Protein AF-A0A7J2KCH3-F1 (afdb_monomer_lite)

Foldseek 3Di:
DDDDDDDDDDDDDDDDDDDDDDDDDDDDAFDQDWDDDQVALWTFRFQWFPDDPPPFGQAFAPFAAQKAADQPQQKIKGKDKHACRPNQKIWIKMKIKHFDDQQPPPPFGFKIFIDMDTPDIGNFFRYFAYKEWFDDPNWIKIKTKTKGADPVRPAIFIKIWMDTSQRHGQDIDTLGDDPPKHKDLKYWYQAHLLQWIKIWIQIRVQLFIKIWTAHNNRDIDDIAGAPPDPDPFHFDDSGNQAWYWEHDNFIKIKGWTQDPVRAIFIWIWTQHSVRDIDPIQGFGDDNFHKTWAPDKEWEQAPNWIKIWTWIDGPQFIWIWIATPPPRDTLDTDSPVTGFGRWYWYYDHFFIKIWTQHPQQFTKIWTQGPNRDTAIDTQDPPQRNKADWDWDAQPPVQKIKIWTWGFDPPDPDRAFTFIWIWIWRPPDSPHYIHTDPPDTDTNGDDGAGWGWHHWYDSHPQFIKTWTWGCDDRNGTRTMIRTGTNDAQEFADKDKDKAQHPPDPPPPRDQPLRVVLVLLLVFDAAKEWQFADAADPDQLDPPASNVSLLVSVVVVHHYAYEYAPDPRCVVVVCSCVVSVGHYAYAPDDDPPDTSHFGWMAGPLFKIKGKNAGNDPCSHHPDTMMIIITRHNNVSVLVVVLRCQQCVVVPGQDDPSRDDWSWMWGWHDHPPRTDIDTGTRD

pLDDT: mean 82.57, std 20.16, range [19.81, 98.88]

Sequence (679 aa):
MLLKSLKFTKLFILFILLSTTLFTNVIGNPLKNTFIDTQYTSMQVVGGKIGEPGGYQYIKGWYTTTLLNYFNDKKMVAAWVRENVDGNKDGLYLIFMKFEDRDGSNDGDESITKIIREVTLWEDIISLDSMAVGEYNGKKYVLVTFTETEPDGDETDVWYALYDLDGNFIRKGAVASKEDVYEEYSRVAWIPSWNKFFVIWWNGSTHWVQGRSIDTSGNLENIIDITDTDYDNPMSYTEADQIQVVGGQNAFVVYRYKDSGGDIGLFARIVYSDGTVSSYITIYDTSFEEKIGVKSSYAIISDVGYFCVPFISGSYVGYTIVKESDRSVLRRTTYPGPGKHPYSIGLSDRFVLAWIDGNGYVKVGNIDSDWYIHIRTVSDDDNDANHPLVAYDSTNSKYILVWTGYDSSSDDNDDMNVRMALLSKNDPTSRPTVDTGYPVTLVDKSGVQKVHGLAVKDKDEYIIAYVDERGSGKENIIAYVEIPDYDEVDSIEMFFNPKPTSTDKDISDYIDRLKELIDSASTSVYVAVAFFRENNPGGEGTLSKALKDAYDKGRDVKIIIDNDTGNIDIYRYFTENNVPIINDTSAGENHIMHDKFVIIDDSILAVSTTNFIPEDYENNNNVAIIVKSKSLAYYYKQEFLQIWNNGNGKFGTDKTEDHSFISKIKYGDRIIIFEGYFS

Radius of gyration: 29.57 Å; chains: 1; bounding box: 67×63×97 Å

Structure (mmCIF, N/CA/C/O backbone):
data_AF-A0A7J2KCH3-F1
#
_entry.id   AF-A0A7J2KCH3-F1
#
loop_
_atom_site.group_PDB
_atom_site.id
_atom_site.type_symbol
_atom_site.label_atom_id
_atom_site.label_alt_id
_atom_site.label_comp_id
_atom_site.label_asym_id
_atom_site.label_entity_id
_atom_site.label_seq_id
_atom_site.pdbx_PDB_ins_code
_atom_site.Cartn_x
_atom_site.Cartn_y
_atom_site.Cartn_z
_atom_site.occupancy
_atom_site.B_iso_or_equiv
_atom_site.auth_seq_id
_atom_site.auth_comp_id
_atom_site.auth_asym_id
_atom_site.auth_atom_id
_atom_site.pdbx_PDB_model_num
ATOM 1 N N . MET A 1 1 ? 19.305 19.675 61.523 1.00 26.84 1 MET A N 1
ATOM 2 C CA . MET A 1 1 ? 19.773 20.725 62.456 1.00 26.84 1 MET A CA 1
ATOM 3 C C . MET A 1 1 ? 19.304 22.071 61.914 1.00 26.84 1 MET A C 1
ATOM 5 O O . MET A 1 1 ? 19.349 22.270 60.712 1.00 26.84 1 MET A O 1
ATOM 9 N N . LEU A 1 2 ? 18.706 22.876 62.789 1.00 22.05 2 LEU A N 1
ATOM 10 C CA . LEU A 1 2 ? 17.736 23.949 62.539 1.00 22.05 2 LEU A CA 1
ATOM 11 C C . LEU A 1 2 ? 18.257 25.271 61.914 1.00 22.05 2 LEU A C 1
ATOM 13 O O . LEU A 1 2 ? 19.397 25.644 62.166 1.00 22.05 2 LEU A O 1
ATOM 17 N N . LEU A 1 3 ? 17.280 26.042 61.372 1.00 23.31 3 LEU A N 1
ATOM 18 C CA . LEU A 1 3 ? 17.128 27.529 61.352 1.00 23.31 3 LEU A CA 1
ATOM 19 C C . LEU A 1 3 ? 18.022 28.292 60.342 1.00 23.31 3 LEU A C 1
ATOM 21 O O . LEU A 1 3 ? 19.210 28.035 60.277 1.00 23.31 3 LEU A O 1
ATOM 25 N N . LYS A 1 4 ? 17.578 29.271 59.529 1.00 23.72 4 LYS A N 1
ATOM 26 C CA . LYS A 1 4 ? 16.610 30.396 59.661 1.00 23.72 4 LYS A CA 1
ATOM 27 C C . LYS A 1 4 ? 16.372 30.992 58.242 1.00 23.72 4 LYS A C 1
ATOM 29 O O . LYS A 1 4 ? 17.325 31.058 57.483 1.00 23.72 4 LYS A O 1
ATOM 34 N N . SER A 1 5 ? 15.140 31.294 57.795 1.00 24.31 5 SER A N 1
ATOM 35 C CA . SER A 1 5 ? 14.452 32.618 57.844 1.00 24.31 5 SER A CA 1
ATOM 36 C C . SER A 1 5 ? 15.153 33.721 57.003 1.00 24.31 5 SER A C 1
ATOM 38 O O . SER A 1 5 ? 16.330 33.935 57.243 1.00 24.31 5 SER A O 1
ATOM 40 N N . LEU A 1 6 ? 14.563 34.528 56.101 1.00 23.44 6 LEU A N 1
ATOM 41 C CA . LEU A 1 6 ? 13.287 35.263 56.151 1.00 23.44 6 LEU A CA 1
ATOM 42 C C . LEU A 1 6 ? 13.040 36.035 54.804 1.00 23.44 6 LEU A C 1
ATOM 44 O O . LEU A 1 6 ? 13.926 36.755 54.368 1.00 23.44 6 LEU A O 1
ATOM 48 N N . LYS A 1 7 ? 11.819 35.926 54.242 1.00 21.89 7 LYS A N 1
ATOM 49 C CA . LYS A 1 7 ? 10.890 36.946 53.657 1.00 21.89 7 LYS A CA 1
ATOM 50 C C . LYS A 1 7 ? 11.236 37.971 52.524 1.00 21.89 7 LYS A C 1
ATOM 52 O O . LYS A 1 7 ? 12.239 38.664 52.586 1.00 21.89 7 LYS A O 1
ATOM 57 N N . PHE A 1 8 ? 10.169 38.218 51.715 1.00 21.86 8 PHE A N 1
ATOM 58 C CA . PHE A 1 8 ? 9.755 39.417 50.912 1.00 21.86 8 PHE A CA 1
ATOM 59 C C . PHE A 1 8 ? 10.399 39.597 49.506 1.00 21.86 8 PHE A C 1
ATOM 61 O O . PHE A 1 8 ? 11.601 39.450 49.400 1.00 21.86 8 PHE A O 1
ATOM 68 N N . THR A 1 9 ? 9.753 39.931 48.363 1.00 22.09 9 THR A N 1
ATOM 69 C CA . THR A 1 9 ? 8.388 40.358 47.938 1.00 22.09 9 THR A CA 1
ATOM 70 C C . THR A 1 9 ? 8.234 40.157 46.402 1.00 22.09 9 THR A C 1
ATOM 72 O O . THR A 1 9 ? 9.230 40.086 45.696 1.00 22.09 9 THR A O 1
ATOM 75 N N . LYS A 1 10 ? 6.981 40.112 45.911 1.00 21.62 10 LYS A N 1
ATOM 76 C CA . LYS A 1 10 ? 6.453 40.170 44.519 1.00 21.62 10 LYS A CA 1
ATOM 77 C C . LYS A 1 10 ? 7.280 40.952 43.466 1.00 21.62 10 LYS A C 1
ATOM 79 O O . LYS A 1 10 ? 7.674 42.074 43.762 1.00 21.62 10 LYS A O 1
ATOM 84 N N . LEU A 1 11 ? 7.325 40.461 42.211 1.00 21.36 11 LEU A N 1
ATOM 85 C CA . LEU A 1 11 ? 6.588 40.976 41.021 1.00 21.36 11 LEU A CA 1
ATOM 86 C C . LEU A 1 11 ? 7.291 40.610 39.677 1.00 21.36 11 LEU A C 1
ATOM 88 O O . LEU A 1 11 ? 8.382 41.086 39.413 1.00 21.36 11 LEU A O 1
ATOM 92 N N . PHE A 1 12 ? 6.621 39.769 38.874 1.00 21.28 12 PHE A N 1
ATOM 93 C CA . PHE A 1 12 ? 6.423 39.766 37.401 1.00 21.28 12 PHE A CA 1
ATOM 94 C C . PHE A 1 12 ? 7.531 40.178 36.382 1.00 21.28 12 PHE A C 1
ATOM 96 O O . PHE A 1 12 ? 8.120 41.245 36.495 1.00 21.28 12 PHE A O 1
ATOM 103 N N . ILE A 1 13 ? 7.575 39.398 35.274 1.00 21.05 13 ILE A N 1
ATOM 104 C CA . ILE A 1 13 ? 8.038 39.667 33.876 1.00 21.05 13 ILE A CA 1
ATOM 105 C C . ILE A 1 13 ? 9.315 38.924 33.383 1.00 21.05 13 ILE A C 1
ATOM 107 O O . ILE A 1 13 ? 10.435 39.367 33.589 1.00 21.05 13 ILE A O 1
ATOM 111 N N . LEU A 1 14 ? 9.048 37.831 32.638 1.00 19.81 14 LEU A N 1
ATOM 112 C CA . LEU A 1 14 ? 9.452 37.522 31.242 1.00 19.81 14 LEU A CA 1
ATOM 113 C C . LEU A 1 14 ? 10.880 37.015 30.873 1.00 19.81 14 LEU A C 1
ATOM 115 O O . LEU A 1 14 ? 11.854 37.752 30.903 1.00 19.81 14 LEU A O 1
ATOM 119 N N . PHE A 1 15 ? 10.859 35.786 30.324 1.00 21.36 15 PHE A N 1
ATOM 120 C CA . PHE A 1 15 ? 11.617 35.185 29.200 1.00 21.36 15 PHE A CA 1
ATOM 121 C C . PHE A 1 15 ? 13.082 34.683 29.317 1.00 21.36 15 PHE A C 1
ATOM 123 O O . PHE A 1 15 ? 14.008 35.420 29.628 1.00 21.36 15 PHE A O 1
ATOM 130 N N . ILE A 1 16 ? 13.211 33.434 28.820 1.00 21.00 16 ILE A N 1
ATOM 131 C CA . ILE A 1 16 ? 14.297 32.783 28.045 1.00 21.00 16 ILE A CA 1
ATOM 132 C C . ILE A 1 16 ? 15.376 31.961 28.783 1.00 21.00 16 ILE A C 1
ATOM 134 O O . ILE A 1 16 ? 16.215 32.485 29.503 1.00 21.00 16 ILE A O 1
ATOM 138 N N . LEU A 1 17 ? 15.315 30.650 28.476 1.00 20.95 17 LEU A N 1
ATOM 139 C CA . LEU A 1 17 ? 16.357 29.626 28.269 1.00 20.95 17 LEU A CA 1
ATOM 140 C C . LEU A 1 17 ? 17.654 29.674 29.104 1.00 20.95 17 LEU A C 1
ATOM 142 O O . LEU A 1 17 ? 18.455 30.588 28.971 1.00 20.95 17 LEU A O 1
ATOM 146 N N . LEU A 1 18 ? 17.981 28.566 29.780 1.00 21.09 18 LEU A N 1
ATOM 147 C CA . LEU A 1 18 ? 18.824 27.500 29.208 1.00 21.09 18 LEU A CA 1
ATOM 148 C C . LEU A 1 18 ? 18.956 26.308 30.178 1.00 21.09 18 LEU A C 1
ATOM 150 O O . LEU A 1 18 ? 19.103 26.464 31.386 1.00 21.09 18 LEU A O 1
ATOM 154 N N . SER A 1 19 ? 18.885 25.125 29.567 1.00 23.20 19 SER A N 1
ATOM 155 C CA . SER A 1 19 ? 19.364 23.791 29.954 1.00 23.20 19 SER A CA 1
ATOM 156 C C . SER A 1 19 ? 20.179 23.619 31.245 1.00 23.20 19 SER A C 1
ATOM 158 O O . SER A 1 19 ? 21.153 24.326 31.477 1.00 23.20 19 SER A O 1
ATOM 160 N N . THR A 1 20 ? 19.945 22.505 31.943 1.00 23.34 20 THR A N 1
ATOM 161 C CA . THR A 1 20 ? 20.974 21.452 32.087 1.00 23.34 20 THR A CA 1
ATOM 162 C C . THR A 1 20 ? 20.338 20.128 32.523 1.00 23.34 20 THR A C 1
ATOM 164 O O . THR A 1 20 ? 19.860 19.954 33.637 1.00 23.34 20 THR A O 1
ATOM 167 N N . THR A 1 21 ? 20.310 19.225 31.548 1.00 23.70 21 THR A N 1
ATOM 168 C CA . THR A 1 21 ? 20.456 17.766 31.610 1.00 23.70 21 THR A CA 1
ATOM 169 C C . THR A 1 21 ? 20.778 17.122 32.962 1.00 23.70 21 THR A C 1
ATOM 171 O O . THR A 1 21 ? 21.797 17.439 33.571 1.00 23.70 21 THR A O 1
ATOM 174 N N . LEU A 1 22 ? 20.010 16.080 33.292 1.00 22.64 22 LEU A N 1
ATOM 175 C CA . LEU A 1 22 ? 20.489 14.822 33.879 1.00 22.64 22 LEU A CA 1
ATOM 176 C C . LEU A 1 22 ? 19.427 13.738 33.613 1.00 22.64 22 LEU A C 1
ATOM 178 O O . LEU A 1 22 ? 18.520 13.528 34.410 1.00 22.64 22 LEU A O 1
ATOM 182 N N . PHE A 1 23 ? 19.525 13.085 32.453 1.00 23.39 23 PHE A N 1
ATOM 183 C CA . PHE A 1 23 ? 18.880 11.799 32.192 1.00 23.39 23 PHE A CA 1
ATOM 184 C C . PHE A 1 23 ? 19.943 10.716 32.360 1.00 23.39 23 PHE A C 1
ATOM 186 O O . PHE A 1 23 ? 20.969 10.739 31.682 1.00 23.39 23 PHE A O 1
ATOM 193 N N . THR A 1 24 ? 19.701 9.775 33.266 1.00 22.06 24 THR A N 1
ATOM 194 C CA . THR A 1 24 ? 20.427 8.507 33.338 1.00 22.06 24 THR A CA 1
ATOM 195 C C . THR A 1 24 ? 19.450 7.376 33.052 1.00 22.06 24 THR A C 1
ATOM 197 O O . THR A 1 24 ? 18.497 7.198 33.805 1.00 22.06 24 THR A O 1
ATOM 200 N N . ASN A 1 25 ? 19.730 6.656 31.964 1.00 24.91 25 ASN A N 1
ATOM 201 C CA . ASN A 1 25 ? 19.417 5.260 31.654 1.00 24.91 25 ASN A CA 1
ATOM 202 C C . ASN A 1 25 ? 18.117 4.663 32.216 1.00 24.91 25 ASN A C 1
ATOM 204 O O . ASN A 1 25 ? 18.086 4.165 33.340 1.00 24.91 25 ASN A O 1
ATOM 208 N N . VAL A 1 26 ? 17.116 4.556 31.340 1.00 23.56 26 VAL A N 1
ATOM 209 C CA . VAL A 1 26 ? 16.130 3.471 31.360 1.00 23.56 26 VAL A CA 1
ATOM 210 C C . VAL A 1 26 ? 16.112 2.859 29.959 1.00 23.56 26 VAL A C 1
ATOM 212 O O . VAL A 1 26 ? 15.866 3.548 28.975 1.00 23.56 26 VAL A O 1
ATOM 215 N N . ILE A 1 27 ? 16.448 1.574 29.891 1.00 27.12 27 ILE A N 1
ATOM 216 C CA . ILE A 1 27 ? 16.272 0.698 28.729 1.00 27.12 27 ILE A CA 1
ATOM 217 C C . ILE A 1 27 ? 14.759 0.525 28.523 1.00 27.12 27 ILE A C 1
ATOM 219 O O . ILE A 1 27 ? 14.074 0.156 29.476 1.00 27.12 27 ILE A O 1
ATOM 223 N N . GLY A 1 28 ? 14.232 0.783 27.321 1.00 23.56 28 GLY A N 1
ATOM 224 C CA . GLY A 1 28 ? 12.820 0.525 27.012 1.00 23.56 28 GLY A CA 1
ATOM 225 C C . GLY A 1 28 ? 12.343 1.059 25.656 1.00 23.56 28 GLY A C 1
ATOM 226 O O . GLY A 1 28 ? 12.022 2.235 25.555 1.00 23.56 28 GLY A O 1
ATOM 227 N N . ASN A 1 29 ? 12.251 0.142 24.684 1.00 23.91 29 ASN A N 1
ATOM 228 C CA . ASN A 1 29 ? 11.561 0.155 23.379 1.00 23.91 29 ASN A CA 1
ATOM 229 C C . ASN A 1 29 ? 11.837 1.268 22.337 1.00 23.91 29 ASN A C 1
ATOM 231 O O . ASN A 1 29 ? 11.834 2.456 22.659 1.00 23.91 29 ASN A O 1
ATOM 235 N N . PRO A 1 30 ? 11.963 0.899 21.040 1.00 25.67 30 PRO A N 1
ATOM 236 C CA . PRO A 1 30 ? 12.046 1.865 19.951 1.00 25.67 30 PRO A CA 1
ATOM 237 C C . PRO A 1 30 ? 10.733 2.649 19.831 1.00 25.67 30 PRO A C 1
ATOM 239 O O . PRO A 1 30 ? 9.639 2.084 19.790 1.00 25.67 30 PRO A O 1
ATOM 242 N N . LEU A 1 31 ? 10.847 3.976 19.756 1.00 24.17 31 LEU A N 1
ATOM 243 C CA . LEU A 1 31 ? 9.723 4.883 19.527 1.00 24.17 31 LEU A CA 1
ATOM 244 C C . LEU A 1 31 ? 9.043 4.549 18.179 1.00 24.17 31 LEU A C 1
ATOM 246 O O . LEU A 1 31 ? 9.677 4.602 17.115 1.00 24.17 31 LEU A O 1
ATOM 250 N N . LYS A 1 32 ? 7.749 4.203 18.250 1.00 27.30 32 LYS A N 1
ATOM 251 C CA . LYS A 1 32 ? 6.829 3.852 17.147 1.00 27.30 32 LYS A CA 1
ATOM 252 C C . LYS A 1 32 ? 5.770 4.946 16.897 1.00 27.30 32 LYS A C 1
ATOM 254 O O . LYS A 1 32 ? 4.621 4.623 16.629 1.00 27.30 32 LYS A O 1
ATOM 259 N N . ASN A 1 33 ? 6.112 6.232 17.005 1.00 29.66 33 ASN A N 1
ATOM 260 C CA . ASN A 1 33 ? 5.099 7.289 16.884 1.00 29.66 33 ASN A CA 1
ATOM 261 C C . ASN A 1 33 ? 5.278 8.127 15.614 1.00 29.66 33 ASN A C 1
ATOM 263 O O . ASN A 1 33 ? 6.284 8.813 15.441 1.00 29.66 33 ASN A O 1
ATOM 267 N N . THR A 1 34 ? 4.248 8.067 14.774 1.00 33.50 34 THR A N 1
ATOM 268 C CA . THR A 1 34 ? 3.904 9.007 13.706 1.00 33.50 34 THR A CA 1
ATOM 269 C C . THR A 1 34 ? 3.327 10.292 14.313 1.00 33.50 34 THR A C 1
ATOM 271 O O . THR A 1 34 ? 2.563 10.215 15.272 1.00 33.50 34 THR A O 1
ATOM 274 N N . PHE A 1 35 ? 3.684 11.478 13.801 1.00 30.53 35 PHE A N 1
ATOM 275 C CA . PHE A 1 35 ? 3.060 12.745 14.222 1.00 30.53 35 PHE A CA 1
ATOM 276 C C . PHE A 1 35 ? 2.003 13.199 13.206 1.00 30.53 35 PHE A C 1
ATOM 278 O O . PHE A 1 35 ? 2.178 13.057 11.997 1.00 30.53 35 PHE A O 1
ATOM 285 N N . ILE A 1 36 ? 0.906 13.778 13.697 1.00 32.00 36 ILE A N 1
ATOM 286 C CA . ILE A 1 36 ? -0.151 14.361 12.862 1.00 32.00 36 ILE A CA 1
ATOM 287 C C . ILE A 1 36 ? 0.049 15.875 12.791 1.00 32.00 36 ILE A C 1
ATOM 289 O O . ILE A 1 36 ? 0.082 16.562 13.813 1.00 32.00 36 ILE A O 1
ATOM 293 N N . ASP A 1 37 ? 0.138 16.385 11.566 1.00 34.25 37 ASP A N 1
ATOM 294 C CA . ASP A 1 37 ? -0.057 17.795 11.249 1.00 34.25 37 ASP A CA 1
ATOM 295 C C . ASP A 1 37 ? -1.546 18.006 10.948 1.00 34.25 37 ASP A C 1
ATOM 297 O O . ASP A 1 37 ? -2.066 17.502 9.958 1.00 34.25 37 ASP A O 1
ATOM 301 N N . THR A 1 38 ? -2.258 18.696 11.838 1.00 33.53 38 THR A N 1
ATOM 302 C CA . THR A 1 38 ? -3.726 18.815 11.815 1.00 33.53 38 THR A CA 1
ATOM 303 C C . THR A 1 38 ? -4.264 19.762 10.742 1.00 33.53 38 THR A C 1
ATOM 305 O O . THR A 1 38 ? -5.478 19.932 10.643 1.00 33.53 38 THR A O 1
ATOM 308 N N . GLN A 1 39 ? -3.392 20.392 9.950 1.00 34.00 39 GLN A N 1
ATOM 309 C CA . GLN A 1 39 ? -3.798 21.241 8.826 1.00 34.00 39 GLN A CA 1
ATOM 310 C C . GLN A 1 39 ? -3.920 20.473 7.502 1.00 34.00 39 GLN A C 1
ATOM 312 O O . GLN A 1 39 ? -4.486 21.007 6.552 1.00 34.00 39 GLN A O 1
ATOM 317 N N . TYR A 1 40 ? -3.450 19.223 7.447 1.00 36.88 40 TYR A N 1
ATOM 318 C CA . TYR A 1 40 ? -3.384 18.429 6.223 1.00 36.88 40 TYR A CA 1
ATOM 319 C C . TYR A 1 40 ? -3.835 16.985 6.474 1.00 36.88 40 TYR A C 1
ATOM 321 O O . TYR A 1 40 ? -3.596 16.420 7.539 1.00 36.88 40 TYR A O 1
ATOM 329 N N . THR A 1 41 ? -4.414 16.338 5.463 1.00 43.88 41 THR A N 1
ATOM 330 C CA . THR A 1 41 ? -4.649 14.882 5.385 1.00 43.88 41 THR A CA 1
ATOM 331 C C . THR A 1 41 ? -3.325 14.096 5.239 1.00 43.88 41 THR A C 1
ATOM 333 O O . THR A 1 41 ? -3.221 13.098 4.535 1.00 43.88 41 THR A O 1
ATOM 336 N N . SER A 1 42 ? -2.245 14.549 5.884 1.00 35.47 42 SER A N 1
ATOM 337 C CA . SER A 1 42 ? -0.927 13.910 5.831 1.00 35.47 42 SER A CA 1
ATOM 338 C C . SER A 1 42 ? -0.707 12.994 7.034 1.00 35.47 42 SER A C 1
ATOM 340 O O . SER A 1 42 ? -0.778 13.446 8.178 1.00 35.47 42 SER A O 1
ATOM 342 N N . MET A 1 43 ? -0.376 11.728 6.780 1.00 41.59 43 MET A N 1
ATOM 343 C CA . MET A 1 43 ? 0.096 10.774 7.781 1.00 41.59 43 MET A CA 1
ATOM 344 C C . MET A 1 43 ? 1.630 10.761 7.755 1.00 41.59 43 MET A C 1
ATOM 346 O O . MET A 1 43 ? 2.246 10.279 6.803 1.00 41.59 43 MET A O 1
ATOM 350 N N . GLN A 1 44 ? 2.289 11.273 8.797 1.00 39.94 44 GLN A N 1
ATOM 351 C CA . GLN A 1 44 ? 3.749 11.167 8.862 1.00 39.94 44 GLN A CA 1
ATOM 352 C C . GLN A 1 44 ? 4.166 9.760 9.262 1.00 39.94 44 GLN A C 1
ATOM 354 O O . GLN A 1 44 ? 4.280 9.472 10.441 1.00 39.94 44 GLN A O 1
ATOM 359 N N . VAL A 1 45 ? 4.481 8.869 8.331 1.00 38.28 45 VAL A N 1
ATOM 360 C CA . VAL A 1 45 ? 5.243 7.668 8.704 1.00 38.28 45 VAL A CA 1
ATOM 361 C C . VAL A 1 45 ? 6.626 8.137 9.172 1.00 38.28 45 VAL A C 1
ATOM 363 O O . VAL A 1 45 ? 7.483 8.486 8.377 1.00 38.28 45 VAL A O 1
ATOM 366 N N . VAL A 1 46 ? 6.850 8.274 10.481 1.00 31.36 46 VAL A N 1
ATOM 367 C CA . VAL A 1 46 ? 8.102 8.868 10.974 1.00 31.36 46 VAL A CA 1
ATOM 368 C C . VAL A 1 46 ? 9.214 7.832 10.821 1.00 31.36 46 VAL A C 1
ATOM 370 O O . VAL A 1 46 ? 9.468 7.008 11.702 1.00 31.36 46 VAL A O 1
ATOM 373 N N . GLY A 1 47 ? 9.868 7.858 9.662 1.00 33.69 47 GLY A N 1
ATOM 374 C CA . GLY A 1 47 ? 11.160 7.232 9.454 1.00 33.69 47 GLY A CA 1
ATOM 375 C C . GLY A 1 47 ? 12.223 8.103 10.104 1.00 33.69 47 GLY A C 1
ATOM 376 O O . GLY A 1 47 ? 12.553 9.154 9.581 1.00 33.69 47 GLY A O 1
ATOM 377 N N . GLY A 1 48 ? 12.736 7.718 11.271 1.00 31.33 48 GLY A N 1
ATOM 378 C CA . GLY A 1 48 ? 13.931 8.377 11.799 1.00 31.33 48 GLY A CA 1
ATOM 379 C C . GLY A 1 48 ? 15.119 8.147 10.859 1.00 31.33 48 GLY A C 1
ATOM 380 O O . GLY A 1 48 ? 15.273 7.026 10.396 1.00 31.33 48 GLY A O 1
ATOM 381 N N . LYS A 1 49 ? 15.914 9.206 10.628 1.00 29.81 49 LYS A N 1
ATOM 382 C CA . LYS A 1 49 ? 17.218 9.248 9.930 1.00 29.81 49 LYS A CA 1
ATOM 383 C C . LYS A 1 49 ? 17.301 8.323 8.698 1.00 29.81 49 LYS A C 1
ATOM 385 O O . LYS A 1 49 ? 17.574 7.143 8.821 1.00 29.81 49 LYS A O 1
ATOM 390 N N . ILE A 1 50 ? 17.139 8.889 7.513 1.00 37.81 50 ILE A N 1
ATOM 391 C CA . ILE A 1 50 ? 17.807 8.392 6.306 1.00 37.81 50 ILE A CA 1
ATOM 392 C C . ILE A 1 50 ? 19.020 9.317 6.140 1.00 37.81 50 ILE A C 1
ATOM 394 O O . ILE A 1 50 ? 18.847 10.537 6.122 1.00 37.81 50 ILE A O 1
ATOM 398 N N . GLY A 1 51 ? 20.219 8.748 6.222 1.00 31.95 51 GLY A N 1
ATOM 399 C CA . GLY A 1 51 ? 21.441 9.407 6.676 1.00 31.95 51 GLY A CA 1
ATOM 400 C C . GLY A 1 51 ? 22.006 10.580 5.869 1.00 31.95 51 GLY A C 1
ATOM 401 O O . GLY A 1 51 ? 21.716 10.807 4.698 1.00 31.95 51 GLY A O 1
ATOM 402 N N . GLU A 1 52 ? 22.906 11.300 6.547 1.00 27.31 52 GLU A N 1
ATOM 403 C CA . GLU A 1 52 ? 23.860 12.253 5.971 1.00 27.31 52 GLU A CA 1
ATOM 404 C C . GLU A 1 52 ? 24.883 11.537 5.063 1.00 27.31 52 GLU A C 1
ATOM 406 O O . GLU A 1 52 ? 25.124 10.343 5.245 1.00 27.31 52 GLU A O 1
ATOM 411 N N . PRO A 1 53 ? 25.516 12.245 4.102 1.00 30.45 53 PRO A N 1
ATOM 412 C CA . PRO A 1 53 ? 26.226 11.662 2.963 1.00 30.45 53 PRO A CA 1
ATOM 413 C C . PRO A 1 53 ? 27.507 10.916 3.370 1.00 30.45 53 PRO A C 1
ATOM 415 O O . PRO A 1 53 ? 28.620 11.420 3.242 1.00 30.45 53 PRO A O 1
ATOM 418 N N . GLY A 1 54 ? 27.337 9.674 3.816 1.00 28.88 54 GLY A N 1
ATOM 419 C CA . GLY A 1 54 ? 28.357 8.628 3.847 1.00 28.88 54 GLY A CA 1
ATOM 420 C C . GLY A 1 54 ? 28.468 7.855 2.527 1.00 28.88 54 GLY A C 1
ATOM 421 O O . GLY A 1 54 ? 29.193 6.872 2.468 1.00 28.88 54 GLY A O 1
ATOM 422 N N . GLY A 1 55 ? 27.770 8.286 1.468 1.00 32.09 55 GLY A N 1
ATOM 423 C CA . GLY A 1 55 ? 27.846 7.693 0.126 1.00 32.09 55 GLY A CA 1
ATOM 424 C C . GLY A 1 55 ? 26.778 6.643 -0.203 1.00 32.09 55 GLY A C 1
ATOM 425 O O . GLY A 1 55 ? 26.690 6.250 -1.363 1.00 32.09 55 GLY A O 1
ATOM 426 N N . TYR A 1 56 ? 25.931 6.244 0.752 1.00 35.78 56 TYR A N 1
ATOM 427 C CA . TYR A 1 56 ? 24.863 5.262 0.529 1.00 35.78 56 TYR A CA 1
ATOM 428 C C . TYR A 1 56 ? 23.478 5.915 0.661 1.00 35.78 56 TYR A C 1
ATOM 430 O O . TYR A 1 56 ? 23.134 6.458 1.706 1.00 35.78 56 TYR A O 1
ATOM 438 N N . GLN A 1 57 ? 22.696 5.906 -0.424 1.00 42.88 57 GLN A N 1
ATOM 439 C CA . GLN A 1 57 ? 21.276 6.274 -0.423 1.00 42.88 57 GLN A CA 1
ATOM 440 C C . GLN A 1 57 ? 20.452 5.007 -0.144 1.00 42.88 57 GLN A C 1
ATOM 442 O O . GLN A 1 57 ? 20.478 4.094 -0.966 1.00 42.88 57 GLN A O 1
ATOM 447 N N . TYR A 1 58 ? 19.687 4.958 0.958 1.00 46.47 58 TYR A N 1
ATOM 448 C CA . TYR A 1 58 ? 18.817 3.812 1.319 1.00 46.47 58 TYR A CA 1
ATOM 449 C C . TYR A 1 58 ? 17.720 3.523 0.287 1.00 46.47 58 TYR A C 1
ATOM 451 O O . TYR A 1 58 ? 17.076 2.475 0.306 1.00 46.47 58 TYR A O 1
ATOM 459 N N . ILE A 1 59 ? 17.498 4.456 -0.633 1.00 48.38 59 ILE A N 1
ATOM 460 C CA . ILE A 1 59 ? 16.763 4.251 -1.874 1.00 48.38 59 ILE A CA 1
ATOM 461 C C . ILE A 1 59 ? 17.813 4.273 -2.992 1.00 48.38 59 ILE A C 1
ATOM 463 O O . ILE A 1 59 ? 18.163 5.334 -3.507 1.00 48.38 59 ILE A O 1
ATOM 467 N N . LYS A 1 60 ? 18.356 3.108 -3.370 1.00 41.53 60 LYS A N 1
ATOM 468 C CA . LYS A 1 60 ? 19.270 3.014 -4.520 1.00 41.53 60 LYS A CA 1
ATOM 469 C C . LYS A 1 60 ? 18.457 3.116 -5.817 1.00 41.53 60 LYS A C 1
ATOM 471 O O . LYS A 1 60 ? 17.888 2.138 -6.314 1.00 41.53 60 LYS A O 1
ATOM 476 N N . GLY A 1 61 ? 18.454 4.311 -6.410 1.00 41.75 61 GLY A N 1
ATOM 477 C CA . GLY A 1 61 ? 17.831 4.598 -7.709 1.00 41.75 61 GLY A CA 1
ATOM 478 C C . GLY A 1 61 ? 17.026 5.881 -7.679 1.00 41.75 61 GLY A C 1
ATOM 479 O O . GLY A 1 61 ? 16.608 6.331 -6.621 1.00 41.75 61 GLY A O 1
ATOM 480 N N . TRP A 1 62 ? 16.774 6.472 -8.850 1.00 40.62 62 TRP A N 1
ATOM 481 C CA . TRP A 1 62 ? 16.036 7.737 -8.904 1.00 40.62 62 TRP A CA 1
ATOM 482 C C . TRP A 1 62 ? 14.582 7.569 -8.421 1.00 40.62 62 TRP A C 1
ATOM 484 O O . TRP A 1 62 ? 13.995 8.550 -7.986 1.00 40.62 62 TRP A O 1
ATOM 494 N N . TYR A 1 63 ? 14.023 6.346 -8.412 1.00 54.97 63 TYR A N 1
ATOM 495 C CA . TYR A 1 63 ? 12.710 5.999 -7.843 1.00 54.97 63 TYR A CA 1
ATOM 496 C C . TYR A 1 63 ? 12.647 4.493 -7.547 1.00 54.97 63 TYR A C 1
ATOM 498 O O . TYR A 1 63 ? 12.526 3.690 -8.475 1.00 54.97 63 TYR A O 1
ATOM 506 N N . THR A 1 64 ? 12.686 4.079 -6.280 1.00 57.91 64 THR A N 1
ATOM 507 C CA . THR A 1 64 ? 12.240 2.725 -5.916 1.00 57.91 64 THR A CA 1
ATOM 508 C C . THR A 1 64 ? 10.712 2.689 -5.927 1.00 57.91 64 THR A C 1
ATOM 510 O O . THR A 1 64 ? 10.061 3.641 -5.500 1.00 57.91 64 THR A O 1
ATOM 513 N N . THR A 1 65 ? 10.107 1.589 -6.392 1.00 70.00 65 THR A N 1
ATOM 514 C CA . THR A 1 65 ? 8.666 1.360 -6.188 1.00 70.00 65 THR A CA 1
ATOM 515 C C . THR A 1 65 ? 8.417 1.088 -4.702 1.00 70.00 65 THR A C 1
ATOM 517 O O . THR A 1 65 ? 8.390 -0.059 -4.273 1.00 70.00 65 THR A O 1
ATOM 520 N N . THR A 1 66 ? 8.283 2.152 -3.910 1.00 70.44 66 THR A N 1
ATOM 521 C CA . THR A 1 66 ? 8.045 2.106 -2.456 1.00 70.44 66 THR A CA 1
ATOM 522 C C . THR A 1 66 ? 6.567 2.172 -2.095 1.00 70.44 66 THR A C 1
ATOM 524 O O . THR A 1 66 ? 6.220 2.042 -0.926 1.00 70.44 66 THR A O 1
ATOM 527 N N . LEU A 1 67 ? 5.690 2.355 -3.085 1.00 76.94 67 LEU A N 1
ATOM 528 C CA . LEU A 1 67 ? 4.250 2.464 -2.906 1.00 76.94 67 LEU A CA 1
ATOM 529 C C . LEU A 1 67 ? 3.524 1.717 -4.032 1.00 76.94 67 LEU A C 1
ATOM 531 O O . LEU A 1 67 ? 3.803 1.920 -5.215 1.00 76.94 67 LEU A O 1
ATOM 535 N N . LEU A 1 68 ? 2.597 0.840 -3.653 1.00 81.12 68 LEU A N 1
ATOM 536 C CA . LEU A 1 68 ? 1.813 -0.014 -4.543 1.00 81.12 68 LEU A CA 1
ATOM 537 C C . LEU A 1 68 ? 0.318 0.174 -4.266 1.00 81.12 68 LEU A C 1
ATOM 539 O O . LEU A 1 68 ? -0.093 0.203 -3.105 1.00 81.12 68 LEU A O 1
ATOM 543 N N . ASN A 1 69 ? -0.493 0.252 -5.328 1.00 77.38 69 ASN A N 1
ATOM 544 C CA . ASN A 1 69 ? -1.954 0.296 -5.224 1.00 77.38 69 ASN A CA 1
ATOM 545 C C . ASN A 1 69 ? -2.635 -0.980 -5.732 1.00 77.38 69 ASN A C 1
ATOM 547 O O . ASN A 1 69 ? -2.184 -1.590 -6.703 1.00 77.38 69 ASN A O 1
ATOM 551 N N . TYR A 1 70 ? -3.782 -1.299 -5.131 1.00 75.25 70 TYR A N 1
ATOM 552 C CA . TYR A 1 70 ? -4.617 -2.453 -5.435 1.00 75.25 70 TYR A CA 1
ATOM 553 C C . TYR A 1 70 ? -6.066 -1.989 -5.626 1.00 75.25 70 TYR A C 1
ATOM 555 O O . TYR A 1 70 ? -6.903 -2.060 -4.724 1.00 75.25 70 TYR A O 1
ATOM 563 N N . PHE A 1 71 ? -6.342 -1.495 -6.835 1.00 60.06 71 PHE A N 1
ATOM 564 C CA . PHE A 1 71 ? -7.568 -0.779 -7.206 1.00 60.06 71 PHE A CA 1
ATOM 565 C C . PHE A 1 71 ? -8.875 -1.489 -6.807 1.00 60.06 71 PHE A C 1
ATOM 567 O O . PHE A 1 71 ? -9.799 -0.839 -6.332 1.00 60.06 71 PHE A O 1
ATOM 574 N N . ASN A 1 72 ? -8.953 -2.816 -6.955 1.00 65.75 72 ASN A N 1
ATOM 575 C CA . ASN A 1 72 ? -10.184 -3.567 -6.672 1.00 65.75 72 ASN A CA 1
ATOM 576 C C . ASN A 1 72 ? -10.373 -3.917 -5.190 1.00 65.75 72 ASN A C 1
ATOM 578 O O . ASN A 1 72 ? -11.494 -4.194 -4.777 1.00 65.75 72 ASN A O 1
ATOM 582 N N . ASP A 1 73 ? -9.301 -3.942 -4.397 1.00 73.38 73 ASP A N 1
ATOM 583 C CA . ASP A 1 73 ? -9.357 -4.434 -3.013 1.00 73.38 73 ASP A CA 1
ATOM 584 C C . ASP A 1 73 ? -9.410 -3.304 -1.987 1.00 73.38 73 ASP A C 1
ATOM 586 O O . ASP A 1 73 ? -9.456 -3.589 -0.792 1.00 73.38 73 ASP A O 1
ATOM 590 N N . LYS A 1 74 ? -9.382 -2.042 -2.444 1.00 81.75 74 LYS A N 1
ATOM 591 C CA . LYS A 1 74 ? -9.243 -0.853 -1.591 1.00 81.75 74 LYS A CA 1
ATOM 592 C C . LYS A 1 74 ? -8.013 -0.940 -0.689 1.00 81.75 74 LYS A C 1
ATOM 594 O O . LYS A 1 74 ? -8.065 -0.601 0.489 1.00 81.75 74 LYS A O 1
ATOM 599 N N . LYS A 1 75 ? -6.907 -1.452 -1.229 1.00 85.25 75 LYS A N 1
ATOM 600 C CA . LYS A 1 75 ? -5.674 -1.640 -0.469 1.00 85.25 75 LYS A CA 1
ATOM 601 C C . LYS A 1 75 ? -4.529 -0.870 -1.073 1.00 85.25 75 LYS A C 1
ATOM 603 O O . LYS A 1 75 ? -4.485 -0.660 -2.282 1.00 85.25 75 LYS A O 1
ATOM 608 N N . MET A 1 76 ? -3.584 -0.510 -0.219 1.00 84.12 76 MET A N 1
ATOM 609 C CA . MET A 1 76 ? -2.312 0.092 -0.591 1.00 84.12 76 MET A CA 1
ATOM 610 C C . MET A 1 76 ? -1.209 -0.481 0.288 1.00 84.12 76 MET A C 1
ATOM 612 O O . MET A 1 76 ? -1.446 -0.832 1.442 1.00 84.12 76 MET A O 1
ATOM 616 N N . VAL A 1 77 ? -0.004 -0.603 -0.263 1.00 85.44 77 VAL A N 1
ATOM 617 C CA . VAL A 1 77 ? 1.160 -1.096 0.478 1.00 85.44 77 VAL A CA 1
ATOM 618 C C . VAL A 1 77 ? 2.322 -0.153 0.264 1.00 85.44 77 VAL A C 1
ATOM 620 O O . VAL A 1 77 ? 2.620 0.193 -0.880 1.00 85.44 77 VAL A O 1
ATOM 623 N N . ALA A 1 78 ? 2.973 0.239 1.354 1.00 82.00 78 ALA A N 1
ATOM 624 C CA . ALA A 1 78 ? 4.176 1.054 1.309 1.00 82.00 78 ALA A CA 1
ATOM 625 C C . ALA A 1 78 ? 5.337 0.380 2.045 1.00 82.00 78 ALA A C 1
ATOM 627 O O . ALA A 1 78 ? 5.116 -0.403 2.970 1.00 82.00 78 ALA A O 1
ATOM 628 N N . ALA A 1 79 ? 6.559 0.707 1.635 1.00 81.00 79 ALA A N 1
ATOM 629 C CA . ALA A 1 79 ? 7.798 0.222 2.228 1.00 81.00 79 ALA A CA 1
ATOM 630 C C . ALA A 1 79 ? 8.711 1.386 2.614 1.00 81.00 79 ALA A C 1
ATOM 632 O O . ALA A 1 79 ? 8.806 2.365 1.872 1.00 81.00 79 ALA A O 1
ATOM 633 N N . TRP A 1 80 ? 9.402 1.267 3.749 1.00 77.31 80 TRP A N 1
ATOM 634 C CA . TRP A 1 80 ? 10.401 2.247 4.179 1.00 77.31 80 TRP A CA 1
ATOM 635 C C . TRP A 1 80 ? 11.481 1.617 5.059 1.00 77.31 80 TRP A C 1
ATOM 637 O O . TRP A 1 80 ? 11.253 0.598 5.712 1.00 77.31 80 TRP A O 1
ATOM 647 N N . VAL A 1 81 ? 12.647 2.259 5.096 1.00 75.44 81 VAL A N 1
ATOM 648 C CA . VAL A 1 81 ? 13.770 1.896 5.968 1.00 75.44 81 VAL A CA 1
ATOM 649 C C . VAL A 1 81 ? 13.882 2.919 7.101 1.00 75.44 81 VAL A C 1
ATOM 651 O O . VAL A 1 81 ? 13.526 4.087 6.937 1.00 75.44 81 VAL A O 1
ATOM 654 N N . ARG A 1 82 ? 14.335 2.470 8.271 1.00 71.38 82 ARG A N 1
ATOM 655 C CA . ARG A 1 82 ? 14.703 3.301 9.420 1.00 71.38 82 ARG A CA 1
ATOM 656 C C . ARG A 1 82 ? 16.105 2.935 9.866 1.00 71.38 82 ARG A C 1
ATOM 658 O O . ARG A 1 82 ? 16.363 1.756 10.075 1.00 71.38 82 ARG A O 1
ATOM 665 N N . GLU A 1 83 ? 16.944 3.924 10.123 1.00 69.56 83 GLU A N 1
ATOM 666 C CA . GLU A 1 83 ? 18.265 3.663 10.685 1.00 69.56 83 GLU A CA 1
ATOM 667 C C . GLU A 1 83 ? 18.252 3.492 12.204 1.00 69.56 83 GLU A C 1
ATOM 669 O O . GLU A 1 83 ? 17.436 4.110 12.902 1.00 69.56 83 GLU A O 1
ATOM 674 N N . ASN A 1 84 ? 19.244 2.757 12.721 1.00 71.44 84 ASN A N 1
ATOM 675 C CA . ASN A 1 84 ? 19.593 2.714 14.150 1.00 71.44 84 ASN A CA 1
ATOM 676 C C . ASN A 1 84 ? 18.379 2.477 15.076 1.00 71.44 84 ASN A C 1
ATOM 678 O O . ASN A 1 84 ? 18.241 3.097 16.137 1.00 71.44 84 ASN A O 1
ATOM 682 N N . VAL A 1 85 ? 17.459 1.606 14.658 1.00 69.94 85 VAL A N 1
ATOM 683 C CA . VAL A 1 85 ? 16.215 1.322 15.383 1.00 69.94 85 VAL A CA 1
ATOM 684 C C . VAL A 1 85 ? 16.498 0.600 16.695 1.00 69.94 85 VAL A C 1
ATOM 686 O O . VAL A 1 85 ? 15.882 0.919 17.711 1.00 69.94 85 VAL A O 1
ATOM 689 N N . ASP A 1 86 ? 17.434 -0.349 16.678 1.00 74.06 86 ASP A N 1
ATOM 690 C CA . ASP A 1 86 ? 17.821 -1.146 17.843 1.00 74.06 86 ASP A CA 1
ATOM 691 C C . ASP A 1 86 ? 19.328 -1.024 18.095 1.00 74.06 86 ASP A C 1
ATOM 693 O O . ASP A 1 86 ? 20.125 -1.915 17.804 1.00 74.06 86 ASP A O 1
ATOM 697 N N . GLY A 1 87 ? 19.738 0.156 18.567 1.00 78.19 87 GLY A N 1
ATOM 698 C CA . GLY A 1 87 ? 21.138 0.480 18.831 1.00 78.19 87 GLY A CA 1
ATOM 699 C C . GLY A 1 87 ? 21.901 0.842 17.559 1.00 78.19 87 GLY A C 1
ATOM 700 O O . GLY A 1 87 ? 22.066 2.026 17.283 1.00 78.19 87 GLY A O 1
ATOM 701 N N . ASN A 1 88 ? 22.368 -0.171 16.825 1.00 79.88 88 ASN A N 1
ATOM 702 C CA . ASN A 1 88 ? 23.202 -0.054 15.620 1.00 79.88 88 ASN A CA 1
ATOM 703 C C . ASN A 1 88 ? 22.633 -0.817 14.414 1.00 79.88 88 ASN A C 1
ATOM 705 O O . ASN A 1 88 ? 23.385 -1.144 13.507 1.00 79.88 88 ASN A O 1
ATOM 709 N N . LYS A 1 89 ? 21.346 -1.175 14.456 1.00 82.06 89 LYS A N 1
ATOM 710 C CA . LYS A 1 89 ? 20.677 -1.897 13.374 1.00 82.06 89 LYS A CA 1
ATOM 711 C C . LYS A 1 89 ? 19.670 -1.029 12.653 1.00 82.06 89 LYS A C 1
ATOM 713 O O . LYS A 1 89 ? 18.860 -0.356 13.299 1.00 82.06 89 LYS A O 1
ATOM 718 N N . ASP A 1 90 ? 19.647 -1.152 11.343 1.00 81.88 90 ASP A N 1
ATOM 719 C CA . ASP A 1 90 ? 18.620 -0.606 10.478 1.00 81.88 90 ASP A CA 1
ATOM 720 C C . ASP A 1 90 ? 17.429 -1.561 10.385 1.00 81.88 90 ASP A C 1
ATOM 722 O O . ASP A 1 90 ? 17.561 -2.776 10.533 1.00 81.88 90 ASP A O 1
ATOM 726 N N . GLY A 1 91 ? 16.239 -1.014 10.146 1.00 80.69 91 GLY A N 1
ATOM 727 C CA . GLY A 1 91 ? 15.005 -1.777 9.999 1.00 80.69 91 GLY A CA 1
ATOM 728 C C . GLY A 1 91 ? 14.262 -1.451 8.716 1.00 80.69 91 GLY A C 1
ATOM 729 O O . GLY A 1 91 ? 13.998 -0.284 8.435 1.00 80.69 91 GLY A O 1
ATOM 730 N N . LEU A 1 92 ? 13.860 -2.484 7.979 1.00 85.06 92 LEU A N 1
ATOM 731 C CA . LEU A 1 92 ? 12.955 -2.376 6.832 1.00 85.06 92 LEU A CA 1
ATOM 732 C C . LEU A 1 92 ? 11.536 -2.746 7.260 1.00 85.06 92 LEU A C 1
ATOM 734 O O . LEU A 1 92 ? 11.321 -3.779 7.898 1.00 85.06 92 LEU A O 1
ATOM 738 N N . TYR A 1 93 ? 10.561 -1.937 6.858 1.00 83.75 93 TYR A N 1
ATOM 739 C CA . TYR A 1 93 ? 9.161 -2.100 7.229 1.00 83.75 93 TYR A CA 1
ATOM 740 C C . TYR A 1 93 ? 8.239 -2.058 6.014 1.00 83.75 93 TYR A C 1
ATOM 742 O O . TYR A 1 93 ? 8.493 -1.337 5.047 1.00 83.75 93 TYR A O 1
ATOM 750 N N . LEU A 1 94 ? 7.133 -2.795 6.109 1.00 86.19 94 LEU A N 1
ATOM 751 C CA . LEU A 1 94 ? 5.971 -2.684 5.232 1.00 86.19 94 LEU A CA 1
ATOM 752 C C . LEU A 1 94 ? 4.758 -2.213 6.029 1.00 86.19 94 LEU A C 1
ATOM 754 O O . LEU A 1 94 ? 4.539 -2.660 7.155 1.00 86.19 94 LEU A O 1
ATOM 758 N N . ILE A 1 95 ? 3.932 -1.369 5.419 1.00 82.19 95 ILE A N 1
ATOM 759 C CA . ILE A 1 95 ? 2.595 -1.033 5.911 1.00 82.19 95 ILE A CA 1
ATOM 760 C C . ILE A 1 95 ? 1.567 -1.467 4.876 1.00 82.19 95 ILE A C 1
ATOM 762 O O . ILE A 1 95 ? 1.646 -1.083 3.711 1.00 82.19 95 ILE A O 1
ATOM 766 N N . PHE A 1 96 ? 0.604 -2.271 5.312 1.00 86.88 96 PHE A N 1
ATOM 767 C CA . PHE A 1 96 ? -0.551 -2.689 4.531 1.00 86.88 96 PHE A CA 1
ATOM 768 C C . PHE A 1 96 ? -1.745 -1.870 5.000 1.00 86.88 96 PHE A C 1
ATOM 770 O O . PHE A 1 96 ? -2.091 -1.896 6.178 1.00 86.88 96 PHE A O 1
ATOM 777 N N . MET A 1 97 ? -2.350 -1.123 4.087 1.00 85.12 97 MET A N 1
ATOM 778 C CA . MET A 1 97 ? -3.485 -0.248 4.351 1.00 85.12 97 MET A CA 1
ATOM 779 C C . MET A 1 97 ? -4.705 -0.762 3.609 1.00 85.12 97 MET A C 1
ATOM 781 O O . MET A 1 97 ? -4.595 -1.182 2.455 1.00 85.12 97 MET A O 1
ATOM 785 N N . LYS A 1 98 ? -5.863 -0.692 4.257 1.00 87.56 98 LYS A N 1
ATOM 786 C CA . LYS A 1 98 ? -7.162 -1.011 3.674 1.00 87.56 98 LYS A CA 1
ATOM 787 C C . LYS A 1 98 ? -8.135 0.126 3.969 1.00 87.56 98 LYS A C 1
ATOM 789 O O . LYS A 1 98 ? -8.368 0.410 5.136 1.00 87.56 98 LYS A O 1
ATOM 794 N N . PHE A 1 99 ? -8.670 0.745 2.923 1.00 86.00 99 PHE A N 1
ATOM 795 C CA . PHE A 1 99 ? -9.639 1.841 2.991 1.00 86.00 99 PHE A CA 1
ATOM 796 C C . PHE A 1 99 ? -11.045 1.279 3.175 1.00 86.00 99 PHE A C 1
ATOM 798 O O . PHE A 1 99 ? -11.413 0.302 2.507 1.00 86.00 99 PHE A O 1
ATOM 805 N N . GLU A 1 100 ? -11.795 1.841 4.121 1.00 88.31 100 GLU A N 1
ATOM 806 C CA . GLU A 1 100 ? -13.045 1.254 4.591 1.00 88.31 100 GLU A CA 1
ATOM 807 C C . GLU A 1 100 ? -14.084 2.299 5.009 1.00 88.31 100 GLU A C 1
ATOM 809 O O . GLU A 1 100 ? -13.794 3.147 5.854 1.00 88.31 100 GLU A O 1
ATOM 814 N N . ASP A 1 101 ? -15.293 2.123 4.469 1.00 90.44 101 ASP A N 1
ATOM 815 C CA . ASP A 1 101 ? -16.580 2.606 4.986 1.00 90.44 101 ASP A CA 1
ATOM 816 C C . ASP A 1 101 ? -16.966 1.842 6.265 1.00 90.44 101 ASP A C 1
ATOM 818 O O . ASP A 1 101 ? -17.226 0.627 6.219 1.00 90.44 101 ASP A O 1
ATOM 822 N N . ARG A 1 102 ? -16.957 2.515 7.421 1.00 92.38 102 ARG A N 1
ATOM 823 C CA . ARG A 1 102 ? -17.241 1.925 8.743 1.00 92.38 102 ARG A CA 1
ATOM 824 C C . ARG A 1 102 ? -18.459 2.510 9.444 1.00 92.38 102 ARG A C 1
ATOM 826 O O . ARG A 1 102 ? -18.979 1.858 10.357 1.00 92.38 102 ARG A O 1
ATOM 833 N N . ASP A 1 103 ? -18.966 3.656 9.022 1.00 85.00 103 ASP A N 1
ATOM 834 C CA . ASP A 1 103 ? -20.210 4.229 9.525 1.00 85.00 103 ASP A CA 1
ATOM 835 C C . ASP A 1 103 ? -21.468 3.698 8.792 1.00 85.00 103 ASP A C 1
ATOM 837 O O . ASP A 1 103 ? -22.595 3.775 9.320 1.00 85.00 103 ASP A O 1
ATOM 841 N N . GLY A 1 104 ? -21.271 3.043 7.641 1.00 83.06 104 GLY A N 1
ATOM 842 C CA . GLY A 1 104 ? -22.296 2.379 6.843 1.00 83.06 104 GLY A CA 1
ATOM 843 C C . GLY A 1 104 ? -23.154 3.332 6.010 1.00 83.06 104 GLY A C 1
ATOM 844 O O . GLY A 1 104 ? -24.261 2.947 5.606 1.00 83.06 104 GLY A O 1
ATOM 845 N N . SER A 1 105 ? -22.696 4.561 5.788 1.00 85.12 105 SER A N 1
ATOM 846 C CA . SER A 1 105 ? -23.324 5.572 4.931 1.00 85.12 105 SER A CA 1
ATOM 847 C C . SER A 1 105 ? -23.297 5.191 3.440 1.00 85.12 105 SER A C 1
ATOM 849 O O . SER A 1 105 ? -24.241 5.511 2.711 1.00 85.12 105 SER A O 1
ATOM 851 N N . ASN A 1 106 ? -22.289 4.429 2.995 1.00 82.81 106 ASN A N 1
ATOM 852 C CA . ASN A 1 106 ? -21.946 4.180 1.591 1.00 82.81 106 ASN A CA 1
ATOM 853 C C . ASN A 1 106 ? -21.694 5.460 0.768 1.00 82.81 106 ASN A C 1
ATOM 855 O O . ASN A 1 106 ? -21.980 5.465 -0.435 1.00 82.81 106 ASN A O 1
ATOM 859 N N . ASP A 1 107 ? -21.194 6.534 1.383 1.00 82.12 107 ASP A N 1
ATOM 860 C CA . ASP A 1 107 ? -20.812 7.785 0.700 1.00 82.12 107 ASP A CA 1
ATOM 861 C C . ASP A 1 107 ? -19.315 7.892 0.373 1.00 82.12 107 ASP A C 1
ATOM 863 O O . ASP A 1 107 ? -18.949 8.560 -0.597 1.00 82.12 107 ASP A O 1
ATOM 867 N N . GLY A 1 108 ? -18.478 7.104 1.036 1.00 84.44 108 GLY A N 1
ATOM 868 C CA . GLY A 1 108 ? -17.067 6.955 0.719 1.00 84.44 108 GLY A CA 1
ATOM 869 C C . GLY A 1 108 ? -16.360 6.149 1.796 1.00 84.44 108 GLY A C 1
ATOM 870 O O . GLY A 1 108 ? -16.978 5.687 2.746 1.00 84.44 108 GLY A O 1
ATOM 871 N N . ASP A 1 109 ? -15.058 5.937 1.629 1.00 87.12 109 ASP A N 1
ATOM 872 C CA . ASP A 1 109 ? -14.240 5.445 2.735 1.00 87.12 109 ASP A CA 1
ATOM 873 C C . ASP A 1 109 ? -13.895 6.643 3.647 1.00 87.12 109 ASP A C 1
ATOM 875 O O . ASP A 1 109 ? -13.499 7.700 3.160 1.00 87.12 109 ASP A O 1
ATOM 879 N N . GLU A 1 110 ? -14.035 6.499 4.961 1.00 89.19 110 GLU A N 1
ATOM 880 C CA . GLU A 1 110 ? -13.712 7.506 5.989 1.00 89.19 110 GLU A CA 1
ATOM 881 C C . GLU A 1 110 ? -12.599 7.042 6.938 1.00 89.19 110 GLU A C 1
ATOM 883 O O . GLU A 1 110 ? -12.102 7.801 7.785 1.00 89.19 110 GLU A O 1
ATOM 888 N N . SER A 1 111 ? -12.180 5.785 6.788 1.00 89.25 111 SER A N 1
ATOM 889 C CA . SER A 1 111 ? -11.184 5.160 7.641 1.00 89.25 111 SER A CA 1
ATOM 890 C C . SER A 1 111 ? -10.232 4.227 6.893 1.00 89.25 111 SER A C 1
ATOM 892 O O . SER A 1 111 ? -10.476 3.802 5.763 1.00 89.25 111 SER A O 1
ATOM 894 N N . ILE A 1 112 ? -9.110 3.920 7.541 1.00 86.44 112 ILE A N 1
ATOM 895 C CA . ILE A 1 112 ? -8.084 3.004 7.058 1.00 86.44 112 ILE A CA 1
ATOM 896 C C . ILE A 1 112 ? -7.716 2.041 8.183 1.00 86.44 112 ILE A C 1
ATOM 898 O O . ILE A 1 112 ? -7.223 2.483 9.221 1.00 86.44 112 ILE A O 1
ATOM 902 N N . THR A 1 113 ? -7.845 0.734 7.948 1.00 89.00 113 THR A N 1
ATOM 903 C CA . THR A 1 113 ? -7.126 -0.280 8.735 1.00 89.00 113 THR A CA 1
ATOM 904 C C . THR A 1 113 ? -5.674 -0.319 8.267 1.00 89.00 113 THR A C 1
ATOM 906 O O . THR A 1 113 ? -5.417 -0.407 7.063 1.00 89.00 113 THR A O 1
ATOM 909 N N . LYS A 1 114 ? -4.718 -0.286 9.197 1.00 85.75 114 LYS A N 1
ATOM 910 C CA . LYS A 1 114 ? -3.279 -0.346 8.916 1.00 85.75 114 LYS A CA 1
ATOM 911 C C . LYS A 1 114 ? -2.614 -1.497 9.662 1.00 85.75 114 LYS A C 1
ATOM 913 O O . LYS A 1 114 ? -2.850 -1.702 10.843 1.00 85.75 114 LYS A O 1
ATOM 918 N N . ILE A 1 115 ? -1.736 -2.207 8.965 1.00 85.12 115 ILE A N 1
ATOM 919 C CA . ILE A 1 115 ? -0.955 -3.319 9.503 1.00 85.12 115 ILE A CA 1
ATOM 920 C C . ILE A 1 115 ? 0.511 -3.051 9.204 1.00 85.12 115 ILE A C 1
ATOM 922 O O . ILE A 1 115 ? 0.895 -2.968 8.037 1.00 85.12 115 ILE A O 1
ATOM 926 N N . ILE A 1 116 ? 1.339 -2.941 10.242 1.00 82.88 116 ILE A N 1
ATOM 927 C CA . ILE A 1 116 ? 2.784 -2.734 10.079 1.00 82.88 116 ILE A CA 1
ATOM 928 C C . ILE A 1 116 ? 3.517 -4.063 10.277 1.00 82.88 116 ILE A C 1
ATOM 930 O O . ILE A 1 116 ? 3.257 -4.816 11.220 1.00 82.88 116 ILE A O 1
ATOM 934 N N . ARG A 1 117 ? 4.452 -4.361 9.374 1.00 86.12 117 ARG A N 1
ATOM 935 C CA . ARG A 1 117 ? 5.316 -5.540 9.418 1.00 86.12 117 ARG A CA 1
ATOM 936 C C . ARG A 1 117 ? 6.771 -5.112 9.376 1.00 86.12 117 ARG A C 1
ATOM 938 O O . ARG A 1 117 ? 7.193 -4.437 8.444 1.00 86.12 117 ARG A O 1
ATOM 945 N N . GLU A 1 118 ? 7.527 -5.535 10.379 1.00 88.69 118 GLU A N 1
ATOM 946 C CA . GLU A 1 118 ? 8.984 -5.541 10.311 1.00 88.69 118 GLU A CA 1
ATOM 947 C C . GLU A 1 118 ? 9.410 -6.655 9.349 1.00 88.69 118 GLU A C 1
ATOM 949 O O . GLU A 1 118 ? 9.004 -7.811 9.498 1.00 88.69 118 GLU A O 1
ATOM 954 N N . VAL A 1 119 ? 10.165 -6.289 8.319 1.00 90.88 119 VAL A N 1
ATOM 955 C CA . VAL A 1 119 ? 10.685 -7.222 7.315 1.00 90.88 119 VAL A CA 1
ATOM 956 C C . VAL A 1 119 ? 12.018 -7.797 7.771 1.00 90.88 119 VAL A C 1
ATOM 958 O O . VAL A 1 119 ? 12.242 -9.006 7.680 1.00 90.88 119 VAL A O 1
ATOM 961 N N . THR A 1 120 ? 12.917 -6.929 8.236 1.00 90.31 120 THR A N 1
ATOM 962 C CA . THR A 1 120 ? 14.240 -7.309 8.733 1.00 90.31 120 THR A CA 1
ATOM 963 C C . THR A 1 120 ? 14.799 -6.217 9.647 1.00 90.31 120 THR A C 1
ATOM 965 O O . THR A 1 120 ? 14.472 -5.042 9.464 1.00 90.31 120 THR A O 1
ATOM 968 N N . LEU A 1 121 ? 15.651 -6.624 10.592 1.00 89.19 121 LEU A N 1
ATOM 969 C CA . LEU A 1 121 ? 16.545 -5.764 11.368 1.00 89.19 121 LEU A CA 1
ATOM 970 C C . LEU A 1 121 ? 17.980 -6.247 11.138 1.00 89.19 121 LEU A C 1
ATOM 972 O O . LEU A 1 121 ? 18.316 -7.364 11.548 1.00 89.19 121 LEU A O 1
ATOM 976 N N . TRP A 1 122 ? 18.809 -5.429 10.496 1.00 88.44 122 TRP A N 1
ATOM 977 C CA . TRP A 1 122 ? 20.170 -5.799 10.089 1.00 88.44 122 TRP A CA 1
ATOM 978 C C . TRP A 1 122 ? 21.189 -4.711 10.419 1.00 88.44 122 TRP A C 1
ATOM 980 O O . TRP A 1 122 ? 20.780 -3.610 10.762 1.00 88.44 122 TRP A O 1
ATOM 990 N N . GLU A 1 123 ? 22.486 -5.033 10.394 1.00 83.31 123 GLU A N 1
ATOM 991 C CA . GLU A 1 123 ? 23.546 -4.070 10.729 1.00 83.31 123 GLU A CA 1
ATOM 992 C C . GLU A 1 123 ? 23.514 -2.877 9.774 1.00 83.31 123 GLU A C 1
ATOM 994 O O . GLU A 1 123 ? 23.211 -1.783 10.237 1.00 83.31 123 GLU A O 1
ATOM 999 N N . ASP A 1 124 ? 23.659 -3.112 8.464 1.00 80.94 124 ASP A N 1
ATOM 1000 C CA . ASP A 1 124 ? 23.479 -2.074 7.445 1.00 80.94 124 ASP A CA 1
ATOM 1001 C C . ASP A 1 124 ? 22.514 -2.549 6.345 1.00 80.94 124 ASP A C 1
ATOM 1003 O O . ASP A 1 124 ? 22.776 -3.511 5.611 1.00 80.94 124 ASP A O 1
ATOM 1007 N N . ILE A 1 125 ? 21.376 -1.861 6.205 1.00 83.38 125 ILE A N 1
ATOM 1008 C CA . ILE A 1 125 ? 20.482 -2.052 5.054 1.00 83.38 125 ILE A CA 1
ATOM 1009 C C . ILE A 1 125 ? 20.913 -1.065 3.977 1.00 83.38 125 ILE A C 1
ATOM 1011 O O . ILE A 1 125 ? 20.662 0.131 4.074 1.00 83.38 125 ILE A O 1
ATOM 1015 N N . ILE A 1 126 ? 21.529 -1.570 2.915 1.00 79.50 126 ILE A N 1
ATOM 1016 C CA . ILE A 1 126 ? 22.095 -0.746 1.847 1.00 79.50 126 ILE A CA 1
ATOM 1017 C C . ILE A 1 126 ? 21.011 -0.094 0.994 1.00 79.50 126 ILE A C 1
ATOM 1019 O O . ILE A 1 126 ? 21.144 1.071 0.609 1.00 79.50 126 ILE A O 1
ATOM 1023 N N . SER A 1 127 ? 19.941 -0.827 0.678 1.00 77.69 127 SER A N 1
ATOM 1024 C CA . SER A 1 127 ? 18.835 -0.258 -0.087 1.00 77.69 127 SER A CA 1
ATOM 1025 C C . SER A 1 127 ? 17.521 -1.017 0.009 1.00 77.69 127 SER A C 1
ATOM 1027 O O . SER A 1 127 ? 17.470 -2.241 -0.055 1.00 77.69 127 SER A O 1
ATOM 1029 N N . LEU A 1 128 ? 16.422 -0.263 0.036 1.00 82.50 128 LEU A N 1
ATOM 1030 C CA . LEU A 1 128 ? 15.118 -0.713 -0.437 1.00 82.50 128 LEU A CA 1
ATOM 1031 C C . LEU A 1 128 ? 15.104 -0.616 -1.967 1.00 82.50 128 LEU A C 1
ATOM 1033 O O . LEU A 1 128 ? 15.139 0.480 -2.535 1.00 82.50 128 LEU A O 1
ATOM 1037 N N . ASP A 1 129 ? 15.048 -1.764 -2.636 1.00 84.56 129 ASP A N 1
ATOM 1038 C CA . ASP A 1 129 ? 15.336 -1.852 -4.067 1.00 84.56 129 ASP A CA 1
ATOM 1039 C C . ASP A 1 129 ? 14.092 -1.777 -4.952 1.00 84.56 129 ASP A C 1
ATOM 1041 O O . ASP A 1 129 ? 14.037 -0.991 -5.899 1.00 84.56 129 ASP A O 1
ATOM 1045 N N . SER A 1 130 ? 13.092 -2.623 -4.696 1.00 87.50 130 SER A N 1
ATOM 1046 C CA . SER A 1 130 ? 11.910 -2.731 -5.553 1.00 87.50 130 SER A CA 1
ATOM 1047 C C . SER A 1 130 ? 10.770 -3.460 -4.851 1.00 87.50 130 SER A C 1
ATOM 1049 O O . SER A 1 130 ? 10.990 -4.330 -4.015 1.00 87.50 130 SER A O 1
ATOM 1051 N N . MET A 1 131 ? 9.533 -3.168 -5.254 1.00 91.00 131 MET A N 1
ATOM 1052 C CA . MET A 1 131 ? 8.372 -3.982 -4.901 1.00 91.00 131 MET A CA 1
ATOM 1053 C C . MET A 1 131 ? 7.539 -4.332 -6.129 1.00 91.00 131 MET A C 1
ATOM 1055 O O . MET A 1 131 ? 7.444 -3.542 -7.068 1.00 91.00 131 MET A O 1
ATOM 1059 N N . ALA A 1 132 ? 6.887 -5.491 -6.095 1.00 92.56 132 ALA A N 1
ATOM 1060 C CA . ALA A 1 132 ? 5.916 -5.899 -7.101 1.00 92.56 132 ALA A CA 1
ATOM 1061 C C . ALA A 1 132 ? 4.723 -6.624 -6.480 1.00 92.56 132 ALA A C 1
ATOM 1063 O O . ALA A 1 132 ? 4.802 -7.202 -5.394 1.00 92.56 132 ALA A O 1
ATOM 1064 N N . VAL A 1 133 ? 3.630 -6.637 -7.240 1.00 91.69 133 VAL A N 1
ATOM 1065 C CA . VAL A 1 133 ? 2.383 -7.320 -6.899 1.00 91.69 133 VAL A CA 1
ATOM 1066 C C . VAL A 1 133 ? 2.129 -8.439 -7.877 1.00 91.69 133 VAL A C 1
ATOM 1068 O O . VAL A 1 133 ? 2.182 -8.215 -9.084 1.00 91.69 133 VAL A O 1
ATOM 1071 N N . GLY A 1 134 ? 1.780 -9.604 -7.347 1.00 92.00 134 GLY A N 1
ATOM 1072 C CA . GLY A 1 134 ? 1.322 -10.742 -8.127 1.00 92.00 134 GLY A CA 1
ATOM 1073 C C . GLY A 1 134 ? -0.060 -11.209 -7.715 1.00 92.00 134 GLY A C 1
ATOM 1074 O O . GLY A 1 134 ? -0.431 -11.095 -6.550 1.00 92.00 134 GLY A O 1
ATOM 1075 N N . GLU A 1 135 ? -0.810 -11.769 -8.659 1.00 92.56 135 GLU A N 1
ATOM 1076 C CA . GLU A 1 135 ? -2.084 -12.435 -8.388 1.00 92.56 135 GLU A CA 1
ATOM 1077 C C . GLU A 1 135 ? -2.058 -13.854 -8.947 1.00 92.56 135 GLU A C 1
ATOM 1079 O O . GLU A 1 135 ? -1.818 -14.055 -10.136 1.00 92.56 135 GLU A O 1
ATOM 1084 N N . TYR A 1 136 ? -2.352 -14.835 -8.097 1.00 93.44 136 TYR A N 1
ATOM 1085 C CA . TYR A 1 136 ? -2.462 -16.233 -8.486 1.00 93.44 136 TYR A CA 1
ATOM 1086 C C . TYR A 1 136 ? -3.650 -16.885 -7.785 1.00 93.44 136 TYR A C 1
ATOM 1088 O O . TYR A 1 136 ? -3.797 -16.788 -6.567 1.00 93.44 136 TYR A O 1
ATOM 1096 N N . ASN A 1 137 ? -4.512 -17.552 -8.559 1.00 92.06 137 ASN A N 1
ATOM 1097 C CA . ASN A 1 137 ? -5.740 -18.191 -8.068 1.00 92.06 137 ASN A CA 1
ATOM 1098 C C . ASN A 1 137 ? -6.621 -17.258 -7.207 1.00 92.06 137 ASN A C 1
ATOM 1100 O O . ASN A 1 137 ? -7.196 -17.689 -6.209 1.00 92.06 137 ASN A O 1
ATOM 1104 N N . GLY A 1 138 ? -6.703 -15.974 -7.575 1.00 89.00 138 GLY A N 1
ATOM 1105 C CA . GLY A 1 138 ? -7.475 -14.955 -6.855 1.00 89.00 138 GLY A CA 1
ATOM 1106 C C . GLY A 1 138 ? -6.845 -14.465 -5.545 1.00 89.00 138 GLY A C 1
ATOM 1107 O O . GLY A 1 138 ? -7.412 -13.587 -4.899 1.00 89.00 138 GLY A O 1
ATOM 1108 N N . LYS A 1 139 ? -5.679 -14.993 -5.144 1.00 91.50 139 LYS A N 1
ATOM 1109 C CA . LYS A 1 139 ? -4.896 -14.475 -4.016 1.00 91.50 139 LYS A CA 1
ATOM 1110 C C . LYS A 1 139 ? -3.821 -13.519 -4.527 1.00 91.50 139 LYS A C 1
ATOM 1112 O O . LYS A 1 139 ? -3.153 -13.803 -5.520 1.00 91.50 139 LYS A O 1
ATOM 1117 N N . LYS A 1 140 ? -3.650 -12.397 -3.827 1.00 92.81 140 LYS A N 1
ATOM 1118 C CA . LYS A 1 140 ? -2.658 -11.365 -4.145 1.00 92.81 140 LYS A CA 1
ATOM 1119 C C . LYS A 1 140 ? -1.478 -11.417 -3.187 1.00 92.81 140 LYS A C 1
ATOM 1121 O O . LYS A 1 140 ? -1.640 -11.681 -1.995 1.00 92.81 140 LYS A O 1
ATOM 1126 N N . TYR A 1 141 ? -0.308 -11.149 -3.742 1.00 94.75 141 TYR A N 1
ATOM 1127 C CA . TYR A 1 141 ? 0.988 -11.291 -3.103 1.00 94.75 141 TYR A CA 1
ATOM 1128 C C . TYR A 1 141 ? 1.810 -10.032 -3.319 1.00 94.75 141 TYR A C 1
ATOM 1130 O O . TYR A 1 141 ? 1.737 -9.418 -4.385 1.00 94.75 141 TYR A O 1
ATOM 1138 N N . VAL A 1 142 ? 2.618 -9.690 -2.324 1.00 95.25 142 VAL A N 1
ATOM 1139 C CA . VAL A 1 142 ? 3.537 -8.556 -2.356 1.00 95.25 142 VAL A CA 1
ATOM 1140 C C . VAL A 1 142 ? 4.939 -9.080 -2.127 1.00 95.25 142 VAL A C 1
ATOM 1142 O O . VAL A 1 142 ? 5.198 -9.711 -1.101 1.00 95.25 142 VAL A O 1
ATOM 1145 N N . LEU A 1 143 ? 5.829 -8.825 -3.083 1.00 96.62 143 LEU A N 1
ATOM 1146 C CA . LEU A 1 143 ? 7.247 -9.129 -2.952 1.00 96.62 143 LEU A CA 1
ATOM 1147 C C . LEU A 1 143 ? 8.027 -7.822 -2.884 1.00 96.62 143 LEU A C 1
ATOM 1149 O O . LEU A 1 143 ? 7.919 -6.998 -3.792 1.00 96.62 143 LEU A O 1
ATOM 1153 N N . VAL A 1 144 ? 8.810 -7.659 -1.821 1.00 94.88 144 VAL A N 1
ATOM 1154 C CA . VAL A 1 144 ? 9.798 -6.586 -1.668 1.00 94.88 144 VAL A CA 1
ATOM 1155 C C . VAL A 1 144 ? 11.195 -7.174 -1.803 1.00 94.88 144 VAL A C 1
ATOM 1157 O O . VAL A 1 144 ? 11.456 -8.254 -1.270 1.00 94.88 144 VAL A O 1
ATOM 1160 N N . THR A 1 145 ? 12.074 -6.477 -2.517 1.00 94.31 145 THR A N 1
ATOM 1161 C CA . THR A 1 145 ? 13.506 -6.771 -2.581 1.00 94.31 145 THR A CA 1
ATOM 1162 C C . THR A 1 145 ? 14.309 -5.651 -1.937 1.00 94.31 145 THR A C 1
ATOM 1164 O O . THR A 1 145 ? 13.902 -4.483 -1.955 1.00 94.31 145 THR A O 1
ATOM 1167 N N . PHE A 1 146 ? 15.429 -6.019 -1.332 1.00 91.50 146 PHE A N 1
ATOM 1168 C CA . PHE A 1 146 ? 16.326 -5.105 -0.637 1.00 91.50 146 PHE A CA 1
ATOM 1169 C C . PHE A 1 146 ? 17.750 -5.660 -0.648 1.00 91.50 146 PHE A C 1
ATOM 1171 O O . PHE A 1 146 ? 17.936 -6.869 -0.783 1.00 91.50 146 PHE A O 1
ATOM 1178 N N . THR A 1 147 ? 18.729 -4.773 -0.507 1.00 88.75 147 THR A N 1
ATOM 1179 C CA . THR A 1 147 ? 20.149 -5.114 -0.414 1.00 88.75 147 THR A CA 1
ATOM 1180 C C . THR A 1 147 ? 20.631 -4.857 1.016 1.00 88.75 147 THR A C 1
ATOM 1182 O O . THR A 1 147 ? 20.327 -3.803 1.581 1.00 88.75 147 THR A O 1
ATOM 1185 N N . GLU A 1 148 ? 21.369 -5.797 1.601 1.00 88.94 148 GLU A N 1
ATOM 1186 C CA . GLU A 1 148 ? 22.005 -5.674 2.925 1.00 88.94 148 GLU A CA 1
ATOM 1187 C C . GLU A 1 148 ? 23.492 -6.043 2.845 1.00 88.94 148 GLU A C 1
ATOM 1189 O O . GLU A 1 148 ? 23.908 -6.692 1.885 1.00 88.94 148 GLU A O 1
ATOM 1194 N N . THR A 1 149 ? 24.303 -5.587 3.801 1.00 87.75 149 THR A N 1
ATOM 1195 C CA . THR A 1 149 ? 25.716 -5.993 3.887 1.00 87.75 149 THR A CA 1
ATOM 1196 C C . THR A 1 149 ? 25.859 -7.431 4.371 1.00 87.75 149 THR A C 1
ATOM 1198 O O . THR A 1 149 ? 25.072 -7.901 5.201 1.00 87.75 149 THR A O 1
ATOM 1201 N N . GLU A 1 150 ? 26.889 -8.125 3.889 1.00 85.00 150 GLU A N 1
ATOM 1202 C CA . GLU A 1 150 ? 27.311 -9.401 4.466 1.00 85.00 150 GLU A CA 1
ATOM 1203 C C . GLU A 1 150 ? 27.718 -9.229 5.951 1.00 85.00 150 GLU A C 1
ATOM 1205 O O . GLU A 1 150 ? 28.060 -8.123 6.379 1.00 85.00 150 GLU A O 1
ATOM 1210 N N . PRO A 1 151 ? 27.685 -10.292 6.785 1.00 80.44 151 PRO A N 1
ATOM 1211 C CA . PRO A 1 151 ? 28.000 -10.191 8.216 1.00 80.44 151 PRO A CA 1
ATOM 1212 C C . PRO A 1 151 ? 29.411 -9.687 8.571 1.00 80.44 151 PRO A C 1
ATOM 1214 O O . PRO A 1 151 ? 29.652 -9.343 9.728 1.00 80.44 151 PRO A O 1
ATOM 1217 N N . ASP A 1 152 ? 30.362 -9.722 7.640 1.00 78.12 152 ASP A N 1
ATOM 1218 C CA . ASP A 1 152 ? 31.701 -9.138 7.798 1.00 78.12 152 ASP A CA 1
ATOM 1219 C C . ASP A 1 152 ? 31.785 -7.673 7.332 1.00 78.12 152 ASP A C 1
ATOM 1221 O O . ASP A 1 152 ? 32.729 -6.976 7.714 1.00 78.12 152 ASP A O 1
ATOM 1225 N N . GLY A 1 153 ? 30.765 -7.193 6.613 1.00 74.56 153 GLY A N 1
ATOM 1226 C CA . GLY A 1 153 ? 30.597 -5.818 6.156 1.00 74.56 153 GLY A CA 1
ATOM 1227 C C . GLY A 1 153 ? 31.326 -5.473 4.856 1.00 74.56 153 GLY A C 1
ATOM 1228 O O . GLY A 1 153 ? 31.337 -4.296 4.488 1.00 74.56 153 GLY A O 1
ATOM 1229 N N . ASP A 1 154 ? 31.941 -6.448 4.181 1.00 79.62 154 ASP A N 1
ATOM 1230 C CA . ASP A 1 154 ? 32.801 -6.196 3.020 1.00 79.62 154 ASP A CA 1
ATOM 1231 C C . ASP A 1 154 ? 32.024 -6.246 1.683 1.00 79.62 154 ASP A C 1
ATOM 1233 O O . ASP A 1 154 ? 32.304 -5.439 0.787 1.00 79.62 154 ASP A O 1
ATOM 1237 N N . GLU A 1 155 ? 30.992 -7.092 1.576 1.00 87.25 155 GLU A N 1
ATOM 1238 C CA . GLU A 1 155 ? 30.151 -7.295 0.385 1.00 87.25 155 GLU A CA 1
ATOM 1239 C C . GLU A 1 155 ? 28.644 -7.097 0.650 1.00 87.25 155 GLU A C 1
ATOM 1241 O O . GLU A 1 155 ? 28.216 -6.728 1.748 1.00 87.25 155 GLU A O 1
ATOM 1246 N N . THR A 1 156 ? 27.823 -7.262 -0.394 1.00 89.25 156 THR A N 1
ATOM 1247 C CA . THR A 1 156 ? 26.376 -7.016 -0.360 1.00 89.25 156 THR A CA 1
ATOM 1248 C C . THR A 1 156 ? 25.568 -8.156 -0.965 1.00 89.25 156 THR A C 1
ATOM 1250 O O . THR A 1 156 ? 25.894 -8.658 -2.038 1.00 89.25 156 THR A O 1
ATOM 1253 N N . ASP A 1 157 ? 24.460 -8.489 -0.302 1.00 92.75 157 ASP A N 1
ATOM 1254 C CA . ASP A 1 157 ? 23.523 -9.539 -0.694 1.00 92.75 157 ASP A CA 1
ATOM 1255 C C . ASP A 1 157 ? 22.169 -8.956 -1.100 1.00 92.75 157 ASP A C 1
ATOM 1257 O O . ASP A 1 157 ? 21.646 -8.032 -0.467 1.00 92.75 157 ASP A O 1
ATOM 1261 N N . VAL A 1 158 ? 21.510 -9.592 -2.074 1.00 93.75 158 VAL A N 1
ATOM 1262 C CA . VAL A 1 158 ? 20.122 -9.273 -2.434 1.00 93.75 158 VAL A CA 1
ATOM 1263 C C . VAL A 1 158 ? 19.167 -10.225 -1.737 1.00 93.75 158 VAL A C 1
ATOM 1265 O O . VAL A 1 158 ? 19.183 -11.438 -1.955 1.00 93.75 158 VAL A O 1
ATOM 1268 N N . TRP A 1 159 ? 18.215 -9.662 -1.004 1.00 96.69 159 TRP A N 1
ATOM 1269 C CA . TRP A 1 159 ? 17.177 -10.384 -0.284 1.00 96.69 159 TRP A CA 1
ATOM 1270 C C . TRP A 1 159 ? 15.781 -10.075 -0.810 1.00 96.69 159 TRP A C 1
ATOM 1272 O O . TRP A 1 159 ? 15.526 -9.057 -1.455 1.00 96.69 159 TRP A O 1
ATOM 1282 N N . TYR A 1 160 ? 14.846 -10.976 -0.511 1.00 97.69 160 TYR A N 1
ATOM 1283 C CA . TYR A 1 160 ? 13.423 -10.737 -0.708 1.00 97.69 160 TYR A CA 1
ATOM 1284 C C . TYR A 1 160 ? 12.613 -11.098 0.529 1.00 97.69 160 TYR A C 1
ATOM 1286 O O . TYR A 1 160 ? 12.968 -12.012 1.279 1.00 97.69 160 TYR A O 1
ATOM 1294 N N . ALA A 1 161 ? 11.461 -10.447 0.672 1.00 98.00 161 ALA A N 1
ATOM 1295 C CA . ALA A 1 161 ? 10.388 -10.890 1.547 1.00 98.00 161 ALA A CA 1
ATOM 1296 C C . ALA A 1 161 ? 9.049 -10.905 0.800 1.00 98.00 161 ALA A C 1
ATOM 1298 O O . ALA A 1 161 ? 8.734 -10.008 0.018 1.00 98.00 161 ALA A O 1
ATOM 1299 N N . LEU A 1 162 ? 8.273 -11.957 1.040 1.00 98.00 162 LEU A N 1
ATOM 1300 C CA . LEU A 1 162 ? 6.999 -12.252 0.407 1.00 98.00 162 LEU A CA 1
ATOM 1301 C C . LEU A 1 162 ? 5.898 -12.274 1.467 1.00 98.00 162 LEU A C 1
ATOM 1303 O O . LEU A 1 162 ? 5.976 -13.014 2.454 1.00 98.00 162 LEU A O 1
ATOM 1307 N N . TYR A 1 163 ? 4.853 -11.500 1.208 1.00 96.69 163 TYR A N 1
ATOM 1308 C CA . TYR A 1 163 ? 3.643 -11.410 2.015 1.00 96.69 163 TYR A CA 1
ATOM 1309 C C . TYR A 1 163 ? 2.422 -11.625 1.126 1.00 96.69 163 TYR A C 1
ATOM 1311 O O . TYR A 1 163 ? 2.490 -11.468 -0.097 1.00 96.69 163 TYR A O 1
ATOM 1319 N N . ASP A 1 164 ? 1.287 -11.965 1.726 1.00 94.00 164 ASP A N 1
ATOM 1320 C CA . ASP A 1 164 ? 0.016 -11.717 1.055 1.00 94.00 164 ASP A CA 1
ATOM 1321 C C . ASP A 1 164 ? -0.462 -10.279 1.261 1.00 94.00 164 ASP A C 1
ATOM 1323 O O . ASP A 1 164 ? 0.092 -9.508 2.044 1.00 94.00 164 ASP A O 1
ATOM 1327 N N . LEU A 1 165 ? -1.501 -9.909 0.518 1.00 90.12 165 LEU A N 1
ATOM 1328 C CA . LEU A 1 165 ? -2.052 -8.560 0.543 1.00 90.12 165 LEU A CA 1
ATOM 1329 C C . LEU A 1 165 ? -2.788 -8.208 1.858 1.00 90.12 165 LEU A C 1
ATOM 1331 O O . LEU A 1 165 ? -3.251 -7.083 2.027 1.00 90.12 165 LEU A O 1
ATOM 1335 N N . ASP A 1 166 ? -2.937 -9.152 2.785 1.00 88.31 166 ASP A N 1
ATOM 1336 C CA . ASP A 1 166 ? -3.437 -8.914 4.146 1.00 88.31 166 ASP A CA 1
ATOM 1337 C C . ASP A 1 166 ? -2.283 -8.721 5.149 1.00 88.31 166 ASP A C 1
ATOM 1339 O O . ASP A 1 166 ? -2.504 -8.602 6.351 1.00 88.31 166 ASP A O 1
ATOM 1343 N N . GLY A 1 167 ? -1.036 -8.683 4.668 1.00 89.81 167 GLY A N 1
ATOM 1344 C CA . GLY A 1 167 ? 0.147 -8.509 5.502 1.00 89.81 167 GLY A CA 1
ATOM 1345 C C . GLY A 1 167 ? 0.568 -9.777 6.239 1.00 89.81 167 GLY A C 1
ATOM 1346 O O . GLY A 1 167 ? 1.362 -9.697 7.182 1.00 89.81 167 GLY A O 1
ATOM 1347 N N . ASN A 1 168 ? 0.077 -10.956 5.843 1.00 92.56 168 ASN A N 1
ATOM 1348 C CA . ASN A 1 168 ? 0.557 -12.212 6.409 1.00 92.56 168 ASN A CA 1
ATOM 1349 C C . ASN A 1 168 ? 1.894 -12.586 5.775 1.00 92.56 168 ASN A C 1
ATOM 1351 O O . ASN A 1 168 ? 2.029 -12.637 4.550 1.00 92.56 168 ASN A O 1
ATOM 1355 N N . PHE A 1 169 ? 2.881 -12.867 6.622 1.00 95.00 169 PHE A N 1
ATOM 1356 C CA . PHE A 1 169 ? 4.196 -13.319 6.189 1.00 95.00 169 PHE A CA 1
ATOM 1357 C C . PHE A 1 169 ? 4.111 -14.689 5.508 1.00 95.00 169 PHE A C 1
ATOM 1359 O O . PHE A 1 169 ? 3.472 -15.607 6.022 1.00 95.00 169 PHE A O 1
ATOM 1366 N N . ILE A 1 170 ? 4.791 -14.834 4.370 1.00 97.06 170 ILE A N 1
ATOM 1367 C CA . ILE A 1 170 ? 4.912 -16.108 3.653 1.00 97.06 170 ILE A CA 1
ATOM 1368 C C . ILE A 1 170 ? 6.353 -16.603 3.729 1.00 97.06 170 ILE A C 1
ATOM 1370 O O . ILE A 1 170 ? 6.592 -17.729 4.170 1.00 97.06 170 ILE A O 1
ATOM 1374 N N . ARG A 1 171 ? 7.318 -15.786 3.285 1.00 97.62 171 ARG A N 1
ATOM 1375 C CA . ARG A 1 171 ? 8.730 -16.188 3.250 1.00 97.62 171 ARG A CA 1
ATOM 1376 C C . ARG A 1 171 ? 9.688 -15.007 3.141 1.00 97.62 171 ARG A C 1
ATOM 1378 O O . ARG A 1 171 ? 9.348 -14.003 2.533 1.00 97.62 171 ARG A O 1
ATOM 1385 N N . LYS A 1 172 ? 10.907 -15.175 3.654 1.00 96.94 172 LYS A N 1
ATOM 1386 C CA . LYS A 1 172 ? 12.069 -14.303 3.422 1.00 96.94 172 LYS A CA 1
ATOM 1387 C C . LYS A 1 172 ? 13.265 -15.174 3.047 1.00 96.94 172 LYS A C 1
ATOM 1389 O O . LYS A 1 172 ? 13.376 -16.291 3.560 1.00 96.94 172 LYS A O 1
ATOM 1394 N N . GLY A 1 173 ? 14.143 -14.689 2.179 1.00 95.81 173 GLY A N 1
ATOM 1395 C CA . GLY A 1 173 ? 15.387 -15.382 1.845 1.00 95.81 173 GLY A CA 1
ATOM 1396 C C . GLY A 1 173 ? 16.298 -14.563 0.939 1.00 95.81 173 GLY A C 1
ATOM 1397 O O . GLY A 1 173 ? 15.857 -13.578 0.350 1.00 95.81 173 GLY A O 1
ATOM 1398 N N . ALA A 1 174 ? 17.551 -14.992 0.816 1.00 95.94 174 ALA A N 1
ATOM 1399 C CA . ALA A 1 174 ? 18.486 -14.421 -0.140 1.00 95.94 174 ALA A CA 1
ATOM 1400 C C . ALA A 1 174 ? 18.067 -14.800 -1.568 1.00 95.94 174 ALA A C 1
ATOM 1402 O O . ALA A 1 174 ? 17.877 -15.977 -1.890 1.00 95.94 174 ALA A O 1
ATOM 1403 N N . VAL A 1 175 ? 17.890 -13.797 -2.423 1.00 96.94 175 VAL A N 1
ATOM 1404 C CA . VAL A 1 175 ? 17.780 -13.968 -3.877 1.00 96.94 175 VAL A CA 1
ATOM 1405 C C . VAL A 1 175 ? 19.146 -14.357 -4.430 1.00 96.94 175 VAL A C 1
ATOM 1407 O O . VAL A 1 175 ? 19.231 -15.299 -5.230 1.00 96.94 175 VAL A O 1
ATOM 1410 N N . ALA A 1 176 ? 20.175 -13.653 -3.963 1.00 94.94 176 ALA A N 1
ATOM 1411 C CA . ALA A 1 176 ? 21.564 -13.778 -4.354 1.00 94.94 176 ALA A CA 1
ATOM 1412 C C . ALA A 1 176 ? 22.439 -13.473 -3.124 1.00 94.94 176 ALA A C 1
ATOM 1414 O O . ALA A 1 176 ? 22.148 -12.515 -2.409 1.00 94.94 176 ALA A O 1
ATOM 1415 N N . SER A 1 177 ? 23.385 -14.368 -2.836 1.00 93.50 177 SER A N 1
ATOM 1416 C CA . SER A 1 177 ? 24.279 -14.267 -1.677 1.00 93.50 177 SER A CA 1
ATOM 1417 C C . SER A 1 177 ? 25.576 -15.049 -1.893 1.00 93.50 177 SER A C 1
ATOM 1419 O O . SER A 1 177 ? 25.872 -16.030 -1.192 1.00 93.50 177 SER A O 1
ATOM 1421 N N . LYS A 1 178 ? 26.247 -14.785 -3.013 1.00 90.88 178 LYS A N 1
ATOM 1422 C CA . LYS A 1 178 ? 27.482 -15.492 -3.357 1.00 90.88 178 LYS A CA 1
ATOM 1423 C C . LYS A 1 178 ? 28.662 -14.851 -2.619 1.00 90.88 178 LYS A C 1
ATOM 1425 O O . LYS A 1 178 ? 28.984 -13.714 -2.905 1.00 90.88 178 LYS A O 1
ATOM 1430 N N . GLU A 1 179 ? 29.354 -15.652 -1.810 1.00 88.44 179 GLU A N 1
ATOM 1431 C CA . GLU A 1 179 ? 30.569 -15.267 -1.066 1.00 88.44 179 GLU A CA 1
ATOM 1432 C C . GLU A 1 179 ? 31.584 -14.499 -1.936 1.00 88.44 179 GLU A C 1
ATOM 1434 O O . GLU A 1 179 ? 31.870 -14.914 -3.072 1.00 88.44 179 GLU A O 1
ATOM 1439 N N . ASP A 1 180 ? 32.126 -13.412 -1.377 1.00 86.81 180 ASP A N 1
ATOM 1440 C CA . ASP A 1 180 ? 33.068 -12.474 -2.003 1.00 86.81 180 ASP A CA 1
ATOM 1441 C C . ASP A 1 180 ? 32.513 -11.797 -3.283 1.00 86.81 180 ASP A C 1
ATOM 1443 O O . ASP A 1 180 ? 33.250 -11.554 -4.254 1.00 86.81 180 ASP A O 1
ATOM 1447 N N . VAL A 1 181 ? 31.197 -11.540 -3.360 1.00 88.25 181 VAL A N 1
ATOM 1448 C CA . VAL A 1 181 ? 30.568 -10.871 -4.512 1.00 88.25 181 VAL A CA 1
ATOM 1449 C C . VAL A 1 181 ? 29.577 -9.788 -4.094 1.00 88.25 181 VAL A C 1
ATOM 1451 O O . VAL A 1 181 ? 28.558 -10.069 -3.492 1.00 88.25 181 VAL A O 1
ATOM 1454 N N . TYR A 1 182 ? 29.791 -8.560 -4.577 1.00 87.44 182 TYR A N 1
ATOM 1455 C CA . TYR A 1 182 ? 28.786 -7.494 -4.508 1.00 87.44 182 TYR A CA 1
ATOM 1456 C C . TYR A 1 182 ? 27.563 -7.816 -5.378 1.00 87.44 182 TYR A C 1
ATOM 1458 O O . TYR A 1 182 ? 27.666 -7.852 -6.612 1.00 87.44 182 TYR A O 1
ATOM 1466 N N . GLU A 1 183 ? 26.404 -8.015 -4.758 1.00 89.12 183 GLU A N 1
ATOM 1467 C CA . GLU A 1 183 ? 25.125 -8.249 -5.425 1.00 89.12 183 GLU A CA 1
ATOM 1468 C C . GLU A 1 183 ? 24.128 -7.142 -5.065 1.00 89.12 183 GLU A C 1
ATOM 1470 O O . GLU A 1 183 ? 23.746 -6.966 -3.913 1.00 89.12 183 GLU A O 1
ATOM 1475 N N . GLU A 1 184 ? 23.698 -6.361 -6.066 1.00 86.38 184 GLU A N 1
ATOM 1476 C CA . GLU A 1 184 ? 22.985 -5.099 -5.813 1.00 86.38 184 GLU A CA 1
ATOM 1477 C C . GLU A 1 184 ? 21.920 -4.750 -6.868 1.00 86.38 184 GLU A C 1
ATOM 1479 O O . GLU A 1 184 ? 21.771 -5.399 -7.910 1.00 86.38 184 GLU A O 1
ATOM 1484 N N . TYR A 1 185 ? 21.212 -3.642 -6.611 1.00 82.06 185 TYR A N 1
ATOM 1485 C CA . TYR A 1 185 ? 20.320 -2.944 -7.546 1.00 82.06 185 TYR A CA 1
ATOM 1486 C C . TYR A 1 185 ? 19.136 -3.779 -8.021 1.00 82.06 185 TYR A C 1
ATOM 1488 O O . TYR A 1 185 ? 18.698 -3.664 -9.169 1.00 82.06 185 TYR A O 1
ATOM 1496 N N . SER A 1 186 ? 18.605 -4.626 -7.142 1.00 90.69 186 SER A N 1
ATOM 1497 C CA . SER A 1 186 ? 17.601 -5.592 -7.551 1.00 90.69 186 SER A CA 1
ATOM 1498 C C . SER A 1 186 ? 16.315 -4.939 -8.076 1.00 90.69 186 SER A C 1
ATOM 1500 O O . SER A 1 186 ? 15.914 -3.843 -7.678 1.00 90.69 186 SER A O 1
ATOM 1502 N N . ARG A 1 187 ? 15.637 -5.590 -9.021 1.00 92.00 187 ARG A N 1
ATOM 1503 C CA . ARG A 1 187 ? 14.322 -5.155 -9.518 1.00 92.00 187 ARG A CA 1
ATOM 1504 C C . ARG A 1 187 ? 13.408 -6.356 -9.633 1.00 92.00 187 ARG A C 1
ATOM 1506 O O . ARG A 1 187 ? 13.836 -7.417 -10.080 1.00 92.00 187 ARG A O 1
ATOM 1513 N N . VAL A 1 188 ? 12.143 -6.180 -9.266 1.00 95.25 188 VAL A N 1
ATOM 1514 C CA . VAL A 1 188 ? 11.137 -7.242 -9.341 1.00 95.25 188 VAL A CA 1
ATOM 1515 C C . VAL A 1 188 ? 9.975 -6.839 -10.242 1.00 95.25 188 VAL A C 1
ATOM 1517 O O . VAL A 1 188 ? 9.474 -5.720 -10.171 1.00 95.25 188 VAL A O 1
ATOM 1520 N N . ALA A 1 189 ? 9.502 -7.789 -11.049 1.00 96.06 189 ALA A N 1
ATOM 1521 C CA . ALA A 1 189 ? 8.198 -7.725 -11.697 1.00 96.06 189 ALA A CA 1
ATOM 1522 C C . ALA A 1 189 ? 7.416 -9.024 -11.474 1.00 96.06 189 ALA A C 1
ATOM 1524 O O . ALA A 1 189 ? 7.991 -10.101 -11.328 1.00 96.06 189 ALA A O 1
ATOM 1525 N N . TRP A 1 190 ? 6.090 -8.930 -11.491 1.00 96.25 190 TRP A N 1
ATOM 1526 C CA . TRP A 1 190 ? 5.227 -10.099 -11.629 1.00 96.25 190 TRP A CA 1
ATOM 1527 C C . TRP A 1 190 ? 5.064 -10.458 -13.102 1.00 96.25 190 TRP A C 1
ATOM 1529 O O . TRP A 1 190 ? 4.794 -9.575 -13.916 1.00 96.25 190 TRP A O 1
ATOM 1539 N N . ILE A 1 191 ? 5.195 -11.743 -13.435 1.00 97.44 191 ILE A N 1
ATOM 1540 C CA . ILE A 1 191 ? 4.993 -12.259 -14.790 1.00 97.44 191 ILE A CA 1
ATOM 1541 C C . ILE A 1 191 ? 3.711 -13.110 -14.804 1.00 97.44 191 ILE A C 1
ATOM 1543 O O . ILE A 1 191 ? 3.740 -14.270 -14.375 1.00 97.44 191 ILE A O 1
ATOM 1547 N N . PRO A 1 192 ? 2.567 -12.567 -15.275 1.00 93.31 192 PRO A N 1
ATOM 1548 C CA . PRO A 1 192 ? 1.264 -13.230 -15.172 1.00 93.31 192 PRO A CA 1
ATOM 1549 C C . PRO A 1 192 ? 1.201 -14.616 -15.810 1.00 93.31 192 PRO A C 1
ATOM 1551 O O . PRO A 1 192 ? 0.610 -15.530 -15.249 1.00 93.31 192 PRO A O 1
ATOM 1554 N N . SER A 1 193 ? 1.836 -14.801 -16.965 1.00 93.62 193 SER A N 1
ATOM 1555 C CA . SER A 1 193 ? 1.858 -16.089 -17.672 1.00 93.62 193 SER A CA 1
ATOM 1556 C C . SER A 1 193 ? 2.620 -17.181 -16.910 1.00 93.62 193 SER A C 1
ATOM 1558 O O . SER A 1 193 ? 2.378 -18.365 -17.138 1.00 93.62 193 SER A O 1
ATOM 1560 N N . TRP A 1 194 ? 3.541 -16.800 -16.018 1.00 96.56 194 TRP A N 1
ATOM 1561 C CA . TRP A 1 194 ? 4.353 -17.728 -15.226 1.00 96.56 194 TRP A CA 1
ATOM 1562 C C . TRP A 1 194 ? 3.730 -17.993 -13.859 1.00 96.56 194 TRP A C 1
ATOM 1564 O O . TRP A 1 194 ? 4.074 -18.986 -13.222 1.00 96.56 194 TRP A O 1
ATOM 1574 N N . ASN A 1 195 ? 2.821 -17.115 -13.420 1.00 95.94 195 ASN A N 1
ATOM 1575 C CA . ASN A 1 195 ? 2.330 -17.030 -12.048 1.00 95.94 195 ASN A CA 1
ATOM 1576 C C . ASN A 1 195 ? 3.471 -16.906 -11.026 1.00 95.94 195 ASN A C 1
ATOM 1578 O O . ASN A 1 195 ? 3.451 -17.545 -9.971 1.00 95.94 195 ASN A O 1
ATOM 1582 N N . LYS A 1 196 ? 4.499 -16.121 -11.366 1.00 97.44 196 LYS A N 1
ATOM 1583 C CA . LYS A 1 196 ? 5.707 -15.954 -10.553 1.00 97.44 196 LYS A CA 1
ATOM 1584 C C . LYS A 1 196 ? 6.186 -14.514 -10.577 1.00 97.44 196 LYS A C 1
ATOM 1586 O O . LYS A 1 196 ? 5.995 -13.788 -11.555 1.00 97.44 196 LYS A O 1
ATOM 1591 N N . PHE A 1 197 ? 6.881 -14.139 -9.514 1.00 98.38 197 PHE A N 1
ATOM 1592 C CA . PHE A 1 197 ? 7.761 -12.984 -9.537 1.00 98.38 197 PHE A CA 1
ATOM 1593 C C . PHE A 1 197 ? 9.042 -13.343 -10.286 1.00 98.38 197 PHE A C 1
ATOM 1595 O O . PHE A 1 197 ? 9.495 -14.488 -10.250 1.00 98.38 197 PHE A O 1
ATOM 1602 N N . PHE A 1 198 ? 9.634 -12.365 -10.954 1.00 98.38 198 PHE A N 1
ATOM 1603 C CA . PHE A 1 198 ? 10.967 -12.462 -11.525 1.00 98.38 198 PHE A CA 1
ATOM 1604 C C . PHE A 1 198 ? 11.806 -11.324 -10.965 1.00 98.38 198 PHE A C 1
ATOM 1606 O O . PHE A 1 198 ? 11.446 -10.154 -11.122 1.00 98.38 198 PHE A O 1
ATOM 1613 N N . VAL A 1 199 ? 12.881 -11.689 -10.271 1.00 98.00 199 VAL A N 1
ATOM 1614 C CA . VAL A 1 199 ? 13.828 -10.749 -9.675 1.00 98.00 199 VAL A CA 1
ATOM 1615 C C . VAL A 1 199 ? 15.090 -10.755 -10.518 1.00 98.00 199 VAL A C 1
ATOM 1617 O O . VAL A 1 199 ? 15.601 -11.828 -10.836 1.00 98.00 199 VAL A O 1
ATOM 1620 N N . ILE A 1 200 ? 15.579 -9.568 -10.862 1.00 96.12 200 ILE A N 1
ATOM 1621 C CA . ILE A 1 200 ? 16.892 -9.355 -11.473 1.00 96.12 200 ILE A CA 1
ATOM 1622 C C . ILE A 1 200 ? 17.798 -8.590 -10.515 1.00 96.12 200 ILE A C 1
ATOM 1624 O O . ILE A 1 200 ? 17.291 -7.839 -9.685 1.00 96.12 200 ILE A O 1
ATOM 1628 N N . TRP A 1 201 ? 19.109 -8.752 -10.650 1.00 93.12 201 TRP A N 1
ATOM 1629 C CA . TRP A 1 201 ? 20.122 -8.004 -9.904 1.00 93.12 201 TRP A CA 1
ATOM 1630 C C . TRP A 1 201 ? 21.418 -7.904 -10.710 1.00 93.12 201 TRP A C 1
ATOM 1632 O O . TRP A 1 201 ? 21.604 -8.611 -11.707 1.00 93.12 201 TRP A O 1
ATOM 1642 N N . TRP A 1 202 ? 22.303 -7.005 -10.292 1.00 89.50 202 TRP A N 1
ATOM 1643 C CA . TRP A 1 202 ? 23.663 -6.919 -10.808 1.00 89.50 202 TRP A CA 1
ATOM 1644 C C . TRP A 1 202 ? 24.598 -7.812 -9.992 1.00 89.50 202 TRP A C 1
ATOM 1646 O O . TRP A 1 202 ? 24.576 -7.754 -8.766 1.00 89.50 202 TRP A O 1
ATOM 1656 N N . ASN A 1 203 ? 25.427 -8.610 -10.667 1.00 90.00 203 ASN A N 1
ATOM 1657 C CA . ASN A 1 203 ? 26.413 -9.481 -10.032 1.00 90.00 203 ASN A CA 1
ATOM 1658 C C . ASN A 1 203 ? 27.837 -8.944 -10.260 1.00 90.00 203 ASN A C 1
ATOM 1660 O O . ASN A 1 203 ? 28.319 -8.912 -11.395 1.00 90.00 203 ASN A O 1
ATOM 1664 N N . GLY A 1 204 ? 28.538 -8.579 -9.186 1.00 85.69 204 GLY A N 1
ATOM 1665 C CA . GLY A 1 204 ? 29.857 -7.944 -9.254 1.00 85.69 204 GLY A CA 1
ATOM 1666 C C . GLY A 1 204 ? 31.003 -8.840 -9.727 1.00 85.69 204 GLY A C 1
ATOM 1667 O O . GLY A 1 204 ? 32.018 -8.345 -10.207 1.00 85.69 204 GLY A O 1
ATOM 1668 N N . SER A 1 205 ? 30.847 -10.165 -9.668 1.00 85.88 205 SER A N 1
ATOM 1669 C CA . SER A 1 205 ? 31.872 -11.111 -10.127 1.00 85.88 205 SER A CA 1
ATOM 1670 C C . SER A 1 205 ? 31.884 -11.221 -11.652 1.00 85.88 205 SER A C 1
ATOM 1672 O O . SER A 1 205 ? 32.937 -11.166 -12.288 1.00 85.88 205 SER A O 1
ATOM 1674 N N . THR A 1 206 ? 30.700 -11.348 -12.248 1.00 82.56 206 THR A N 1
ATOM 1675 C CA . THR A 1 206 ? 30.520 -11.484 -13.703 1.00 82.56 206 THR A CA 1
ATOM 1676 C C . THR A 1 206 ? 30.354 -10.141 -14.410 1.00 82.56 206 THR A C 1
ATOM 1678 O O . THR A 1 206 ? 30.599 -10.049 -15.609 1.00 82.56 206 THR A O 1
ATOM 1681 N N . HIS A 1 207 ? 29.978 -9.093 -13.671 1.00 80.81 207 HIS A N 1
ATOM 1682 C CA . HIS A 1 207 ? 29.521 -7.801 -14.189 1.00 80.81 207 HIS A CA 1
ATOM 1683 C C . HIS A 1 207 ? 28.264 -7.914 -15.068 1.00 80.81 207 HIS A C 1
ATOM 1685 O O . HIS A 1 207 ? 28.014 -7.050 -15.915 1.00 80.81 207 HIS A O 1
ATOM 1691 N N . TRP A 1 208 ? 27.476 -8.975 -14.876 1.00 86.81 208 TRP A N 1
ATOM 1692 C CA . TRP A 1 208 ? 26.257 -9.254 -15.629 1.00 86.81 208 TRP A CA 1
ATOM 1693 C C . TRP A 1 208 ? 24.997 -8.956 -14.821 1.00 86.81 208 TRP A C 1
ATOM 1695 O O . TRP A 1 208 ? 25.016 -8.889 -13.591 1.00 86.81 208 TRP A O 1
ATOM 1705 N N . VAL A 1 209 ? 23.878 -8.809 -15.533 1.00 91.25 209 VAL A N 1
ATOM 1706 C CA . VAL A 1 209 ? 22.549 -8.926 -14.932 1.00 91.25 209 VAL A CA 1
ATOM 1707 C C . VAL A 1 209 ? 22.196 -10.398 -14.852 1.00 91.25 209 VAL A C 1
ATOM 1709 O O . VAL A 1 209 ? 22.176 -11.102 -15.868 1.00 91.25 209 VAL A O 1
ATOM 1712 N N . GLN A 1 210 ? 21.873 -10.834 -13.647 1.00 94.88 210 GLN A N 1
ATOM 1713 C CA . GLN A 1 210 ? 21.324 -12.151 -13.379 1.00 94.88 210 GLN A CA 1
ATOM 1714 C C . GLN A 1 210 ? 19.861 -12.024 -12.974 1.00 94.88 210 GLN A C 1
ATOM 1716 O O . GLN A 1 210 ? 19.391 -10.949 -12.595 1.00 94.88 210 GLN A O 1
ATOM 1721 N N . GLY A 1 211 ? 19.114 -13.114 -13.100 1.00 96.88 211 GLY A N 1
ATOM 1722 C CA . GLY A 1 211 ? 17.731 -13.152 -12.657 1.00 96.88 211 GLY A CA 1
ATOM 1723 C C . GLY A 1 211 ? 17.268 -14.540 -12.263 1.00 96.88 211 GLY A C 1
ATOM 1724 O O . GLY A 1 211 ? 17.832 -15.546 -12.687 1.00 96.88 211 GLY A O 1
ATOM 1725 N N . ARG A 1 212 ? 16.220 -14.603 -11.446 1.00 97.75 212 ARG A N 1
ATOM 1726 C CA . ARG A 1 212 ? 15.557 -15.857 -11.077 1.00 97.75 212 ARG A CA 1
ATOM 1727 C C . ARG A 1 212 ? 14.098 -15.621 -10.722 1.00 97.75 212 ARG A C 1
ATOM 1729 O O . ARG A 1 212 ? 13.709 -14.544 -10.266 1.00 97.75 212 ARG A O 1
ATOM 1736 N N . SER A 1 213 ? 13.286 -16.652 -10.914 1.00 98.12 213 SER A N 1
ATOM 1737 C CA . SER A 1 213 ? 11.882 -16.616 -10.524 1.00 98.12 213 SER A CA 1
ATOM 1738 C C . SER A 1 213 ? 11.677 -16.986 -9.058 1.00 98.12 213 SER A C 1
ATOM 1740 O O . SER A 1 213 ? 12.418 -17.791 -8.492 1.00 98.12 213 SER A O 1
ATOM 1742 N N . ILE A 1 214 ? 10.628 -16.409 -8.474 1.00 98.25 214 ILE A N 1
ATOM 1743 C CA . ILE A 1 214 ? 10.141 -16.699 -7.126 1.00 98.25 214 ILE A CA 1
ATOM 1744 C C . ILE A 1 214 ? 8.647 -17.002 -7.228 1.00 98.25 214 ILE A C 1
ATOM 1746 O O . ILE A 1 214 ? 7.869 -16.179 -7.719 1.00 98.25 214 ILE A O 1
ATOM 1750 N N . ASP A 1 215 ? 8.244 -18.201 -6.812 1.00 96.69 215 ASP A N 1
ATOM 1751 C CA . ASP A 1 215 ? 6.833 -18.589 -6.815 1.00 96.69 215 ASP A CA 1
ATOM 1752 C C . ASP A 1 215 ? 6.048 -17.960 -5.649 1.00 96.69 215 ASP A C 1
ATOM 1754 O O . ASP A 1 215 ? 6.602 -17.342 -4.737 1.00 96.69 215 ASP A O 1
ATOM 1758 N N . THR A 1 216 ? 4.727 -18.131 -5.651 1.00 96.12 216 THR A N 1
ATOM 1759 C CA . THR A 1 216 ? 3.840 -17.587 -4.608 1.00 96.12 216 THR A CA 1
ATOM 1760 C C . THR A 1 216 ? 3.968 -18.279 -3.245 1.00 96.12 216 THR A C 1
ATOM 1762 O O . THR A 1 216 ? 3.284 -17.900 -2.295 1.00 96.12 216 THR A O 1
ATOM 1765 N N . SER A 1 217 ? 4.807 -19.311 -3.134 1.00 96.62 217 SER A N 1
ATOM 1766 C CA . SER A 1 217 ? 5.213 -19.943 -1.875 1.00 96.62 217 SER A CA 1
ATOM 1767 C C . SER A 1 217 ? 6.604 -19.484 -1.415 1.00 96.62 217 SER A C 1
ATOM 1769 O O . SER A 1 217 ? 7.050 -19.891 -0.343 1.00 96.62 217 SER A O 1
ATOM 1771 N N . GLY A 1 218 ? 7.286 -18.633 -2.190 1.00 96.62 218 GLY A N 1
ATOM 1772 C CA . GLY A 1 218 ? 8.645 -18.165 -1.925 1.00 96.62 218 GLY A CA 1
ATOM 1773 C C . GLY A 1 218 ? 9.730 -19.183 -2.296 1.00 96.62 218 GLY A C 1
ATOM 1774 O O . GLY A 1 218 ? 10.845 -19.128 -1.776 1.00 96.62 218 GLY A O 1
ATOM 1775 N N . ASN A 1 219 ? 9.446 -20.165 -3.150 1.00 97.50 219 ASN A N 1
ATOM 1776 C CA . ASN A 1 219 ? 10.504 -21.032 -3.659 1.00 97.50 219 ASN A CA 1
ATOM 1777 C C . ASN A 1 219 ? 11.259 -20.316 -4.772 1.00 97.50 219 ASN A C 1
ATOM 1779 O O . ASN A 1 219 ? 10.661 -19.740 -5.681 1.00 97.50 219 ASN A O 1
ATOM 1783 N N . LEU A 1 220 ? 12.582 -20.377 -4.682 1.00 97.62 220 LEU A N 1
ATOM 1784 C CA . LEU A 1 220 ? 13.483 -19.772 -5.643 1.00 97.62 220 LEU A CA 1
ATOM 1785 C C . LEU A 1 220 ? 13.816 -20.768 -6.759 1.00 97.62 220 LEU A C 1
ATOM 1787 O O . LEU A 1 220 ? 14.183 -21.911 -6.480 1.00 97.62 220 LEU A O 1
ATOM 1791 N N . GLU A 1 221 ? 13.757 -20.324 -8.010 1.00 96.56 221 GLU A N 1
ATOM 1792 C CA . GLU A 1 221 ? 14.179 -21.119 -9.172 1.00 96.56 221 GLU A CA 1
ATOM 1793 C C . GLU A 1 221 ? 15.657 -20.903 -9.506 1.00 96.56 221 GLU A C 1
ATOM 1795 O O . GLU A 1 221 ? 16.352 -20.166 -8.809 1.00 96.56 221 GLU A O 1
ATOM 1800 N N . ASN A 1 222 ? 16.170 -21.574 -10.538 1.00 96.31 222 ASN A N 1
ATOM 1801 C CA . ASN A 1 222 ? 17.572 -21.445 -10.932 1.00 96.31 222 ASN A CA 1
ATOM 1802 C C . ASN A 1 222 ? 17.915 -20.009 -11.357 1.00 96.31 222 ASN A C 1
ATOM 1804 O O . ASN A 1 222 ? 17.071 -19.290 -11.890 1.00 96.31 222 ASN A O 1
ATOM 1808 N N . ILE A 1 223 ? 19.171 -19.630 -11.127 1.00 96.12 223 ILE A N 1
ATOM 1809 C CA . ILE A 1 223 ? 19.743 -18.371 -11.610 1.00 96.12 223 ILE A CA 1
ATOM 1810 C C . ILE A 1 223 ? 19.934 -18.460 -13.127 1.00 96.12 223 ILE A C 1
ATOM 1812 O O . ILE A 1 223 ? 20.327 -19.506 -13.649 1.00 96.12 223 ILE A O 1
ATOM 1816 N N . ILE A 1 224 ? 19.634 -17.363 -13.814 1.00 94.94 224 ILE A N 1
ATOM 1817 C CA . ILE A 1 224 ? 19.758 -17.184 -15.258 1.00 94.94 224 ILE A CA 1
ATOM 1818 C C . ILE A 1 224 ? 20.697 -16.004 -15.504 1.00 94.94 224 ILE A C 1
ATOM 1820 O O . ILE A 1 224 ? 20.450 -14.908 -14.996 1.00 94.94 224 ILE A O 1
ATOM 1824 N N . ASP A 1 225 ? 21.726 -16.211 -16.321 1.00 93.19 225 ASP A N 1
ATOM 1825 C CA . ASP A 1 225 ? 22.573 -15.131 -16.826 1.00 93.19 225 ASP A CA 1
ATOM 1826 C C . ASP A 1 225 ? 21.863 -14.434 -17.996 1.00 93.19 225 ASP A C 1
ATOM 1828 O O . ASP A 1 225 ? 21.599 -15.038 -19.037 1.00 93.19 225 ASP A O 1
ATOM 1832 N N . ILE A 1 226 ? 21.494 -13.161 -17.825 1.00 92.62 226 ILE A N 1
ATOM 1833 C CA . ILE A 1 226 ? 20.664 -12.431 -18.799 1.00 92.62 226 ILE A CA 1
ATOM 1834 C C . ILE A 1 226 ? 21.531 -11.672 -19.803 1.00 92.62 226 ILE A C 1
ATOM 1836 O O . ILE A 1 226 ? 21.200 -11.589 -20.989 1.00 92.62 226 ILE A O 1
ATOM 1840 N N . THR A 1 227 ? 22.633 -11.093 -19.332 1.00 84.12 227 THR A N 1
ATOM 1841 C CA . THR A 1 227 ? 23.541 -10.280 -20.154 1.00 84.12 227 THR A CA 1
ATOM 1842 C C . THR A 1 227 ? 24.833 -10.991 -20.505 1.00 84.12 227 THR A C 1
ATOM 1844 O O . THR A 1 227 ? 25.775 -10.312 -20.896 1.00 84.12 227 THR A O 1
ATOM 1847 N N . ASP A 1 228 ? 24.892 -12.316 -20.380 1.00 71.44 228 ASP A N 1
ATOM 1848 C CA . ASP A 1 228 ? 26.007 -13.085 -20.928 1.00 71.44 228 ASP A CA 1
ATOM 1849 C C . ASP A 1 228 ? 26.095 -12.786 -22.436 1.00 71.44 228 ASP A C 1
ATOM 1851 O O . ASP A 1 228 ? 25.186 -13.078 -23.225 1.00 71.44 228 ASP A O 1
ATOM 1855 N N . THR A 1 229 ? 27.134 -12.049 -22.811 1.00 61.97 229 THR A N 1
ATOM 1856 C CA . THR A 1 229 ? 27.388 -11.591 -24.172 1.00 61.97 229 THR A CA 1
ATOM 1857 C C . THR A 1 229 ? 28.778 -12.035 -24.582 1.00 61.97 229 THR A C 1
ATOM 1859 O O . THR A 1 229 ? 29.700 -11.939 -23.782 1.00 61.97 229 THR A O 1
ATOM 1862 N N . ASP A 1 230 ? 28.969 -12.353 -25.867 1.00 54.28 230 ASP A N 1
ATOM 1863 C CA . ASP A 1 230 ? 30.287 -12.610 -26.485 1.00 54.28 230 ASP A CA 1
ATOM 1864 C C . ASP A 1 230 ? 31.270 -11.408 -26.414 1.00 54.28 230 ASP A C 1
ATOM 1866 O O . ASP A 1 230 ? 32.345 -11.435 -27.014 1.00 54.28 230 ASP A O 1
ATOM 1870 N N . TYR A 1 231 ? 30.886 -10.317 -25.749 1.00 56.94 231 TYR A N 1
ATOM 1871 C CA . TYR A 1 231 ? 31.637 -9.079 -25.609 1.00 56.94 231 TYR A CA 1
ATOM 1872 C C . TYR A 1 231 ? 32.200 -8.972 -24.182 1.00 56.94 231 TYR A C 1
ATOM 1874 O O . TYR A 1 231 ? 31.444 -8.898 -23.217 1.00 56.94 231 TYR A O 1
ATOM 1882 N N . ASP A 1 232 ? 33.528 -8.886 -24.062 1.00 59.19 232 ASP A N 1
ATOM 1883 C CA . ASP A 1 232 ? 34.272 -8.747 -22.794 1.00 59.19 232 ASP A CA 1
ATOM 1884 C C . ASP A 1 232 ? 34.063 -7.386 -22.078 1.00 59.19 232 ASP A C 1
ATOM 1886 O O . ASP A 1 232 ? 34.775 -7.064 -21.124 1.00 59.19 232 ASP A O 1
ATOM 1890 N N . ASN A 1 233 ? 33.136 -6.539 -22.543 1.00 66.69 233 ASN A N 1
ATOM 1891 C CA . ASN A 1 233 ? 32.932 -5.211 -21.969 1.00 66.69 233 ASN A CA 1
ATOM 1892 C C . ASN A 1 233 ? 31.973 -5.271 -20.765 1.00 66.69 233 ASN A C 1
ATOM 1894 O O . ASN A 1 233 ? 30.874 -5.816 -20.884 1.00 66.69 233 ASN A O 1
ATOM 1898 N N . PRO A 1 234 ? 32.348 -4.698 -19.607 1.00 68.06 234 PRO A N 1
ATOM 1899 C CA . PRO A 1 234 ? 31.513 -4.733 -18.411 1.00 68.06 234 PRO A CA 1
ATOM 1900 C C . PRO A 1 234 ? 30.352 -3.732 -18.499 1.00 68.06 234 PRO A C 1
ATOM 1902 O O . PRO A 1 234 ? 30.444 -2.706 -19.182 1.00 68.06 234 PRO A O 1
ATOM 1905 N N . MET A 1 235 ? 29.273 -3.991 -17.753 1.00 70.88 235 MET A N 1
ATOM 1906 C CA . MET A 1 235 ? 28.267 -2.963 -17.475 1.00 70.88 235 MET A CA 1
ATOM 1907 C C . MET A 1 235 ? 28.868 -1.808 -16.663 1.00 70.88 235 MET A C 1
ATOM 1909 O O . MET A 1 235 ? 29.784 -1.997 -15.860 1.00 70.88 235 MET A O 1
ATOM 1913 N N . SER A 1 236 ? 28.326 -0.605 -16.851 1.00 64.81 236 SER A N 1
ATOM 1914 C CA . SER A 1 236 ? 28.574 0.499 -15.921 1.00 64.81 236 SER A CA 1
ATOM 1915 C C . SER A 1 236 ? 27.832 0.192 -14.619 1.00 64.81 236 SER A C 1
ATOM 1917 O O . SER A 1 236 ? 26.646 -0.110 -14.663 1.00 64.81 236 SER A O 1
ATOM 1919 N N . TYR A 1 237 ? 28.514 0.194 -13.473 1.00 59.69 237 TYR A N 1
ATOM 1920 C CA . TYR A 1 237 ? 27.944 -0.302 -12.209 1.00 59.69 237 TYR A CA 1
ATOM 1921 C C . TYR A 1 237 ? 27.777 0.781 -11.134 1.00 59.69 237 TYR A C 1
ATOM 1923 O O . TYR A 1 237 ? 27.295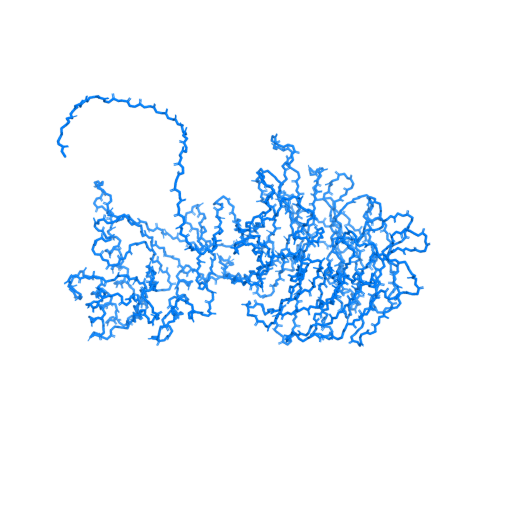 0.499 -10.048 1.00 59.69 237 TYR A O 1
ATOM 1931 N N . THR A 1 238 ? 28.159 2.031 -11.407 1.00 56.66 238 THR A N 1
ATOM 1932 C CA . THR A 1 238 ? 28.235 3.087 -10.378 1.00 56.66 238 THR A CA 1
ATOM 1933 C C . THR A 1 238 ? 26.920 3.835 -10.126 1.00 56.66 238 THR A C 1
ATOM 1935 O O . THR A 1 238 ? 26.922 4.825 -9.400 1.00 56.66 238 THR A O 1
ATOM 1938 N N . GLU A 1 239 ? 25.801 3.429 -10.735 1.00 55.78 239 GLU A N 1
ATOM 1939 C CA . GLU A 1 239 ? 24.498 4.095 -10.577 1.00 55.78 239 GLU A CA 1
ATOM 1940 C C . GLU A 1 239 ? 23.384 3.047 -10.410 1.00 55.78 239 GLU A C 1
ATOM 1942 O O . GLU A 1 239 ? 23.537 1.898 -10.801 1.00 55.78 239 GLU A O 1
ATOM 1947 N N . ALA A 1 240 ? 22.247 3.425 -9.832 1.00 48.50 240 ALA A N 1
ATOM 1948 C CA . ALA A 1 240 ? 21.143 2.503 -9.549 1.00 48.50 240 ALA A CA 1
ATOM 1949 C C . ALA A 1 240 ? 20.023 2.499 -10.614 1.00 48.50 240 ALA A C 1
ATOM 1951 O O . ALA A 1 240 ? 19.026 1.782 -10.501 1.00 48.50 240 ALA A O 1
ATOM 1952 N N . ASP A 1 241 ? 20.167 3.301 -11.667 1.00 65.00 241 ASP A N 1
ATOM 1953 C CA . ASP A 1 241 ? 19.295 3.335 -12.845 1.00 65.00 241 ASP A CA 1
ATOM 1954 C C . ASP A 1 241 ? 19.767 2.369 -13.952 1.00 65.00 241 ASP A C 1
ATOM 1956 O O . ASP A 1 241 ? 19.351 2.496 -15.099 1.00 65.00 241 ASP A O 1
ATOM 1960 N N . GLN A 1 242 ? 20.638 1.404 -13.628 1.00 75.06 242 GLN A N 1
ATOM 1961 C CA . GLN A 1 242 ? 21.306 0.539 -14.611 1.00 75.06 242 GLN A CA 1
ATOM 1962 C C . GLN A 1 242 ? 20.422 -0.570 -15.161 1.00 75.06 242 GLN A C 1
ATOM 1964 O O . GLN A 1 242 ? 20.673 -1.019 -16.278 1.00 75.06 242 GLN A O 1
ATOM 1969 N N . ILE A 1 243 ? 19.420 -1.023 -14.397 1.00 87.31 243 ILE A N 1
ATOM 1970 C CA . ILE A 1 243 ? 18.564 -2.151 -14.773 1.00 87.31 243 ILE A CA 1
ATOM 1971 C C . ILE A 1 243 ? 17.090 -1.910 -14.435 1.00 87.31 243 ILE A C 1
ATOM 1973 O O . ILE A 1 243 ? 16.748 -1.250 -13.453 1.00 87.31 243 ILE A O 1
ATOM 1977 N N . GLN A 1 244 ? 16.2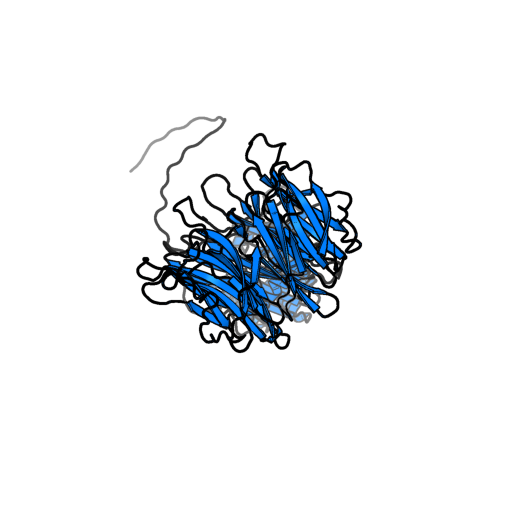02 -2.483 -15.248 1.00 91.31 244 GLN A N 1
ATOM 1978 C CA . GLN A 1 244 ? 14.760 -2.567 -15.010 1.00 91.31 244 GLN A CA 1
ATOM 1979 C C . GLN A 1 244 ? 14.211 -3.903 -15.496 1.00 91.31 244 GLN A C 1
ATOM 1981 O O . GLN A 1 244 ? 14.703 -4.474 -16.467 1.00 91.31 244 GLN A O 1
ATOM 1986 N N . VAL A 1 245 ? 13.134 -4.362 -14.863 1.00 94.88 245 VAL A N 1
ATOM 1987 C CA . VAL A 1 245 ? 12.326 -5.480 -15.351 1.00 94.88 245 VAL A CA 1
ATOM 1988 C C . VAL A 1 245 ? 10.874 -5.041 -15.487 1.00 94.88 245 VAL A C 1
ATOM 1990 O O . VAL A 1 245 ? 10.314 -4.411 -14.591 1.00 94.88 245 VAL A O 1
ATOM 1993 N N . VAL A 1 246 ? 10.259 -5.375 -16.619 1.00 95.56 246 VAL A N 1
ATOM 1994 C CA . VAL A 1 246 ? 8.837 -5.150 -16.885 1.00 95.56 246 VAL A CA 1
ATOM 1995 C C . VAL A 1 246 ? 8.162 -6.493 -17.142 1.00 95.56 246 VAL A C 1
ATOM 1997 O O . VAL A 1 246 ? 8.649 -7.297 -17.937 1.00 95.56 246 VAL A O 1
ATOM 2000 N N . GLY A 1 247 ? 7.034 -6.734 -16.474 1.00 95.00 247 GLY A N 1
ATOM 2001 C CA . GLY A 1 247 ? 6.236 -7.942 -16.665 1.00 95.00 247 GLY A CA 1
ATOM 2002 C C . GLY A 1 247 ? 5.239 -7.816 -17.814 1.00 95.00 247 GLY A C 1
ATOM 2003 O O . GLY A 1 247 ? 4.329 -6.991 -17.749 1.00 95.00 247 GLY A O 1
ATOM 2004 N N . GLY A 1 248 ? 5.408 -8.643 -18.848 1.00 93.38 248 GLY A N 1
ATOM 2005 C CA . GLY A 1 248 ? 4.439 -8.876 -19.924 1.00 93.38 248 GLY A CA 1
ATOM 2006 C C . GLY A 1 248 ? 3.963 -10.331 -19.935 1.00 93.38 248 GLY A C 1
ATOM 2007 O O . GLY A 1 248 ? 3.809 -10.948 -18.879 1.00 93.38 248 GLY A O 1
ATOM 2008 N N . GLN A 1 249 ? 3.775 -10.929 -21.117 1.00 95.12 249 GLN A N 1
ATOM 2009 C CA . GLN A 1 249 ? 3.689 -12.398 -21.207 1.00 95.12 249 GLN A CA 1
ATOM 2010 C C . GLN A 1 249 ? 5.026 -13.075 -20.868 1.00 95.12 249 GLN A C 1
ATOM 2012 O O . GLN A 1 249 ? 5.072 -14.280 -20.637 1.00 95.12 249 GLN A O 1
ATOM 2017 N N . ASN A 1 250 ? 6.113 -12.316 -20.858 1.00 97.00 250 ASN A N 1
ATOM 2018 C CA . ASN A 1 250 ? 7.461 -12.714 -20.496 1.00 97.00 250 ASN A CA 1
ATOM 2019 C C . ASN A 1 250 ? 8.118 -11.582 -19.696 1.00 97.00 250 ASN A C 1
ATOM 2021 O O . ASN A 1 250 ? 7.589 -10.467 -19.626 1.00 97.00 250 ASN A O 1
ATOM 2025 N N . ALA A 1 251 ? 9.280 -11.846 -19.099 1.00 98.00 251 ALA A N 1
ATOM 2026 C CA . ALA A 1 251 ? 10.041 -10.800 -18.428 1.00 98.00 251 ALA A CA 1
ATOM 2027 C C . ALA A 1 251 ? 10.883 -10.024 -19.446 1.00 98.00 251 ALA A C 1
ATOM 2029 O O . ALA A 1 251 ? 11.688 -10.607 -20.173 1.00 98.00 251 ALA A O 1
ATOM 2030 N N . PHE A 1 252 ? 10.713 -8.706 -19.486 1.00 97.88 252 PHE A N 1
ATOM 2031 C CA . PHE A 1 252 ? 11.499 -7.812 -20.328 1.00 97.88 252 PHE A CA 1
ATOM 2032 C C . PHE A 1 252 ? 12.501 -7.049 -19.472 1.00 97.88 252 PHE A C 1
ATOM 2034 O O . PHE A 1 252 ? 12.122 -6.215 -18.650 1.00 97.88 252 PHE A O 1
ATOM 2041 N N . VAL A 1 253 ? 13.777 -7.374 -19.650 1.00 96.75 253 VAL A N 1
ATOM 2042 C CA . VAL A 1 253 ? 14.884 -6.858 -18.848 1.00 96.75 253 VAL A CA 1
ATOM 2043 C C . VAL A 1 253 ? 15.616 -5.808 -19.658 1.00 96.75 253 VAL A C 1
ATOM 2045 O O . VAL A 1 253 ? 16.155 -6.117 -20.719 1.00 96.75 253 VAL A O 1
ATOM 2048 N N . VAL A 1 254 ? 15.622 -4.577 -19.163 1.00 94.12 254 VAL A N 1
ATOM 2049 C CA . VAL A 1 254 ? 16.308 -3.431 -19.760 1.00 94.12 254 VAL A CA 1
ATOM 2050 C C . VAL A 1 254 ? 17.554 -3.150 -18.939 1.00 94.12 254 VAL A C 1
ATOM 2052 O O . VAL A 1 254 ? 17.481 -3.148 -17.713 1.00 94.12 254 VAL A O 1
ATOM 2055 N N . TYR A 1 255 ? 18.683 -2.916 -19.599 1.00 90.12 255 TYR A N 1
ATOM 2056 C CA . TYR A 1 255 ? 19.950 -2.684 -18.926 1.00 90.12 255 TYR A CA 1
ATOM 2057 C C . TYR A 1 255 ? 20.898 -1.815 -19.758 1.00 90.12 255 TYR A C 1
ATOM 2059 O O . TYR A 1 255 ? 20.839 -1.796 -20.993 1.00 90.12 255 TYR A O 1
ATOM 2067 N N . ARG A 1 256 ? 21.781 -1.094 -19.071 1.00 86.00 256 ARG A N 1
ATOM 2068 C CA . ARG A 1 256 ? 22.835 -0.274 -19.679 1.00 86.00 256 ARG A CA 1
ATOM 2069 C C . ARG A 1 256 ? 24.077 -1.123 -19.936 1.00 86.00 256 ARG A C 1
ATOM 2071 O O . ARG A 1 256 ? 24.467 -1.932 -19.101 1.00 86.00 256 ARG A O 1
ATOM 2078 N N . TYR A 1 257 ? 24.710 -0.952 -21.089 1.00 83.00 257 TYR A N 1
ATOM 2079 C CA . TYR A 1 257 ? 25.856 -1.771 -21.478 1.00 83.00 257 T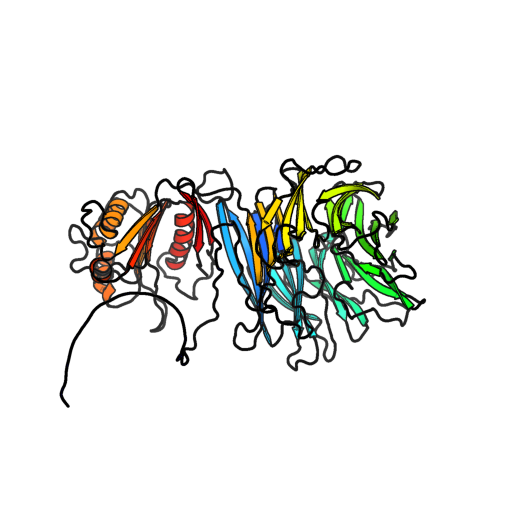YR A CA 1
ATOM 2080 C C . TYR A 1 257 ? 26.871 -0.964 -22.277 1.00 83.00 257 TYR A C 1
ATOM 2082 O O . TYR A 1 257 ? 26.491 -0.139 -23.107 1.00 83.00 257 TYR A O 1
ATOM 2090 N N . LYS A 1 258 ? 28.159 -1.214 -22.029 1.00 79.50 258 LYS A N 1
ATOM 2091 C CA . LYS A 1 258 ? 29.250 -0.542 -22.730 1.00 79.50 258 LYS A CA 1
ATOM 2092 C C . LYS A 1 258 ? 29.503 -1.211 -24.076 1.00 79.50 258 LYS A C 1
ATOM 2094 O O . LYS A 1 258 ? 29.970 -2.347 -24.142 1.00 79.50 258 LYS A O 1
ATOM 2099 N N . ASP A 1 259 ? 29.202 -0.500 -25.149 1.00 68.75 259 ASP A N 1
ATOM 2100 C CA . ASP A 1 259 ? 29.323 -1.011 -26.505 1.00 68.75 259 ASP A CA 1
ATOM 2101 C C . ASP A 1 259 ? 30.799 -1.163 -26.944 1.00 68.75 259 ASP A C 1
ATOM 2103 O O . ASP A 1 259 ? 31.743 -0.869 -26.204 1.00 68.75 259 ASP A O 1
ATOM 2107 N N . SER A 1 260 ? 31.027 -1.645 -28.170 1.00 68.19 260 SER A N 1
ATOM 2108 C CA . SER A 1 260 ? 32.386 -1.801 -28.715 1.00 68.19 260 SER A CA 1
ATOM 2109 C C . SER A 1 260 ? 33.123 -0.475 -28.964 1.00 68.19 260 SER A C 1
ATOM 2111 O O . SER A 1 260 ? 34.353 -0.477 -29.042 1.00 68.19 260 SER A O 1
ATOM 2113 N N . GLY A 1 261 ? 32.392 0.639 -29.101 1.00 68.12 261 GLY A N 1
ATOM 2114 C CA . GLY A 1 261 ? 32.939 1.995 -29.191 1.00 68.12 261 GLY A CA 1
ATOM 2115 C C . GLY A 1 261 ? 33.408 2.544 -27.841 1.00 68.12 261 GLY A C 1
ATOM 2116 O O . GLY A 1 261 ? 34.245 3.446 -27.805 1.00 68.12 261 GLY A O 1
ATOM 2117 N N . GLY A 1 262 ? 32.950 1.936 -26.746 1.00 73.25 262 GLY A N 1
ATOM 2118 C CA . GLY A 1 262 ? 33.248 2.333 -25.378 1.00 73.25 262 GLY A CA 1
ATOM 2119 C C . GLY A 1 262 ? 32.226 3.305 -24.787 1.00 73.25 262 GLY A C 1
ATOM 2120 O O . GLY A 1 262 ? 32.437 3.747 -23.655 1.00 73.25 262 GLY A O 1
ATOM 2121 N N . ASP A 1 263 ? 31.147 3.593 -25.513 1.00 79.12 263 ASP A N 1
ATOM 2122 C CA . ASP A 1 263 ? 30.032 4.421 -25.064 1.00 79.12 263 ASP A CA 1
ATOM 2123 C C . ASP A 1 263 ? 28.974 3.529 -24.385 1.00 79.12 263 ASP A C 1
ATOM 2125 O O . ASP A 1 263 ? 28.908 2.316 -24.607 1.00 79.12 263 ASP A O 1
ATOM 2129 N N . ILE A 1 264 ? 28.182 4.096 -23.472 1.00 82.25 264 ILE A N 1
ATOM 2130 C CA . ILE A 1 264 ? 27.156 3.338 -22.741 1.00 82.25 264 ILE A CA 1
ATOM 2131 C C . ILE A 1 264 ? 25.828 3.467 -23.477 1.00 82.25 264 ILE A C 1
ATOM 2133 O O . ILE A 1 264 ? 25.206 4.524 -23.411 1.00 82.25 264 ILE A O 1
ATOM 2137 N N . GLY A 1 265 ? 25.384 2.365 -24.079 1.00 87.75 265 GLY A N 1
ATOM 2138 C CA . GLY A 1 265 ? 24.083 2.237 -24.723 1.00 87.75 265 GLY A CA 1
ATOM 2139 C C . GLY A 1 265 ? 23.031 1.576 -23.832 1.00 87.75 265 GLY A C 1
ATOM 2140 O O . GLY A 1 265 ? 23.322 1.006 -22.774 1.00 87.75 265 GLY A O 1
ATOM 2141 N N . LEU A 1 266 ? 21.780 1.611 -24.291 1.00 90.06 266 LEU A N 1
ATOM 2142 C CA . LEU A 1 266 ? 20.632 0.988 -23.642 1.00 90.06 266 LEU A CA 1
ATOM 2143 C C . LEU A 1 266 ? 20.129 -0.218 -24.440 1.00 90.06 266 LEU A C 1
ATOM 2145 O O . LEU A 1 266 ? 19.741 -0.112 -25.610 1.00 90.06 266 LEU A O 1
ATOM 2149 N N . PHE A 1 267 ? 20.069 -1.371 -23.781 1.00 92.31 267 PHE A N 1
ATOM 2150 C CA . PHE A 1 267 ? 19.716 -2.649 -24.389 1.00 92.31 267 PHE A CA 1
ATOM 2151 C C . PHE A 1 267 ? 18.645 -3.370 -23.580 1.00 92.31 267 PHE A C 1
ATOM 2153 O O . PHE A 1 267 ? 18.330 -3.008 -22.449 1.00 92.31 267 PHE A O 1
ATOM 2160 N N . ALA A 1 268 ? 18.060 -4.401 -24.183 1.00 95.12 268 ALA A N 1
ATOM 2161 C CA . ALA A 1 268 ? 17.116 -5.266 -23.506 1.00 95.12 268 ALA A CA 1
ATOM 2162 C C . ALA A 1 268 ? 17.215 -6.734 -23.935 1.00 95.12 268 ALA A C 1
ATOM 2164 O O . ALA A 1 268 ? 17.808 -7.089 -24.965 1.00 95.12 268 ALA A O 1
ATOM 2165 N N . ARG A 1 269 ? 16.596 -7.587 -23.119 1.00 95.69 269 ARG A N 1
ATOM 2166 C CA . ARG A 1 269 ? 16.358 -9.014 -23.343 1.00 95.69 269 ARG A CA 1
ATOM 2167 C C . ARG A 1 269 ? 14.935 -9.381 -22.955 1.00 95.69 269 ARG A C 1
ATOM 2169 O O . ARG A 1 269 ? 14.372 -8.801 -22.033 1.00 95.69 269 ARG A O 1
ATOM 2176 N N . ILE A 1 270 ? 14.392 -10.390 -23.627 1.00 97.31 270 ILE A N 1
ATOM 2177 C CA . ILE A 1 270 ? 13.233 -11.133 -23.135 1.00 97.31 270 ILE A CA 1
ATOM 2178 C C . ILE A 1 270 ? 13.745 -12.423 -22.501 1.00 97.31 270 ILE A C 1
ATOM 2180 O O . ILE A 1 270 ? 14.475 -13.173 -23.150 1.00 97.31 270 ILE A O 1
ATOM 2184 N N . VAL A 1 271 ? 13.356 -12.668 -21.255 1.00 97.81 271 VAL A N 1
ATOM 2185 C CA . VAL A 1 271 ? 13.526 -13.955 -20.574 1.00 97.81 271 VAL A CA 1
ATOM 2186 C C . VAL A 1 271 ? 12.205 -14.702 -20.677 1.00 97.81 271 VAL A C 1
ATOM 2188 O O . VAL A 1 271 ? 11.159 -14.117 -20.400 1.00 97.81 271 VAL A O 1
ATOM 2191 N N . TYR A 1 272 ? 12.247 -15.964 -21.091 1.00 96.62 272 TYR A N 1
ATOM 2192 C CA . TYR A 1 272 ? 11.075 -16.821 -21.274 1.00 96.62 272 TYR A CA 1
ATOM 2193 C C . TYR A 1 272 ? 10.852 -17.739 -20.064 1.00 96.62 272 TYR A C 1
ATOM 2195 O O . TYR A 1 272 ? 11.743 -17.948 -19.243 1.00 96.62 272 TYR A O 1
ATOM 2203 N N . SER A 1 273 ? 9.657 -18.331 -19.968 1.00 94.62 273 SER A N 1
ATOM 2204 C CA . SER A 1 273 ? 9.254 -19.183 -18.834 1.00 94.62 273 SER A CA 1
ATOM 2205 C C . SER A 1 273 ? 10.122 -20.428 -18.624 1.00 94.62 273 SER A C 1
ATOM 2207 O O . SER A 1 273 ? 10.074 -21.034 -17.559 1.00 94.62 273 SER A O 1
ATOM 2209 N N . ASP A 1 274 ? 10.842 -20.865 -19.657 1.00 93.81 274 ASP A N 1
ATOM 2210 C CA . ASP A 1 274 ? 11.754 -22.011 -19.616 1.00 93.81 274 ASP A CA 1
ATOM 2211 C C . ASP A 1 274 ? 13.192 -21.626 -19.218 1.00 93.81 274 ASP A C 1
ATOM 2213 O O . ASP A 1 274 ? 14.075 -22.482 -19.201 1.00 93.81 274 ASP A O 1
ATOM 2217 N N . GLY A 1 275 ? 13.424 -20.349 -18.898 1.00 93.06 275 GLY A N 1
ATOM 2218 C CA . GLY A 1 275 ? 14.727 -19.797 -18.541 1.00 93.06 275 GLY A CA 1
ATOM 2219 C C . GLY A 1 275 ? 15.601 -19.417 -19.736 1.00 93.06 275 GLY A C 1
ATOM 2220 O O . GLY A 1 275 ? 16.717 -18.942 -19.537 1.00 93.06 275 GLY A O 1
ATOM 2221 N N . THR A 1 276 ? 15.128 -19.595 -20.974 1.00 95.25 276 THR A N 1
ATOM 2222 C CA . THR A 1 276 ? 15.868 -19.131 -22.153 1.00 95.25 276 THR A CA 1
ATOM 2223 C C . THR A 1 276 ? 15.828 -17.607 -22.261 1.00 95.25 276 THR A C 1
ATOM 2225 O O . THR A 1 276 ? 14.870 -16.951 -21.847 1.00 95.25 276 THR A O 1
ATOM 2228 N N . VAL A 1 277 ? 16.883 -17.034 -22.840 1.00 95.94 277 VAL A N 1
ATOM 2229 C CA . VAL A 1 277 ? 17.052 -15.586 -22.999 1.00 95.94 277 VAL A CA 1
ATOM 2230 C C . VAL A 1 277 ? 17.146 -15.252 -24.485 1.00 95.94 277 VAL A C 1
ATOM 2232 O O . VAL A 1 277 ? 17.799 -15.949 -25.263 1.00 95.94 277 VAL A O 1
ATOM 2235 N N . SER A 1 278 ? 16.457 -14.196 -24.914 1.00 95.38 278 SER A N 1
ATOM 2236 C CA . SER A 1 278 ? 16.456 -13.764 -26.310 1.00 95.38 278 SER A CA 1
ATOM 2237 C C . SER A 1 278 ? 17.826 -13.241 -26.769 1.00 95.38 278 SER A C 1
ATOM 2239 O O . SER A 1 278 ? 18.705 -12.932 -25.974 1.00 95.38 278 SER A O 1
ATOM 2241 N N . SER A 1 279 ? 17.998 -13.017 -28.075 1.00 91.56 279 SER A N 1
ATOM 2242 C CA . SER A 1 279 ? 19.064 -12.123 -28.559 1.00 91.56 279 SER A CA 1
ATOM 2243 C C . SER A 1 279 ? 18.850 -10.685 -28.065 1.00 91.56 279 SER A C 1
ATOM 2245 O O . SER A 1 279 ? 17.733 -10.333 -27.663 1.00 91.56 279 SER A O 1
ATOM 2247 N N . TYR A 1 280 ? 19.888 -9.844 -28.141 1.00 88.75 280 TYR A N 1
ATOM 2248 C CA . TYR A 1 280 ? 19.777 -8.445 -27.730 1.00 88.75 280 TYR A CA 1
ATOM 2249 C C . TYR A 1 280 ? 18.816 -7.628 -28.576 1.00 88.75 280 TYR A C 1
ATOM 2251 O O . TYR A 1 280 ? 18.692 -7.821 -29.786 1.00 88.75 280 TYR A O 1
ATOM 2259 N N . ILE A 1 281 ? 18.153 -6.694 -27.901 1.00 93.69 281 ILE A N 1
ATOM 2260 C CA . ILE A 1 281 ? 17.319 -5.660 -28.495 1.00 93.69 281 ILE A CA 1
ATOM 2261 C C . ILE A 1 281 ? 17.983 -4.335 -28.149 1.00 93.69 281 ILE A C 1
ATOM 2263 O O . ILE A 1 281 ? 18.086 -3.981 -26.978 1.00 93.69 281 ILE A O 1
ATOM 2267 N N . THR A 1 282 ? 18.443 -3.594 -29.151 1.00 93.81 282 THR A N 1
ATOM 2268 C CA . THR A 1 282 ? 18.926 -2.227 -28.935 1.00 93.81 282 THR A CA 1
ATOM 2269 C C . THR A 1 282 ? 17.729 -1.333 -28.629 1.00 93.81 282 THR A C 1
ATOM 2271 O O . THR A 1 282 ? 16.834 -1.186 -29.467 1.00 93.81 282 THR A O 1
ATOM 2274 N N . ILE A 1 283 ? 17.691 -0.720 -27.452 1.00 94.94 283 ILE A N 1
ATOM 2275 C CA . ILE A 1 283 ? 16.655 0.252 -27.096 1.00 94.94 283 ILE A CA 1
ATOM 2276 C C . ILE A 1 283 ? 17.021 1.601 -27.684 1.00 94.94 283 ILE A C 1
ATOM 2278 O O . ILE A 1 283 ? 16.243 2.158 -28.463 1.00 94.94 283 ILE A O 1
ATOM 2282 N N . TYR A 1 284 ? 18.217 2.078 -27.363 1.00 93.00 284 TYR A N 1
ATOM 2283 C CA . TYR A 1 284 ? 18.808 3.298 -27.884 1.00 93.00 284 TYR A CA 1
ATOM 2284 C C . TYR A 1 284 ? 20.317 3.226 -27.658 1.00 93.00 284 TYR A C 1
ATOM 2286 O O . TYR A 1 284 ? 20.734 2.749 -26.613 1.00 93.00 284 TYR A O 1
ATOM 2294 N N . ASP A 1 285 ? 21.110 3.621 -28.645 1.00 90.12 285 ASP A N 1
ATOM 2295 C CA . ASP A 1 285 ? 22.567 3.494 -28.592 1.00 90.12 285 ASP A CA 1
ATOM 2296 C C . ASP A 1 285 ? 23.166 4.538 -29.533 1.00 90.12 285 ASP A C 1
ATOM 2298 O O . ASP A 1 285 ? 22.918 4.506 -30.749 1.00 90.12 285 ASP A O 1
ATOM 2302 N N . THR A 1 286 ? 23.833 5.536 -28.962 1.00 85.75 286 THR A N 1
ATOM 2303 C CA . THR A 1 286 ? 24.487 6.612 -29.713 1.00 85.75 286 THR A CA 1
ATOM 2304 C C . THR A 1 286 ? 25.858 6.924 -29.125 1.00 85.75 286 THR A C 1
ATOM 2306 O O . THR A 1 286 ? 26.292 6.304 -28.172 1.00 85.75 286 THR A O 1
ATOM 2309 N N . SER A 1 287 ? 26.555 7.927 -29.665 1.00 82.31 287 SER A N 1
ATOM 2310 C CA . SER A 1 287 ? 27.826 8.397 -29.093 1.00 82.31 287 SER A CA 1
ATOM 2311 C C . SER A 1 287 ? 27.667 9.185 -27.779 1.00 82.31 287 SER A C 1
ATOM 2313 O O . SER A 1 287 ? 28.567 9.930 -27.395 1.00 82.31 287 SER A O 1
ATOM 2315 N N . PHE A 1 288 ? 26.484 9.165 -27.166 1.00 81.94 288 PHE A N 1
ATOM 2316 C CA . PHE A 1 288 ? 26.204 9.781 -25.874 1.00 81.94 288 PHE A CA 1
ATOM 2317 C C . PHE A 1 288 ? 25.928 8.671 -24.870 1.00 81.94 288 PHE A C 1
ATOM 2319 O O . PHE A 1 288 ? 25.417 7.627 -25.234 1.00 81.94 288 PHE A O 1
ATOM 2326 N N . GLU A 1 289 ? 26.214 8.912 -23.596 1.00 80.75 289 GLU A N 1
ATOM 2327 C CA . GLU A 1 289 ? 25.820 7.983 -22.542 1.00 80.75 289 GLU A CA 1
ATOM 2328 C C . GLU A 1 289 ? 24.293 7.982 -22.372 1.00 80.75 289 GLU A C 1
ATOM 2330 O O . GLU A 1 289 ? 23.668 9.023 -22.130 1.00 80.75 289 GLU A O 1
ATOM 2335 N N . GLU A 1 290 ? 23.698 6.799 -22.501 1.00 86.31 290 GLU A N 1
ATOM 2336 C CA . GLU A 1 290 ? 22.276 6.571 -22.303 1.00 86.31 290 GLU A CA 1
ATOM 2337 C C . GLU A 1 290 ? 21.941 6.175 -20.862 1.00 86.31 290 GLU A C 1
ATOM 2339 O O . GLU A 1 290 ? 22.605 5.331 -20.254 1.00 86.31 290 GLU A O 1
ATOM 2344 N N . LYS A 1 291 ? 20.841 6.737 -20.347 1.00 86.50 291 LYS A N 1
ATOM 2345 C CA . LYS A 1 291 ? 20.240 6.397 -19.051 1.00 86.50 291 LYS A CA 1
ATOM 2346 C C . LYS A 1 291 ? 18.829 5.854 -19.228 1.00 86.50 291 LYS A C 1
ATOM 2348 O O . LYS A 1 291 ? 18.088 6.280 -20.122 1.00 86.50 291 LYS A O 1
ATOM 2353 N N . ILE A 1 292 ? 18.441 4.927 -18.359 1.00 87.38 292 ILE A N 1
ATOM 2354 C CA . ILE A 1 292 ? 17.082 4.380 -18.351 1.00 87.38 292 ILE A CA 1
ATOM 2355 C C . ILE A 1 292 ? 16.135 5.446 -17.802 1.00 87.38 292 ILE A C 1
ATOM 2357 O O . ILE A 1 292 ? 16.462 6.170 -16.864 1.00 87.38 292 ILE A O 1
ATOM 2361 N N . GLY A 1 293 ? 14.949 5.567 -18.395 1.00 86.81 293 GLY A N 1
ATOM 2362 C CA . GLY A 1 293 ? 13.885 6.370 -17.810 1.00 86.81 293 GLY A CA 1
ATOM 2363 C C . GLY A 1 293 ? 13.441 5.805 -16.465 1.00 86.81 293 GLY A C 1
ATOM 2364 O O . GLY A 1 293 ? 13.701 4.655 -16.139 1.00 86.81 293 GLY A O 1
ATOM 2365 N N . VAL A 1 294 ? 12.713 6.597 -15.691 1.00 84.56 294 VAL A N 1
ATOM 2366 C CA . VAL A 1 294 ? 12.288 6.251 -14.330 1.00 84.56 294 VAL A CA 1
ATOM 2367 C C . VAL A 1 294 ? 11.514 4.939 -14.270 1.00 84.56 294 VAL A C 1
ATOM 2369 O O . VAL A 1 294 ? 11.749 4.110 -13.396 1.00 84.56 294 VAL A O 1
ATOM 2372 N N . LYS A 1 295 ? 10.564 4.765 -15.191 1.00 88.75 295 LYS A N 1
ATOM 2373 C CA . LYS A 1 295 ? 9.688 3.599 -15.216 1.00 88.75 295 LYS A CA 1
ATOM 2374 C C . LYS A 1 295 ? 9.313 3.237 -16.637 1.00 88.75 295 LYS A C 1
ATOM 2376 O O . LYS A 1 295 ? 8.666 4.022 -17.338 1.00 88.75 295 LYS A O 1
ATOM 2381 N N . SER A 1 296 ? 9.677 2.026 -17.027 1.00 94.12 296 SER A N 1
ATOM 2382 C CA . SER A 1 296 ? 9.177 1.370 -18.232 1.00 94.12 296 SER A CA 1
ATOM 2383 C C . SER A 1 296 ? 7.821 0.710 -17.972 1.00 94.12 296 SER A C 1
ATOM 2385 O O . SER A 1 296 ? 7.472 0.390 -16.835 1.00 94.12 296 SER A O 1
ATOM 2387 N N . SER A 1 297 ? 7.035 0.510 -19.024 1.00 96.06 297 SER A N 1
ATOM 2388 C CA . SER A 1 297 ? 5.671 -0.009 -18.906 1.00 96.06 297 SER A CA 1
ATOM 2389 C C . SER A 1 297 ? 5.344 -1.050 -19.968 1.00 96.06 297 SER A C 1
ATOM 2391 O O . SER A 1 297 ? 6.003 -1.140 -21.004 1.00 96.06 297 SER A O 1
ATOM 2393 N N . TYR A 1 298 ? 4.314 -1.845 -19.692 1.00 97.50 298 TYR A N 1
ATOM 2394 C CA . TYR A 1 298 ? 3.758 -2.839 -20.602 1.00 97.50 298 TYR A CA 1
ATOM 2395 C C . TYR A 1 298 ? 2.276 -2.546 -20.837 1.00 97.50 298 TYR A C 1
ATOM 2397 O O . TYR A 1 298 ? 1.567 -2.135 -19.917 1.00 97.50 298 TYR A O 1
ATOM 2405 N N . ALA A 1 299 ? 1.819 -2.745 -22.069 1.00 97.06 299 ALA A N 1
ATOM 2406 C CA . ALA A 1 299 ? 0.424 -2.592 -22.453 1.00 97.06 299 ALA A CA 1
ATOM 2407 C C . ALA A 1 299 ? 0.026 -3.670 -23.460 1.00 97.06 299 ALA A C 1
ATOM 2409 O O . ALA A 1 299 ? 0.806 -4.032 -24.341 1.00 97.06 299 ALA A O 1
ATOM 2410 N N . ILE A 1 300 ? -1.219 -4.133 -23.355 1.00 96.69 300 ILE A N 1
ATOM 2411 C CA . ILE A 1 300 ? -1.864 -4.931 -24.396 1.00 96.69 300 ILE A CA 1
ATOM 2412 C C . ILE A 1 300 ? -2.748 -3.981 -25.196 1.00 96.69 300 ILE A C 1
ATOM 2414 O O . ILE A 1 300 ? -3.743 -3.490 -24.671 1.00 96.69 300 ILE A O 1
ATOM 2418 N N . ILE A 1 301 ? -2.381 -3.724 -26.452 1.00 96.25 301 ILE A N 1
ATOM 2419 C CA . ILE A 1 301 ? -3.109 -2.833 -27.360 1.00 96.25 301 ILE A CA 1
ATOM 2420 C C . ILE A 1 301 ? -3.565 -3.672 -28.549 1.00 96.25 301 ILE A C 1
ATOM 2422 O O . ILE A 1 301 ? -2.743 -4.243 -29.262 1.00 96.25 301 ILE A O 1
ATOM 2426 N N . SER A 1 302 ? -4.880 -3.758 -28.767 1.00 93.38 302 SER A N 1
ATOM 2427 C CA . SER A 1 302 ? -5.469 -4.620 -29.810 1.00 93.38 302 SER A CA 1
ATOM 2428 C C . SER A 1 302 ? -4.975 -6.077 -29.731 1.00 93.38 302 SER A C 1
ATOM 2430 O O . SER A 1 302 ? -4.521 -6.637 -30.726 1.00 93.38 302 SER A O 1
ATOM 2432 N N . ASP A 1 303 ? -5.019 -6.662 -28.528 1.00 94.19 303 ASP A N 1
ATOM 2433 C CA . ASP A 1 303 ? -4.602 -8.043 -28.214 1.00 94.19 303 ASP A CA 1
ATOM 2434 C C . ASP A 1 303 ? -3.109 -8.362 -28.430 1.00 94.19 303 ASP A C 1
ATOM 2436 O O . ASP A 1 303 ? -2.695 -9.522 -28.369 1.00 94.19 303 ASP A O 1
ATOM 2440 N N . VAL A 1 304 ? -2.270 -7.344 -28.641 1.00 96.50 304 VAL A N 1
ATOM 2441 C CA . VAL A 1 304 ? -0.819 -7.495 -28.798 1.00 96.50 304 VAL A CA 1
ATOM 2442 C C . VAL A 1 304 ? -0.089 -6.813 -27.644 1.00 96.50 304 VAL A C 1
ATOM 2444 O O . VAL A 1 304 ? -0.410 -5.685 -27.280 1.00 96.50 304 VAL A O 1
ATOM 2447 N N . GLY A 1 305 ? 0.899 -7.509 -27.076 1.00 97.62 305 GLY A N 1
ATOM 2448 C CA . GLY A 1 305 ? 1.759 -7.002 -26.008 1.00 97.62 305 GLY A CA 1
ATOM 2449 C C . GLY A 1 305 ? 2.885 -6.106 -26.524 1.00 97.62 305 GLY A C 1
ATOM 2450 O O . GLY A 1 305 ? 3.609 -6.467 -27.461 1.00 97.62 305 GLY A O 1
ATOM 2451 N N . TYR A 1 306 ? 3.057 -4.954 -25.881 1.00 98.56 306 TYR A N 1
ATOM 2452 C CA . TYR A 1 306 ? 4.102 -3.980 -26.176 1.00 98.56 306 TYR A CA 1
ATOM 2453 C C . TYR A 1 306 ? 4.781 -3.508 -24.895 1.00 98.56 306 TYR A C 1
ATOM 2455 O O . TYR A 1 306 ? 4.129 -3.333 -23.867 1.00 98.56 306 TYR A O 1
ATOM 2463 N N . PHE A 1 307 ? 6.076 -3.225 -24.988 1.00 98.44 307 PHE A N 1
ATOM 2464 C CA . PHE A 1 307 ? 6.843 -2.529 -23.963 1.00 98.44 307 PHE A CA 1
ATOM 2465 C C . PHE A 1 307 ? 7.131 -1.099 -24.414 1.00 98.44 307 PHE A C 1
ATOM 2467 O O . PHE A 1 307 ? 7.510 -0.876 -25.567 1.00 98.44 307 PHE A O 1
ATOM 2474 N N . CYS A 1 308 ? 6.997 -0.145 -23.497 1.00 98.38 308 CYS A N 1
ATOM 2475 C CA . CYS A 1 308 ? 7.447 1.230 -23.663 1.00 98.38 308 CYS A CA 1
ATOM 2476 C C . CYS A 1 308 ? 8.612 1.492 -22.711 1.00 98.38 308 CYS A C 1
ATOM 2478 O O . CYS A 1 308 ? 8.451 1.426 -21.491 1.00 98.38 308 CYS A O 1
ATOM 2480 N N . VAL A 1 309 ? 9.774 1.809 -23.281 1.00 97.62 309 VAL A N 1
ATOM 2481 C CA . VAL A 1 309 ? 11.002 2.113 -22.541 1.00 97.62 309 VAL A CA 1
ATOM 2482 C C . VAL A 1 309 ? 11.334 3.586 -22.730 1.00 97.62 309 VAL A C 1
ATOM 2484 O O . VAL A 1 309 ? 11.871 3.948 -23.783 1.00 97.62 309 VAL A O 1
ATOM 2487 N N . PRO A 1 310 ? 10.994 4.460 -21.771 1.00 95.81 310 PRO A N 1
ATOM 2488 C CA . PRO A 1 310 ? 11.535 5.806 -21.762 1.00 95.81 310 PRO A CA 1
ATOM 2489 C C . PRO A 1 310 ? 13.039 5.779 -21.469 1.00 95.81 310 PRO A C 1
ATOM 2491 O O . PRO A 1 310 ? 13.521 4.910 -20.745 1.00 95.81 310 PRO A O 1
ATOM 2494 N N . PHE A 1 311 ? 13.778 6.741 -22.012 1.00 93.06 311 PHE A N 1
ATOM 2495 C CA . PHE A 1 311 ? 15.222 6.868 -21.809 1.00 93.06 311 PHE A CA 1
ATOM 2496 C C . PHE A 1 311 ? 15.667 8.330 -21.867 1.00 93.06 311 PHE A C 1
ATOM 2498 O O . PHE A 1 311 ? 14.924 9.203 -22.328 1.00 93.06 311 PHE A O 1
ATOM 2505 N N . ILE A 1 312 ? 16.894 8.584 -21.415 1.00 90.62 312 ILE A N 1
ATOM 2506 C CA . ILE A 1 312 ? 17.587 9.863 -21.568 1.00 90.62 312 ILE A CA 1
ATOM 2507 C C . ILE A 1 312 ? 18.869 9.615 -22.367 1.00 90.62 312 ILE A C 1
ATOM 2509 O O . ILE A 1 312 ? 19.644 8.730 -22.020 1.00 90.62 312 ILE A O 1
ATOM 2513 N N . SER A 1 313 ? 19.094 10.390 -23.429 1.00 89.81 313 SER A N 1
ATOM 2514 C CA . SER A 1 313 ? 20.358 10.407 -24.181 1.00 89.81 313 SER A CA 1
ATOM 2515 C C . SER A 1 313 ? 20.910 11.831 -24.167 1.00 89.81 313 SER A C 1
ATOM 2517 O O . SER A 1 313 ? 20.282 12.765 -24.682 1.00 89.81 313 SER A O 1
ATOM 2519 N N . GLY A 1 314 ? 22.036 12.032 -23.477 1.00 86.31 314 GLY A N 1
ATOM 2520 C CA . GLY A 1 314 ? 22.508 13.369 -23.113 1.00 86.31 314 GLY A CA 1
ATOM 2521 C C . GLY A 1 314 ? 21.478 14.111 -22.250 1.00 86.31 314 GLY A C 1
ATOM 2522 O O . GLY A 1 314 ? 21.219 13.724 -21.117 1.00 86.31 314 GLY A O 1
ATOM 2523 N N . SER A 1 315 ? 20.873 15.174 -22.785 1.00 88.69 315 SER A N 1
ATOM 2524 C CA . SER A 1 315 ? 19.798 15.936 -22.125 1.00 88.69 315 SER A CA 1
ATOM 2525 C C . SER A 1 315 ? 18.416 15.723 -22.749 1.00 88.69 315 SER A C 1
ATOM 2527 O O . SER A 1 315 ? 17.500 16.498 -22.480 1.00 88.69 315 SER A O 1
ATOM 2529 N N . TYR A 1 316 ? 18.258 14.721 -23.621 1.00 94.12 316 TYR A N 1
ATOM 2530 C CA . TYR A 1 316 ? 17.029 14.483 -24.377 1.00 94.12 316 TYR A CA 1
ATOM 2531 C C . TYR A 1 316 ? 16.255 13.296 -23.825 1.00 94.12 316 TYR A C 1
ATOM 2533 O O . TYR A 1 316 ? 16.774 12.185 -23.764 1.00 94.12 316 TYR A O 1
ATOM 2541 N N . VAL A 1 317 ? 14.983 13.530 -23.513 1.00 95.38 317 VAL A N 1
ATOM 2542 C CA . VAL A 1 317 ? 14.008 12.487 -23.211 1.00 95.38 317 VAL A CA 1
ATOM 2543 C C . VAL A 1 317 ? 13.527 11.857 -24.511 1.00 95.38 317 VAL A C 1
ATOM 2545 O O . VAL A 1 317 ? 13.070 12.537 -25.434 1.00 95.38 317 VAL A O 1
ATOM 2548 N N . GLY A 1 318 ? 13.588 10.533 -24.551 1.00 96.94 318 GLY A N 1
ATOM 2549 C CA . GLY A 1 318 ? 13.085 9.714 -25.637 1.00 96.94 318 GLY A CA 1
ATOM 2550 C C . GLY A 1 318 ? 12.305 8.508 -25.136 1.00 96.94 318 GLY A C 1
ATOM 2551 O O . GLY A 1 318 ? 12.191 8.266 -23.934 1.00 96.94 318 GLY A O 1
ATOM 2552 N N . TYR A 1 319 ? 11.752 7.749 -26.077 1.00 98.12 319 TYR A N 1
ATOM 2553 C CA . TYR A 1 319 ? 11.142 6.456 -25.788 1.00 98.12 319 TYR A CA 1
ATOM 2554 C C . TYR A 1 319 ? 11.282 5.486 -26.960 1.00 98.12 319 TYR A C 1
ATOM 2556 O O . TYR A 1 319 ? 11.370 5.877 -28.134 1.00 98.12 319 TYR A O 1
ATOM 2564 N N . THR A 1 320 ? 11.278 4.203 -26.614 1.00 98.56 320 THR A N 1
ATOM 2565 C CA . THR A 1 320 ? 11.307 3.086 -27.553 1.00 98.56 320 THR A CA 1
ATOM 2566 C C . THR A 1 320 ? 10.109 2.179 -27.312 1.00 98.56 320 THR A C 1
ATOM 2568 O O . THR A 1 320 ? 9.827 1.815 -26.171 1.00 98.56 320 THR A O 1
ATOM 2571 N N . ILE A 1 321 ? 9.421 1.799 -28.391 1.00 98.50 321 ILE A N 1
ATOM 2572 C CA . ILE A 1 321 ? 8.335 0.816 -28.362 1.00 98.50 321 ILE A CA 1
ATOM 2573 C C . ILE A 1 321 ? 8.840 -0.500 -28.937 1.00 98.50 321 ILE A C 1
ATOM 2575 O O . ILE A 1 321 ? 9.280 -0.552 -30.090 1.00 98.50 321 ILE A O 1
ATOM 2579 N N . VAL A 1 322 ? 8.737 -1.559 -28.140 1.00 98.56 322 VAL A N 1
ATOM 2580 C CA . VAL A 1 322 ? 9.124 -2.919 -28.518 1.00 98.56 322 VAL A CA 1
ATOM 2581 C C . VAL A 1 322 ? 7.892 -3.808 -28.505 1.00 98.56 322 VAL A C 1
ATOM 2583 O O . VAL A 1 322 ? 7.177 -3.876 -27.509 1.00 98.56 322 VAL A O 1
ATOM 2586 N N . LYS A 1 323 ? 7.644 -4.514 -29.604 1.00 98.06 323 LYS A N 1
ATOM 2587 C CA . LYS A 1 323 ? 6.590 -5.524 -29.674 1.00 98.06 323 LYS A CA 1
ATOM 2588 C C . LYS A 1 323 ? 7.086 -6.828 -29.063 1.00 98.06 323 LYS A C 1
ATOM 2590 O O . LYS A 1 323 ? 8.108 -7.363 -29.489 1.00 98.06 323 LYS A O 1
ATOM 2595 N N . GLU A 1 324 ? 6.351 -7.365 -28.095 1.00 96.75 324 GLU A N 1
ATOM 2596 C CA . GLU A 1 324 ? 6.788 -8.539 -27.334 1.00 96.75 324 GLU A CA 1
ATOM 2597 C C . GLU A 1 324 ? 6.937 -9.791 -28.216 1.00 96.75 324 GLU A C 1
ATOM 2599 O O . GLU A 1 324 ? 7.942 -10.493 -28.140 1.00 96.75 324 GLU A O 1
ATOM 2604 N N . SER A 1 325 ? 5.964 -10.048 -29.096 1.00 95.06 325 SER A N 1
ATOM 2605 C CA . SER A 1 325 ? 5.846 -11.324 -29.819 1.00 95.06 325 SER A CA 1
ATOM 2606 C C . SER A 1 325 ? 7.010 -11.638 -30.764 1.00 95.06 325 SER A C 1
ATOM 2608 O O . SER A 1 325 ? 7.303 -12.801 -31.025 1.00 95.06 325 SER A O 1
ATOM 2610 N N . ASP A 1 326 ? 7.624 -10.609 -31.346 1.00 95.56 326 ASP A N 1
ATOM 2611 C CA . ASP A 1 326 ? 8.670 -10.749 -32.367 1.00 95.56 326 ASP A CA 1
ATOM 2612 C C . ASP A 1 326 ? 9.905 -9.880 -32.095 1.00 95.56 326 ASP A C 1
ATOM 2614 O O . ASP A 1 326 ? 10.869 -9.946 -32.860 1.00 95.56 326 ASP A O 1
ATOM 2618 N N . ARG A 1 327 ? 9.910 -9.128 -30.982 1.00 96.19 327 ARG A N 1
ATOM 2619 C CA . ARG A 1 327 ? 10.991 -8.229 -30.546 1.00 96.19 327 ARG A CA 1
ATOM 2620 C C . ARG A 1 327 ? 11.240 -7.055 -31.495 1.00 96.19 327 ARG A C 1
ATOM 2622 O O . ARG A 1 327 ? 12.281 -6.404 -31.409 1.00 96.19 327 ARG A O 1
ATOM 2629 N N . SER A 1 328 ? 10.309 -6.771 -32.408 1.00 97.19 328 SER A N 1
ATOM 2630 C CA . SER A 1 328 ? 10.448 -5.645 -33.328 1.00 97.19 328 SER A CA 1
ATOM 2631 C C . SER A 1 328 ? 10.403 -4.310 -32.583 1.00 97.19 328 SER A C 1
ATOM 2633 O O . SER A 1 328 ? 9.533 -4.061 -31.747 1.00 97.19 328 SER A O 1
ATOM 2635 N N . VAL A 1 329 ? 11.355 -3.434 -32.908 1.00 98.06 329 VAL A N 1
ATOM 2636 C CA . VAL A 1 329 ? 11.362 -2.043 -32.450 1.00 98.06 329 VAL A CA 1
ATOM 2637 C C . VAL A 1 329 ? 10.492 -1.237 -33.405 1.00 98.06 329 VAL A C 1
ATOM 2639 O O . VAL A 1 329 ? 10.877 -0.994 -34.548 1.00 98.06 329 VAL A O 1
ATOM 2642 N N . LEU A 1 330 ? 9.303 -0.849 -32.950 1.00 97.69 330 LEU A N 1
ATOM 2643 C CA . LEU A 1 330 ? 8.312 -0.147 -33.773 1.00 97.69 330 LEU A CA 1
ATOM 2644 C C . LEU A 1 330 ? 8.523 1.365 -33.778 1.00 97.69 330 LEU A C 1
ATOM 2646 O O . LEU A 1 330 ? 8.201 2.049 -34.749 1.00 97.69 330 LEU A O 1
ATOM 2650 N N . ARG A 1 331 ? 9.098 1.887 -32.695 1.00 97.31 331 ARG A N 1
ATOM 2651 C CA . ARG A 1 331 ? 9.437 3.298 -32.539 1.00 97.31 331 ARG A CA 1
ATOM 2652 C C . ARG A 1 331 ? 10.701 3.415 -31.709 1.00 97.31 331 ARG A C 1
ATOM 2654 O O . ARG A 1 331 ? 10.841 2.718 -30.714 1.00 97.31 331 ARG A O 1
ATOM 2661 N N . ARG A 1 332 ? 11.582 4.327 -32.110 1.00 96.44 332 ARG A N 1
ATOM 2662 C CA . ARG A 1 332 ? 12.750 4.776 -31.349 1.00 96.44 332 ARG A CA 1
ATOM 2663 C C . ARG A 1 332 ? 12.940 6.256 -31.638 1.00 96.44 332 ARG A C 1
ATOM 2665 O O . ARG A 1 332 ? 13.073 6.631 -32.804 1.00 96.44 332 ARG A O 1
ATOM 2672 N N . THR A 1 333 ? 12.884 7.110 -30.623 1.00 96.19 333 THR A N 1
ATOM 2673 C CA . THR A 1 333 ? 12.917 8.560 -30.846 1.00 96.19 333 THR A CA 1
ATOM 2674 C C . THR A 1 333 ? 13.414 9.328 -29.626 1.00 96.19 333 THR A C 1
ATOM 2676 O O . THR A 1 333 ? 13.096 8.957 -28.506 1.00 96.19 333 THR A O 1
ATOM 2679 N N . THR A 1 334 ? 14.148 10.419 -29.859 1.00 93.19 334 THR A N 1
ATOM 2680 C CA . THR A 1 334 ? 14.506 11.453 -28.864 1.00 93.19 334 THR A CA 1
ATOM 2681 C C . THR A 1 334 ? 13.500 12.607 -28.822 1.00 93.19 334 THR A C 1
ATOM 2683 O O . THR A 1 334 ? 13.746 13.641 -28.210 1.00 93.19 334 THR A O 1
ATOM 2686 N N . TYR A 1 335 ? 12.363 12.458 -29.508 1.00 93.56 335 TYR A N 1
ATOM 2687 C CA . TYR A 1 335 ? 11.179 13.272 -29.265 1.00 93.56 335 TYR A CA 1
ATOM 2688 C C . TYR A 1 335 ? 10.447 12.671 -28.053 1.00 93.56 335 TYR A C 1
ATOM 2690 O O . TYR A 1 335 ? 10.232 11.458 -28.049 1.00 93.56 335 TYR A O 1
ATOM 2698 N N . PRO A 1 336 ? 10.050 13.448 -27.032 1.00 90.88 336 PRO A N 1
ATOM 2699 C CA . PRO A 1 336 ? 9.613 14.846 -27.086 1.00 90.88 336 PRO A CA 1
ATOM 2700 C C . PRO A 1 336 ? 10.700 15.932 -27.087 1.00 90.88 336 PRO A C 1
ATOM 2702 O O . PRO A 1 336 ? 10.376 17.073 -27.417 1.00 90.88 336 PRO A O 1
ATOM 2705 N N . GLY A 1 337 ? 11.961 15.613 -26.785 1.00 94.25 337 GLY A N 1
ATOM 2706 C CA . GLY A 1 337 ? 13.067 16.574 -26.836 1.00 94.25 337 GLY A CA 1
ATOM 2707 C C . GLY A 1 337 ? 13.794 16.729 -25.495 1.00 94.25 337 GLY A C 1
ATOM 2708 O O . GLY A 1 337 ? 13.810 15.788 -24.705 1.00 94.25 337 GLY A O 1
ATOM 2709 N N . PRO A 1 338 ? 14.411 17.894 -25.225 1.00 95.69 338 PRO A N 1
ATOM 2710 C CA . PRO A 1 338 ? 15.150 18.135 -23.988 1.00 95.69 338 PRO A CA 1
ATOM 2711 C C . PRO A 1 338 ? 14.306 17.895 -22.728 1.00 95.69 338 PRO A C 1
ATOM 2713 O O . PRO A 1 338 ? 13.148 18.319 -22.684 1.00 95.69 338 PRO A O 1
ATOM 2716 N N . GLY A 1 339 ? 14.880 17.260 -21.705 1.00 93.56 339 GLY A N 1
ATOM 2717 C CA . GLY A 1 339 ? 14.201 17.005 -20.437 1.00 93.56 339 GLY A CA 1
ATOM 2718 C C . GLY A 1 339 ? 14.899 16.008 -19.507 1.00 93.56 339 GLY A C 1
ATOM 2719 O O . GLY A 1 339 ? 15.997 15.532 -19.790 1.00 93.56 339 GLY A O 1
ATOM 2720 N N . LYS A 1 340 ? 14.218 15.671 -18.407 1.00 91.38 340 LYS A N 1
ATOM 2721 C CA . LYS A 1 340 ? 14.637 14.710 -17.374 1.00 91.38 340 LYS A CA 1
ATOM 2722 C C . LYS A 1 340 ? 13.445 13.905 -16.826 1.00 91.38 340 LYS A C 1
ATOM 2724 O O . LYS A 1 340 ? 12.284 14.244 -17.057 1.00 91.38 340 LYS A O 1
ATOM 2729 N N . HIS A 1 341 ? 13.756 12.838 -16.089 1.00 89.12 341 HIS A N 1
ATOM 2730 C CA . HIS A 1 341 ? 12.815 12.013 -15.309 1.00 89.12 341 HIS A CA 1
ATOM 2731 C C . HIS A 1 341 ? 11.607 11.431 -16.073 1.00 89.12 341 HIS A C 1
ATOM 2733 O O . HIS A 1 341 ? 10.469 11.605 -15.636 1.00 89.12 341 HIS A O 1
ATOM 2739 N N . PRO A 1 342 ? 11.789 10.744 -17.214 1.00 93.25 342 PRO A N 1
ATOM 2740 C CA . PRO A 1 342 ? 10.645 10.222 -17.946 1.00 93.25 342 PRO A CA 1
ATOM 2741 C C . PRO A 1 342 ? 10.040 8.978 -17.273 1.00 93.25 342 PRO A C 1
ATOM 2743 O O . PRO A 1 342 ? 10.721 7.975 -17.072 1.00 93.25 342 PRO A O 1
ATOM 2746 N N . TYR A 1 343 ? 8.746 9.038 -16.963 1.00 93.81 343 TYR A N 1
ATOM 2747 C CA . TYR A 1 343 ? 7.952 8.018 -16.275 1.00 93.81 343 TYR A CA 1
ATOM 2748 C C . TYR A 1 343 ? 6.809 7.549 -17.177 1.00 93.81 343 TYR A C 1
ATOM 2750 O O . TYR A 1 343 ? 5.986 8.364 -17.604 1.00 93.81 343 TYR A O 1
ATOM 2758 N N . SER A 1 344 ? 6.730 6.247 -17.467 1.00 95.88 344 SER A N 1
ATOM 2759 C CA . SER A 1 344 ? 5.680 5.697 -18.331 1.00 95.88 344 SER A CA 1
ATOM 2760 C C . SER A 1 344 ? 4.717 4.759 -17.604 1.00 95.88 344 SER A C 1
ATOM 2762 O O . SER A 1 344 ? 5.108 4.002 -16.713 1.00 95.88 344 SER A O 1
ATOM 2764 N N . ILE A 1 345 ? 3.454 4.783 -18.031 1.00 95.88 345 ILE A N 1
ATOM 2765 C CA . ILE A 1 345 ? 2.434 3.785 -17.687 1.00 95.88 345 ILE A CA 1
ATOM 2766 C C . ILE A 1 345 ? 1.768 3.257 -18.962 1.00 95.88 345 ILE A C 1
ATOM 2768 O O . ILE A 1 345 ? 1.641 3.976 -19.956 1.00 95.88 345 ILE A O 1
ATOM 2772 N N . GLY A 1 346 ? 1.336 1.999 -18.927 1.00 95.81 346 GLY A N 1
ATOM 2773 C CA . GLY A 1 346 ? 0.603 1.351 -20.012 1.00 95.81 346 GLY A CA 1
ATOM 2774 C C . GLY A 1 346 ? -0.882 1.258 -19.685 1.00 95.81 346 GLY A C 1
ATOM 2775 O O . GLY A 1 346 ? -1.245 0.927 -18.558 1.00 95.81 346 GLY A O 1
ATOM 2776 N N . LEU A 1 347 ? -1.731 1.552 -20.667 1.00 95.62 347 LEU A N 1
ATOM 2777 C CA . LEU A 1 347 ? -3.186 1.399 -20.602 1.00 95.62 347 LEU A CA 1
ATOM 2778 C C . LEU A 1 347 ? -3.645 0.408 -21.679 1.00 95.62 347 LEU A C 1
ATOM 2780 O O . LEU A 1 347 ? -2.865 -0.004 -22.531 1.00 95.62 347 LEU A O 1
ATOM 2784 N N . SER A 1 348 ? -4.928 0.050 -21.686 1.00 93.44 348 SER A N 1
ATOM 2785 C CA . SER A 1 348 ? -5.482 -0.900 -22.665 1.00 93.44 348 SER A CA 1
ATOM 2786 C C . SER A 1 348 ? -5.500 -0.398 -24.117 1.00 93.44 348 SER A C 1
ATOM 2788 O O . SER A 1 348 ? -5.722 -1.185 -25.035 1.00 93.44 348 SER A O 1
ATOM 2790 N N . ASP A 1 349 ? -5.304 0.903 -24.348 1.00 95.38 349 ASP A N 1
ATOM 2791 C CA . ASP A 1 349 ? -5.403 1.528 -25.672 1.00 95.38 349 ASP A CA 1
ATOM 2792 C C . ASP A 1 349 ? -4.192 2.395 -26.061 1.00 95.38 349 ASP A C 1
ATOM 2794 O O . ASP A 1 349 ? -4.148 2.889 -27.188 1.00 95.38 349 ASP A O 1
ATOM 2798 N N . ARG A 1 350 ? -3.232 2.620 -25.151 1.00 97.56 350 ARG A N 1
ATOM 2799 C CA . ARG A 1 350 ? -2.109 3.557 -25.339 1.00 97.56 350 ARG A CA 1
ATOM 2800 C C . ARG A 1 350 ? -1.030 3.389 -24.270 1.00 97.56 350 ARG A C 1
ATOM 2802 O O . ARG A 1 350 ? -1.263 2.754 -23.242 1.00 97.56 350 ARG A O 1
ATOM 2809 N N . PHE A 1 351 ? 0.087 4.086 -24.448 1.00 98.56 351 PHE A N 1
ATOM 2810 C CA . PHE A 1 351 ? 0.970 4.436 -23.331 1.00 98.56 351 PHE A CA 1
ATOM 2811 C C . PHE A 1 351 ? 0.778 5.895 -22.920 1.00 98.56 351 PHE A C 1
ATOM 2813 O O . PHE A 1 351 ? 0.305 6.725 -23.699 1.00 98.56 351 PHE A O 1
ATOM 2820 N N . VAL A 1 352 ? 1.167 6.219 -21.693 1.00 98.25 352 VAL A N 1
ATOM 2821 C CA . VAL A 1 352 ? 1.237 7.593 -21.192 1.00 98.25 352 VAL A CA 1
ATOM 2822 C C . VAL A 1 352 ? 2.653 7.843 -20.710 1.00 98.25 352 VAL A C 1
ATOM 2824 O O . VAL A 1 352 ? 3.217 7.015 -19.997 1.00 98.25 352 VAL A O 1
ATOM 2827 N N . LEU A 1 353 ? 3.221 8.978 -21.103 1.00 98.25 353 LEU A N 1
ATOM 2828 C CA . LEU A 1 353 ? 4.550 9.410 -20.691 1.00 98.25 353 LEU A CA 1
ATOM 2829 C C . LEU A 1 353 ? 4.440 10.741 -19.951 1.00 98.25 353 LEU A C 1
ATOM 2831 O O . LEU A 1 353 ? 3.902 11.698 -20.506 1.00 98.25 353 LEU A O 1
ATOM 2835 N N . ALA A 1 354 ? 4.968 10.803 -18.733 1.00 97.06 354 ALA A N 1
ATOM 2836 C CA . ALA A 1 354 ? 5.192 12.037 -17.989 1.00 97.06 354 ALA A CA 1
ATOM 2837 C C . ALA A 1 354 ? 6.696 12.316 -17.895 1.00 97.06 354 ALA A C 1
ATOM 2839 O O . ALA A 1 354 ? 7.488 11.384 -17.802 1.00 97.06 354 ALA A O 1
ATOM 2840 N N . TRP A 1 355 ? 7.103 13.579 -17.978 1.00 95.62 355 TRP A N 1
ATOM 2841 C CA . TRP A 1 355 ? 8.506 13.986 -17.855 1.00 95.62 355 TRP A CA 1
ATOM 2842 C C . TRP A 1 355 ? 8.598 15.478 -17.532 1.00 95.62 355 TRP A C 1
ATOM 2844 O O . TRP A 1 355 ? 7.609 16.209 -17.626 1.00 95.62 355 TRP A O 1
ATOM 2854 N N . ILE A 1 356 ? 9.798 15.930 -17.184 1.00 94.25 356 ILE A N 1
ATOM 2855 C CA . ILE A 1 356 ? 10.115 17.351 -17.043 1.00 94.25 356 ILE A CA 1
ATOM 2856 C C . ILE A 1 356 ? 10.855 17.800 -18.300 1.00 94.25 356 ILE A C 1
ATOM 2858 O O . ILE A 1 356 ? 11.840 17.166 -18.673 1.00 94.25 356 ILE A O 1
ATOM 2862 N N . ASP A 1 357 ? 10.397 18.851 -18.980 1.00 94.69 357 ASP A N 1
ATOM 2863 C CA . ASP A 1 357 ? 11.079 19.363 -20.175 1.00 94.69 357 ASP A CA 1
ATOM 2864 C C . ASP A 1 357 ? 12.360 20.152 -19.844 1.00 94.69 357 ASP A C 1
ATOM 2866 O O . ASP A 1 357 ? 12.698 20.394 -18.688 1.00 94.69 357 ASP A O 1
ATOM 2870 N N . GLY A 1 358 ? 13.107 20.551 -20.876 1.00 91.44 358 GLY A N 1
ATOM 2871 C CA . GLY A 1 358 ? 14.367 21.284 -20.717 1.00 91.44 358 GLY A CA 1
ATOM 2872 C C . GLY A 1 358 ? 14.250 22.684 -20.100 1.00 91.44 358 GLY A C 1
ATOM 2873 O O . GLY A 1 358 ? 15.283 23.268 -19.790 1.00 91.44 358 GLY A O 1
ATOM 2874 N N . ASN A 1 359 ? 13.037 23.219 -19.925 1.00 90.44 359 ASN A N 1
ATOM 2875 C CA . ASN A 1 359 ? 12.784 24.466 -19.195 1.00 90.44 359 ASN A CA 1
ATOM 2876 C C . ASN A 1 359 ? 12.334 24.211 -17.746 1.00 90.44 359 ASN A C 1
ATOM 2878 O O . ASN A 1 359 ? 11.960 25.157 -17.062 1.00 90.44 359 ASN A O 1
ATOM 2882 N N . GLY A 1 360 ? 12.318 22.949 -17.304 1.00 89.81 360 GLY A N 1
ATOM 2883 C CA . GLY A 1 360 ? 11.838 22.559 -15.983 1.00 89.81 360 GLY A CA 1
ATOM 2884 C C . GLY A 1 360 ? 10.330 22.325 -15.906 1.00 89.81 360 GLY A C 1
ATOM 2885 O O . GLY A 1 360 ? 9.840 22.009 -14.830 1.00 89.81 360 GLY A O 1
ATOM 2886 N N . TYR A 1 361 ? 9.589 22.404 -17.017 1.00 93.00 361 TYR A N 1
ATOM 2887 C CA . TYR A 1 361 ? 8.129 22.312 -17.001 1.00 93.00 361 TYR A CA 1
ATOM 2888 C C . TYR A 1 361 ? 7.614 20.881 -17.029 1.00 93.00 361 TYR A C 1
ATOM 2890 O O . TYR A 1 361 ? 8.078 20.040 -17.804 1.00 93.00 361 TYR A O 1
ATOM 2898 N N . VAL A 1 362 ? 6.548 20.633 -16.273 1.00 95.19 362 VAL A N 1
ATOM 2899 C CA . VAL A 1 362 ? 5.897 19.323 -16.214 1.00 95.19 362 VAL A CA 1
ATOM 2900 C C . VAL A 1 362 ? 5.105 19.059 -17.491 1.00 95.19 362 VAL A C 1
ATOM 2902 O O . VAL A 1 362 ? 4.227 19.838 -17.887 1.00 95.19 362 VAL A O 1
ATOM 2905 N N . LYS A 1 363 ? 5.384 17.925 -18.133 1.00 96.56 363 LYS A N 1
ATOM 2906 C CA . LYS A 1 363 ? 4.688 17.450 -19.329 1.00 96.56 363 LYS A CA 1
ATOM 2907 C C . LYS A 1 363 ? 4.048 16.093 -19.099 1.00 96.56 363 LYS A C 1
ATOM 2909 O O . LYS A 1 363 ? 4.563 15.252 -18.368 1.00 96.56 363 LYS A O 1
ATOM 2914 N N . VAL A 1 364 ? 2.959 15.860 -19.824 1.00 97.56 364 VAL A N 1
ATOM 2915 C CA . VAL A 1 364 ? 2.340 14.542 -19.969 1.00 97.56 364 VAL A CA 1
ATOM 2916 C C . VAL A 1 364 ? 1.833 14.364 -21.395 1.00 97.56 364 VAL A C 1
ATOM 2918 O O . VAL A 1 364 ? 1.360 15.318 -22.019 1.00 97.56 364 VAL A O 1
ATOM 2921 N N . GLY A 1 365 ? 1.933 13.157 -21.943 1.00 97.94 365 GLY A N 1
ATOM 2922 C CA . GLY A 1 365 ? 1.481 12.872 -23.299 1.00 97.94 365 GLY A CA 1
ATOM 2923 C C . GLY A 1 365 ? 0.926 11.468 -23.477 1.00 97.94 365 GLY A C 1
ATOM 2924 O O . GLY A 1 365 ? 1.425 10.514 -22.886 1.00 97.94 365 GLY A O 1
ATOM 2925 N N . ASN A 1 366 ? -0.095 11.360 -24.328 1.00 98.44 366 ASN A N 1
ATOM 2926 C CA . ASN A 1 366 ? -0.614 10.081 -24.810 1.00 98.44 366 ASN A CA 1
ATOM 2927 C C . ASN A 1 366 ? 0.254 9.597 -25.972 1.00 98.44 366 ASN A C 1
ATOM 2929 O O . ASN A 1 366 ? 0.402 10.335 -26.941 1.00 98.44 366 ASN A O 1
ATOM 2933 N N . ILE A 1 367 ? 0.800 8.387 -25.896 1.00 98.50 367 ILE A N 1
ATOM 2934 C CA . ILE A 1 367 ? 1.444 7.705 -27.023 1.00 98.50 367 ILE A CA 1
ATOM 2935 C C . ILE A 1 367 ? 0.398 6.786 -27.648 1.00 98.50 367 ILE A C 1
ATOM 2937 O O . ILE A 1 367 ? 0.015 5.787 -27.038 1.00 98.50 367 ILE A O 1
ATOM 2941 N N . ASP A 1 368 ? -0.085 7.146 -28.833 1.00 97.38 368 ASP A N 1
ATOM 2942 C CA . ASP A 1 368 ? -1.124 6.395 -29.539 1.00 97.38 368 ASP A CA 1
ATOM 2943 C C . ASP A 1 368 ? -0.617 5.060 -30.124 1.00 97.38 368 ASP A C 1
ATOM 2945 O O . ASP A 1 368 ? 0.552 4.690 -29.996 1.00 97.38 368 ASP A O 1
ATOM 2949 N N . SER A 1 369 ? -1.514 4.319 -30.778 1.00 95.06 369 SER A N 1
ATOM 2950 C CA . SER A 1 369 ? -1.207 3.032 -31.415 1.00 95.06 369 SER A CA 1
ATOM 2951 C C . SER A 1 369 ? -0.301 3.137 -32.648 1.00 95.06 369 SER A C 1
ATOM 2953 O O . SER A 1 369 ? 0.228 2.120 -33.092 1.00 95.06 369 SER A O 1
ATOM 2955 N N . ASP A 1 370 ? -0.115 4.342 -33.196 1.00 96.12 370 ASP A N 1
ATOM 2956 C CA . ASP A 1 370 ? 0.862 4.631 -34.253 1.00 96.12 370 ASP A CA 1
ATOM 2957 C C . ASP A 1 370 ? 2.212 5.091 -33.663 1.00 96.12 370 ASP A C 1
ATOM 2959 O O . ASP A 1 370 ? 3.145 5.443 -34.393 1.00 96.12 370 ASP A O 1
ATOM 2963 N N . TRP A 1 371 ? 2.338 5.044 -32.331 1.00 97.44 371 TRP A N 1
ATOM 2964 C CA . TRP A 1 371 ? 3.525 5.382 -31.550 1.00 97.44 371 TRP A CA 1
ATOM 2965 C C . TRP A 1 371 ? 3.935 6.851 -31.664 1.00 97.44 371 TRP A C 1
ATOM 2967 O O . TRP A 1 371 ? 5.124 7.182 -31.576 1.00 97.44 371 TRP A O 1
ATOM 2977 N N . TYR A 1 372 ? 2.955 7.737 -31.855 1.00 97.31 372 TYR A N 1
ATOM 2978 C CA . TYR A 1 372 ? 3.133 9.182 -31.788 1.00 97.31 372 TYR A CA 1
ATOM 2979 C C . TYR A 1 372 ? 2.642 9.723 -30.449 1.00 97.31 372 TYR A C 1
ATOM 2981 O O . TYR A 1 372 ? 1.591 9.336 -29.944 1.00 97.31 372 TYR A O 1
ATOM 2989 N N . ILE A 1 373 ? 3.411 10.655 -29.881 1.00 98.25 373 ILE A N 1
ATOM 2990 C CA . ILE A 1 373 ? 3.092 11.274 -28.594 1.00 98.25 373 ILE A CA 1
ATOM 2991 C C . ILE A 1 373 ? 2.340 12.602 -28.766 1.00 98.25 373 ILE A C 1
ATOM 2993 O O . ILE A 1 373 ? 2.792 13.508 -29.470 1.00 98.25 373 ILE A O 1
ATOM 2997 N N . HIS A 1 374 ? 1.219 12.741 -28.058 1.00 98.12 374 HIS A N 1
ATOM 2998 C CA . HIS A 1 374 ? 0.345 13.916 -28.036 1.00 98.12 374 HIS A CA 1
ATOM 2999 C C . HIS A 1 374 ? 0.478 14.656 -26.707 1.00 98.12 374 HIS A C 1
ATOM 3001 O O . HIS A 1 374 ? -0.124 14.286 -25.702 1.00 98.12 374 HIS A O 1
ATOM 3007 N N . ILE A 1 375 ? 1.291 15.712 -26.711 1.00 97.69 375 ILE A N 1
ATOM 3008 C CA . ILE A 1 375 ? 1.844 16.342 -25.503 1.00 97.69 375 ILE A CA 1
ATOM 3009 C C . ILE A 1 375 ? 0.967 17.479 -24.965 1.00 97.69 375 ILE A C 1
ATOM 3011 O O . ILE A 1 375 ? 0.492 18.325 -25.727 1.00 97.69 375 ILE A O 1
ATOM 3015 N N . ARG A 1 376 ? 0.846 17.557 -23.637 1.00 97.44 376 ARG A N 1
ATOM 3016 C CA . ARG A 1 376 ? 0.303 18.681 -22.867 1.00 97.44 376 ARG A CA 1
ATOM 3017 C C . ARG A 1 376 ? 1.364 19.205 -21.888 1.00 97.44 376 ARG A C 1
ATOM 3019 O O . ARG A 1 376 ? 1.956 18.425 -21.148 1.00 97.44 376 ARG A O 1
ATOM 3026 N N . THR A 1 377 ? 1.565 20.524 -21.857 1.00 96.38 377 THR A N 1
ATOM 3027 C CA . THR A 1 377 ? 2.198 21.210 -20.713 1.00 96.38 377 THR A CA 1
ATOM 3028 C C . THR A 1 377 ? 1.187 21.299 -19.577 1.00 96.38 377 THR A C 1
ATOM 3030 O O . THR A 1 377 ? 0.063 21.736 -19.829 1.00 96.38 377 THR A O 1
ATOM 3033 N N . VAL A 1 378 ? 1.567 20.856 -18.379 1.00 93.62 378 VAL A N 1
ATOM 3034 C CA . VAL A 1 378 ? 0.688 20.825 -17.198 1.00 93.62 378 VAL A CA 1
ATOM 3035 C C . VAL A 1 378 ? 0.897 22.042 -16.307 1.00 93.62 378 VAL A C 1
ATOM 3037 O O . VAL A 1 378 ? -0.079 22.665 -15.910 1.00 93.62 378 VAL A O 1
ATOM 3040 N N . SER A 1 379 ? 2.157 22.379 -16.045 1.00 81.12 379 SER A N 1
ATOM 3041 C CA . SER A 1 379 ? 2.579 23.558 -15.288 1.00 81.12 379 SER A CA 1
ATOM 3042 C C . SER A 1 379 ? 3.713 24.228 -16.059 1.00 81.12 379 SER A C 1
ATOM 3044 O O . SER A 1 379 ? 4.656 23.545 -16.470 1.00 81.12 379 SER A O 1
ATOM 3046 N N . ASP A 1 380 ? 3.587 25.528 -16.311 1.00 75.56 380 ASP A N 1
ATOM 3047 C CA . ASP A 1 380 ? 4.635 26.417 -16.827 1.00 75.56 380 ASP A CA 1
ATOM 3048 C C . ASP A 1 380 ? 5.134 27.427 -15.776 1.00 75.56 380 ASP A C 1
ATOM 3050 O O . ASP A 1 380 ? 6.030 28.223 -16.063 1.00 75.56 380 ASP A O 1
ATOM 3054 N N . ASP A 1 381 ? 4.616 27.336 -14.548 1.00 72.00 381 ASP A N 1
ATOM 3055 C CA . ASP A 1 381 ? 5.035 28.147 -13.402 1.00 72.00 381 ASP A CA 1
ATOM 3056 C C . ASP A 1 381 ? 6.136 27.459 -12.566 1.00 72.00 381 ASP A C 1
ATOM 3058 O O . ASP A 1 381 ? 6.894 28.127 -11.868 1.00 72.00 381 ASP A O 1
ATOM 3062 N N . ASP A 1 382 ? 6.282 26.132 -12.672 1.00 71.38 382 ASP A N 1
ATOM 3063 C CA . ASP A 1 382 ? 7.369 25.372 -12.041 1.00 71.38 382 ASP A CA 1
ATOM 3064 C C . ASP A 1 382 ? 8.574 25.270 -12.989 1.00 71.38 382 ASP A C 1
ATOM 3066 O O . ASP A 1 382 ? 8.669 24.331 -13.774 1.00 71.38 382 ASP A O 1
ATOM 3070 N N . ASN A 1 383 ? 9.504 26.224 -12.946 1.00 73.25 383 ASN A N 1
ATOM 3071 C CA . ASN A 1 383 ? 10.693 26.234 -13.817 1.00 73.25 383 ASN A CA 1
ATOM 3072 C C . ASN A 1 383 ? 11.848 25.319 -13.348 1.00 73.25 383 ASN A C 1
ATOM 3074 O O . ASN A 1 383 ? 12.895 25.281 -13.993 1.00 73.25 383 ASN A O 1
ATOM 3078 N N . ASP A 1 384 ? 11.657 24.562 -12.264 1.00 83.50 384 ASP A N 1
ATOM 3079 C CA . ASP A 1 384 ? 12.551 23.476 -11.837 1.00 83.50 384 ASP A CA 1
ATOM 3080 C C . ASP A 1 384 ? 11.768 22.312 -11.209 1.00 83.50 384 ASP A C 1
ATOM 3082 O O . ASP A 1 384 ? 12.076 21.813 -10.122 1.00 83.50 384 ASP A O 1
ATOM 3086 N N . ALA A 1 385 ? 10.701 21.875 -11.885 1.00 89.38 385 ALA A N 1
ATOM 3087 C CA . ALA A 1 385 ? 9.989 20.686 -11.448 1.00 89.38 385 ALA A CA 1
ATOM 3088 C C . ALA A 1 385 ? 10.880 19.439 -11.531 1.00 89.38 385 ALA A C 1
ATOM 3090 O O . ALA A 1 385 ? 11.786 19.304 -12.359 1.00 89.38 385 ALA A O 1
ATOM 3091 N N . ASN A 1 386 ? 10.581 18.479 -10.670 1.00 88.06 386 ASN A N 1
ATOM 3092 C CA . ASN A 1 386 ? 11.293 17.224 -10.542 1.00 88.06 386 ASN A CA 1
ATOM 3093 C C . ASN A 1 386 ? 10.290 16.108 -10.215 1.00 88.06 386 ASN A C 1
ATOM 3095 O O . ASN A 1 386 ? 9.189 16.360 -9.740 1.00 88.06 386 ASN A O 1
ATOM 3099 N N . HIS A 1 387 ? 10.665 14.857 -10.475 1.00 86.56 387 HIS A N 1
ATOM 3100 C CA . HIS A 1 387 ? 9.926 13.698 -9.978 1.00 86.56 387 HIS A CA 1
ATOM 3101 C C . HIS A 1 387 ? 8.457 13.574 -10.429 1.00 86.56 387 HIS A C 1
ATOM 3103 O O . HIS A 1 387 ? 7.584 13.356 -9.591 1.00 86.56 387 HIS A O 1
ATOM 3109 N N . PRO A 1 388 ? 8.155 13.660 -11.744 1.00 92.88 388 PRO A N 1
ATOM 3110 C CA . PRO A 1 388 ? 6.799 13.462 -12.227 1.00 92.88 388 PRO A CA 1
ATOM 3111 C C . PRO A 1 388 ? 6.405 11.980 -12.141 1.00 92.88 388 PRO A C 1
ATOM 3113 O O . PRO A 1 388 ? 6.986 11.127 -12.813 1.00 92.88 388 PRO A O 1
ATOM 3116 N N . LEU A 1 389 ? 5.373 11.679 -11.358 1.00 92.62 389 LEU A N 1
ATOM 3117 C CA . LEU A 1 389 ? 4.740 10.363 -11.291 1.00 92.62 389 LEU A CA 1
ATOM 3118 C C . LEU A 1 389 ? 3.320 10.465 -11.837 1.00 92.62 389 LEU A C 1
ATOM 3120 O O . LEU A 1 389 ? 2.548 11.320 -11.406 1.00 92.62 389 LEU A O 1
ATOM 3124 N N . VAL A 1 390 ? 2.961 9.576 -12.764 1.00 94.25 390 VAL A N 1
ATOM 3125 C CA . VAL A 1 390 ? 1.607 9.505 -13.328 1.00 94.25 390 VAL A CA 1
ATOM 3126 C C . VAL A 1 390 ? 0.954 8.164 -13.013 1.00 94.25 390 VAL A C 1
ATOM 3128 O O . VAL A 1 390 ? 1.566 7.108 -13.174 1.00 94.25 390 VAL A O 1
ATOM 3131 N N . ALA A 1 391 ? -0.309 8.212 -12.601 1.00 93.00 391 ALA A N 1
ATOM 3132 C CA . ALA A 1 391 ? -1.178 7.054 -12.442 1.00 93.00 391 ALA A CA 1
ATOM 3133 C C . ALA A 1 391 ? -2.510 7.272 -13.175 1.00 93.00 391 ALA A C 1
ATOM 3135 O O . ALA A 1 391 ? -2.873 8.398 -13.529 1.00 93.00 391 ALA A O 1
ATOM 3136 N N . TYR A 1 392 ? -3.231 6.177 -13.420 1.00 92.19 392 TYR A N 1
ATOM 3137 C CA . TYR A 1 392 ? -4.528 6.193 -14.089 1.00 92.19 392 TYR A CA 1
ATOM 3138 C C . TYR A 1 392 ? -5.635 5.775 -13.128 1.00 92.19 392 TYR A C 1
ATOM 3140 O O . TYR A 1 392 ? -5.645 4.651 -12.630 1.00 92.19 392 TYR A O 1
ATOM 3148 N N . ASP A 1 393 ? -6.583 6.680 -12.927 1.00 90.88 393 ASP A N 1
ATOM 3149 C CA . ASP A 1 393 ? -7.872 6.396 -12.323 1.00 90.88 393 ASP A CA 1
ATOM 3150 C C . ASP A 1 393 ? -8.800 5.831 -13.405 1.00 90.88 393 ASP A C 1
ATOM 3152 O O . ASP A 1 393 ? -9.317 6.552 -14.269 1.00 90.88 393 ASP A O 1
ATOM 3156 N N . SER A 1 394 ? -9.000 4.515 -13.354 1.00 87.06 394 SER A N 1
ATOM 3157 C CA . SER A 1 394 ? -9.881 3.811 -14.286 1.00 87.06 394 SER A CA 1
ATOM 3158 C C . SER A 1 394 ? -11.370 4.069 -14.050 1.00 87.06 394 SER A C 1
ATOM 3160 O O . SER A 1 394 ? -12.146 3.958 -15.000 1.00 87.06 394 SER A O 1
ATOM 3162 N N . THR A 1 395 ? -11.756 4.462 -12.834 1.00 87.00 395 THR A N 1
ATOM 3163 C CA . THR A 1 395 ? -13.143 4.724 -12.430 1.00 87.00 395 THR A CA 1
ATOM 3164 C C . THR A 1 395 ? -13.645 6.017 -13.063 1.00 87.00 395 THR A C 1
ATOM 3166 O O . THR A 1 395 ? -14.695 6.030 -13.703 1.00 87.00 395 THR A O 1
ATOM 3169 N N . ASN A 1 396 ? -12.861 7.094 -12.968 1.00 90.25 396 ASN A N 1
ATOM 3170 C CA . ASN A 1 396 ? -13.234 8.405 -13.510 1.00 90.25 396 ASN A CA 1
ATOM 3171 C C . ASN A 1 396 ? -12.573 8.722 -14.860 1.00 90.25 396 ASN A C 1
ATOM 3173 O O . ASN A 1 396 ? -12.808 9.789 -15.432 1.00 90.25 396 ASN A O 1
ATOM 3177 N N . SER A 1 397 ? -11.757 7.805 -15.394 1.00 92.12 397 SER A N 1
ATOM 3178 C CA . SER A 1 397 ? -10.986 7.994 -16.632 1.00 92.12 397 SER A CA 1
ATOM 3179 C C . SER A 1 397 ? -10.063 9.222 -16.583 1.00 92.12 397 SER A C 1
ATOM 3181 O O . SER A 1 397 ? -9.997 10.016 -17.532 1.00 92.12 397 SER A O 1
ATOM 3183 N N . LYS A 1 398 ? -9.342 9.376 -15.466 1.00 94.50 398 LYS A N 1
ATOM 3184 C CA . LYS A 1 398 ? -8.448 10.510 -15.195 1.00 94.50 398 LYS A CA 1
ATOM 3185 C C . LYS A 1 398 ? -6.997 10.070 -15.071 1.00 94.50 398 LYS A C 1
ATOM 3187 O O . LYS A 1 398 ? -6.697 8.974 -14.609 1.00 94.50 398 LYS A O 1
ATOM 3192 N N . TYR A 1 399 ? -6.088 10.953 -15.463 1.00 96.31 399 TYR A N 1
ATOM 3193 C CA . TYR A 1 399 ? -4.700 10.878 -15.032 1.00 96.31 399 TYR A CA 1
ATOM 3194 C C . TYR A 1 399 ? -4.537 11.700 -13.770 1.00 96.31 399 TYR A C 1
ATOM 3196 O O . TYR A 1 399 ? -4.988 12.845 -13.713 1.00 96.31 399 TYR A O 1
ATOM 3204 N N . ILE A 1 400 ? -3.858 11.111 -12.798 1.00 95.06 400 ILE A N 1
ATOM 3205 C CA . ILE A 1 400 ? -3.357 11.810 -11.624 1.00 95.06 400 ILE A CA 1
ATOM 3206 C C . ILE A 1 400 ? -1.860 11.935 -11.815 1.00 95.06 400 ILE A C 1
ATOM 3208 O O . ILE A 1 400 ? -1.157 10.933 -11.957 1.00 95.06 400 ILE A O 1
ATOM 3212 N N . LEU A 1 401 ? -1.403 13.178 -11.896 1.00 95.69 401 LEU A N 1
ATOM 3213 C CA . LEU A 1 401 ? -0.003 13.524 -12.056 1.00 95.69 401 LEU A CA 1
ATOM 3214 C C . LEU A 1 401 ? 0.451 14.257 -10.803 1.00 95.69 401 LEU A C 1
ATOM 3216 O O . LEU A 1 401 ? -0.172 15.249 -10.430 1.00 95.69 401 LEU A O 1
ATOM 3220 N N . VAL A 1 402 ? 1.532 13.790 -10.188 1.00 93.81 402 VAL A N 1
ATOM 3221 C CA . VAL A 1 402 ? 2.162 14.439 -9.033 1.00 93.81 402 VAL A CA 1
ATOM 3222 C C . VAL A 1 402 ? 3.631 14.702 -9.323 1.00 93.81 402 VAL A C 1
ATOM 3224 O O . VAL A 1 402 ? 4.250 13.963 -10.088 1.00 93.81 402 VAL A O 1
ATOM 3227 N N . TRP A 1 403 ? 4.178 15.770 -8.757 1.00 93.19 403 TRP A N 1
ATOM 3228 C CA . TRP A 1 403 ? 5.586 16.132 -8.914 1.00 93.19 403 TRP A CA 1
ATOM 3229 C C . TRP A 1 403 ? 6.074 16.961 -7.731 1.00 93.19 403 TRP A C 1
ATOM 3231 O O . TRP A 1 403 ? 5.285 17.509 -6.959 1.00 93.19 403 TRP A O 1
ATOM 3241 N N . THR A 1 404 ? 7.391 17.067 -7.623 1.00 90.62 404 THR A N 1
ATOM 3242 C CA . THR A 1 404 ? 8.063 18.041 -6.768 1.00 90.62 404 THR A CA 1
ATOM 3243 C C . THR A 1 404 ? 8.228 19.334 -7.552 1.00 90.62 404 THR A C 1
ATOM 3245 O O . THR A 1 404 ? 8.871 19.337 -8.603 1.00 90.62 404 THR A O 1
ATOM 3248 N N . GLY A 1 405 ? 7.615 20.420 -7.088 1.00 89.62 405 GLY A N 1
ATOM 3249 C CA . GLY A 1 405 ? 7.636 21.719 -7.761 1.00 89.62 405 GLY A CA 1
ATOM 3250 C C . GLY A 1 405 ? 8.280 22.800 -6.908 1.00 89.62 405 GLY A C 1
ATOM 3251 O O . GLY A 1 405 ? 8.099 22.815 -5.694 1.00 89.62 405 GLY A O 1
ATOM 3252 N N . TYR A 1 406 ? 9.008 23.704 -7.553 1.00 84.31 406 TYR A N 1
ATOM 3253 C CA . TYR A 1 406 ? 9.663 24.834 -6.901 1.00 84.31 406 TYR A CA 1
ATOM 3254 C C . TYR A 1 406 ? 8.632 25.825 -6.345 1.00 84.31 406 TYR A C 1
ATOM 3256 O O . TYR A 1 406 ? 7.645 26.141 -7.018 1.00 84.31 406 TYR A O 1
ATOM 3264 N N . ASP A 1 407 ? 8.838 26.324 -5.127 1.00 76.50 407 ASP A N 1
ATOM 3265 C CA . ASP A 1 407 ? 8.013 27.392 -4.569 1.00 76.50 407 ASP A CA 1
ATOM 3266 C C . ASP A 1 407 ? 8.665 28.763 -4.774 1.00 76.50 407 ASP A C 1
ATOM 3268 O O . ASP A 1 407 ? 9.423 29.260 -3.946 1.00 76.50 407 ASP A O 1
ATOM 3272 N N . SER A 1 408 ? 8.298 29.427 -5.871 1.00 68.81 408 SER A N 1
ATOM 3273 C CA . SER A 1 408 ? 8.775 30.780 -6.177 1.00 68.81 408 SER A CA 1
ATOM 3274 C C . SER A 1 408 ? 8.281 31.864 -5.207 1.00 68.81 408 SER A C 1
ATOM 3276 O O . SER A 1 408 ? 8.653 33.026 -5.368 1.00 68.81 408 SER A O 1
ATOM 3278 N N . SER A 1 409 ? 7.367 31.532 -4.287 1.00 66.62 409 SER A N 1
ATOM 3279 C CA . SER A 1 409 ? 6.819 32.460 -3.294 1.00 66.62 409 SER A CA 1
ATOM 3280 C C . SER A 1 409 ? 7.487 32.361 -1.921 1.00 66.62 409 SER A C 1
ATOM 3282 O O . SER A 1 409 ? 7.231 33.222 -1.076 1.00 66.62 409 SER A O 1
ATOM 3284 N N . SER A 1 410 ? 8.358 31.367 -1.716 1.00 65.75 410 SER A N 1
ATOM 3285 C CA . SER A 1 410 ? 9.139 31.225 -0.490 1.00 65.75 410 SER A CA 1
ATOM 3286 C C . SER A 1 410 ? 10.293 32.234 -0.422 1.00 65.75 410 SER A C 1
ATOM 3288 O O . SER A 1 410 ? 10.887 32.609 -1.434 1.00 65.75 410 SER A O 1
ATOM 3290 N N . ASP A 1 411 ? 10.622 32.666 0.800 1.00 62.09 411 ASP A N 1
ATOM 3291 C CA . ASP A 1 411 ? 11.828 33.450 1.096 1.00 62.09 411 ASP A CA 1
ATOM 3292 C C . ASP A 1 411 ? 13.108 32.579 1.057 1.00 62.09 411 ASP A C 1
ATOM 3294 O O . ASP A 1 411 ? 14.220 33.120 1.083 1.00 62.09 411 ASP A O 1
ATOM 3298 N N . ASP A 1 412 ? 12.964 31.248 1.009 1.00 64.19 412 ASP A N 1
ATOM 3299 C CA . ASP A 1 412 ? 14.050 30.282 0.843 1.00 64.19 412 ASP A CA 1
ATOM 3300 C C . ASP A 1 412 ? 14.112 29.800 -0.615 1.00 64.19 412 ASP A C 1
ATOM 3302 O O . ASP A 1 412 ? 13.157 29.247 -1.160 1.00 64.19 412 ASP A O 1
ATOM 3306 N N . ASN A 1 413 ? 15.253 30.028 -1.271 1.00 61.03 413 ASN A N 1
ATOM 3307 C CA . ASN A 1 413 ? 15.412 29.793 -2.709 1.00 61.03 413 ASN A CA 1
ATOM 3308 C C . ASN A 1 413 ? 15.472 28.306 -3.093 1.00 61.03 413 ASN A C 1
ATOM 3310 O O . ASN A 1 413 ? 15.559 28.024 -4.286 1.00 61.03 413 ASN A O 1
ATOM 3314 N N . ASP A 1 414 ? 15.421 27.395 -2.121 1.00 71.69 414 ASP A N 1
ATOM 3315 C CA . ASP A 1 414 ? 15.484 25.947 -2.331 1.00 71.69 414 ASP A CA 1
ATOM 3316 C C . ASP A 1 414 ? 14.179 25.225 -1.927 1.00 71.69 414 ASP A C 1
ATOM 3318 O O . ASP A 1 414 ? 14.117 23.996 -1.980 1.00 71.69 414 ASP A O 1
ATOM 3322 N N . ASP A 1 415 ? 13.122 25.951 -1.543 1.00 79.19 415 ASP A N 1
ATOM 3323 C CA . ASP A 1 415 ? 11.861 25.330 -1.124 1.00 79.19 415 ASP A CA 1
ATOM 3324 C C . ASP A 1 415 ? 11.161 24.613 -2.291 1.00 79.19 415 ASP A C 1
ATOM 3326 O O . ASP A 1 415 ? 10.908 25.176 -3.365 1.00 79.19 415 ASP A O 1
ATOM 3330 N N . MET A 1 416 ? 10.818 23.341 -2.070 1.00 85.25 416 MET A N 1
ATOM 3331 C CA . MET A 1 416 ? 10.104 22.517 -3.041 1.00 85.25 416 MET A CA 1
ATOM 3332 C C . MET A 1 416 ? 8.907 21.834 -2.398 1.00 85.25 416 MET A C 1
ATOM 3334 O O . MET A 1 416 ? 9.038 21.177 -1.374 1.00 85.25 416 MET A O 1
ATOM 3338 N N . ASN A 1 417 ? 7.759 21.903 -3.059 1.00 87.19 417 ASN A N 1
ATOM 3339 C CA . ASN A 1 417 ? 6.475 21.423 -2.567 1.00 87.19 417 ASN A CA 1
ATOM 3340 C C . ASN A 1 417 ? 5.965 20.215 -3.369 1.00 87.19 417 ASN A C 1
ATOM 3342 O O . ASN A 1 417 ? 6.336 20.010 -4.530 1.00 87.19 417 ASN A O 1
ATOM 3346 N N . VAL A 1 418 ? 5.054 19.434 -2.777 1.00 87.88 418 VAL A N 1
ATOM 3347 C CA . VAL A 1 418 ? 4.337 18.369 -3.503 1.00 87.88 418 VAL A CA 1
ATOM 3348 C C . VAL A 1 418 ? 3.152 18.985 -4.232 1.00 87.88 418 VAL A C 1
ATOM 3350 O O . VAL A 1 418 ? 2.246 19.545 -3.609 1.00 87.88 418 VAL A O 1
ATOM 3353 N N . ARG A 1 419 ? 3.135 18.851 -5.557 1.00 91.19 419 ARG A N 1
ATOM 3354 C CA . ARG A 1 419 ? 2.090 19.384 -6.434 1.00 91.19 419 ARG A CA 1
ATOM 3355 C C . ARG A 1 419 ? 1.347 18.271 -7.159 1.00 91.19 419 ARG A C 1
ATOM 3357 O O . ARG A 1 419 ? 1.882 17.181 -7.359 1.00 91.19 419 ARG A O 1
ATOM 3364 N N . MET A 1 420 ? 0.115 18.563 -7.565 1.00 93.31 420 MET A N 1
ATOM 3365 C CA . MET A 1 420 ? -0.762 17.620 -8.254 1.00 93.31 420 MET A CA 1
ATOM 3366 C C . MET A 1 420 ? -1.563 18.283 -9.372 1.00 93.31 420 MET A C 1
ATOM 3368 O O . MET A 1 420 ? -1.942 19.450 -9.289 1.00 93.31 420 MET A O 1
ATOM 3372 N N . ALA A 1 421 ? -1.877 17.507 -10.408 1.00 95.50 421 ALA A N 1
ATOM 3373 C CA . ALA A 1 421 ? -2.853 17.838 -11.433 1.00 95.50 421 ALA A CA 1
ATOM 3374 C C . ALA A 1 421 ? -3.743 16.635 -11.755 1.00 95.50 421 ALA A C 1
ATOM 3376 O O . ALA A 1 421 ? -3.251 15.519 -11.944 1.00 95.50 421 ALA A O 1
ATOM 3377 N N . LEU A 1 422 ? -5.046 16.889 -11.901 1.00 96.44 422 LEU A N 1
ATOM 3378 C CA . LEU A 1 422 ? -5.961 15.973 -12.573 1.00 96.44 422 LEU A CA 1
ATOM 3379 C C . LEU A 1 422 ? -6.038 16.311 -14.055 1.00 96.44 422 LEU A C 1
ATOM 3381 O O . LEU A 1 422 ? -6.151 17.479 -14.441 1.00 96.44 422 LEU A O 1
ATOM 3385 N N . LEU A 1 423 ? -5.991 15.280 -14.896 1.00 97.62 423 LEU A N 1
ATOM 3386 C CA . LEU A 1 423 ? -6.144 15.440 -16.332 1.00 97.62 423 LEU A CA 1
ATOM 3387 C C . LEU A 1 423 ? -7.164 14.471 -16.913 1.00 97.62 423 LEU A C 1
ATOM 3389 O O . LEU A 1 423 ? -7.148 13.269 -16.661 1.00 97.62 423 LEU A O 1
ATOM 3393 N N . SER A 1 424 ? -8.000 14.992 -17.798 1.00 96.12 424 SER A N 1
ATOM 3394 C CA . SER A 1 424 ? -8.843 14.193 -18.678 1.00 96.12 424 SER A CA 1
ATOM 3395 C C . SER A 1 424 ? -7.990 13.476 -19.730 1.00 96.12 424 SER A C 1
ATOM 3397 O O . SER A 1 424 ? -7.221 14.122 -20.456 1.00 96.12 424 SER A O 1
ATOM 3399 N N . LYS A 1 425 ? -8.141 12.143 -19.834 1.00 93.50 425 LYS A N 1
ATOM 3400 C CA . LYS A 1 425 ? -7.293 11.309 -20.705 1.00 93.50 425 LYS A CA 1
ATOM 3401 C C . LYS A 1 425 ? -7.445 11.592 -22.202 1.00 93.50 425 LYS A C 1
ATOM 3403 O O . LYS A 1 425 ? -6.467 11.483 -22.940 1.00 93.50 425 LYS A O 1
ATOM 3408 N N . ASN A 1 426 ? -8.652 11.971 -22.635 1.00 95.69 426 ASN A N 1
ATOM 3409 C CA . ASN A 1 426 ? -9.059 12.178 -24.034 1.00 95.69 426 ASN A CA 1
ATOM 3410 C C . ASN A 1 426 ? -8.800 10.973 -24.980 1.00 95.69 426 ASN A C 1
ATOM 3412 O O . ASN A 1 426 ? -8.370 9.895 -24.564 1.00 95.69 426 ASN A O 1
ATOM 3416 N N . ASP A 1 427 ? -9.075 11.170 -26.273 1.00 95.62 427 ASP A N 1
ATOM 3417 C CA . ASP A 1 427 ? -8.572 10.412 -27.436 1.00 95.62 427 ASP A CA 1
ATOM 3418 C C . ASP A 1 427 ? -7.122 9.893 -27.275 1.00 95.62 427 ASP A C 1
ATOM 3420 O O . ASP A 1 427 ? -6.316 10.732 -26.865 1.00 95.62 427 ASP A O 1
ATOM 3424 N N . PRO A 1 428 ? -6.683 8.654 -27.631 1.00 95.94 428 PRO A N 1
ATOM 3425 C CA . PRO A 1 428 ? -5.240 8.366 -27.707 1.00 95.94 428 PRO A CA 1
ATOM 3426 C C . PRO A 1 428 ? -4.496 9.347 -28.614 1.00 95.94 428 PRO A C 1
ATOM 3428 O O . PRO A 1 428 ? -3.395 9.774 -28.289 1.00 95.94 428 PRO A O 1
ATOM 3431 N N . THR A 1 429 ? -5.144 9.765 -29.706 1.00 97.25 429 THR A N 1
ATOM 3432 C CA . THR A 1 429 ? -4.614 10.713 -30.696 1.00 97.25 429 THR A CA 1
ATOM 3433 C C . THR A 1 429 ? -4.806 12.183 -30.304 1.00 97.25 429 THR A C 1
ATOM 3435 O O . THR A 1 429 ? -4.612 13.084 -31.120 1.00 97.25 429 THR A O 1
ATOM 3438 N N . SER A 1 430 ? -5.273 12.440 -29.082 1.00 97.50 430 SER A N 1
ATOM 3439 C CA . SER A 1 430 ? -5.565 13.771 -28.560 1.00 97.50 430 SER A CA 1
ATOM 3440 C C . SER A 1 430 ? -4.684 14.053 -27.350 1.00 97.50 430 SER A C 1
ATOM 3442 O O . SER A 1 430 ? -4.344 13.166 -26.568 1.00 97.50 430 SER A O 1
ATOM 3444 N N . ARG A 1 431 ? -4.331 15.326 -27.160 1.00 97.75 431 ARG A N 1
ATOM 3445 C CA . ARG A 1 431 ? -3.574 15.766 -25.980 1.00 97.75 431 ARG A CA 1
ATOM 3446 C C . ARG A 1 431 ? -4.430 15.586 -24.719 1.00 97.75 431 ARG A C 1
ATOM 3448 O O . ARG A 1 431 ? -5.612 15.949 -24.770 1.00 97.75 431 ARG A O 1
ATOM 3455 N N . PRO A 1 432 ? -3.863 15.138 -23.584 1.00 97.75 432 PRO A N 1
ATOM 3456 C CA . PRO A 1 432 ? -4.540 15.204 -22.290 1.00 97.75 432 PRO A CA 1
ATOM 3457 C C . PRO A 1 432 ? -4.995 16.635 -21.979 1.00 97.75 432 PRO A C 1
ATOM 3459 O O . PRO A 1 432 ? -4.419 17.601 -22.486 1.00 97.75 432 PRO A O 1
ATOM 3462 N N . THR A 1 433 ? -6.030 16.816 -21.163 1.00 97.56 433 THR A N 1
ATOM 3463 C CA . THR A 1 433 ? -6.513 18.156 -20.775 1.00 97.56 433 THR A CA 1
ATOM 3464 C C . THR A 1 433 ? -6.476 18.316 -19.273 1.00 97.56 433 THR A C 1
ATOM 3466 O O . THR A 1 433 ? -7.062 17.499 -18.581 1.00 97.56 433 THR A O 1
ATOM 3469 N N . VAL A 1 434 ? -5.774 19.347 -18.795 1.00 97.31 434 VAL A N 1
ATOM 3470 C CA . VAL A 1 434 ? -5.721 19.695 -17.370 1.00 97.31 434 VAL A CA 1
ATOM 3471 C C . VAL A 1 434 ? -7.114 20.131 -16.933 1.00 97.31 434 VAL A C 1
ATOM 3473 O O . VAL A 1 434 ? -7.741 20.958 -17.602 1.00 97.31 434 VAL A O 1
ATOM 3476 N N . ASP A 1 435 ? -7.609 19.532 -15.858 1.00 96.00 435 ASP A N 1
ATOM 3477 C CA . ASP A 1 435 ? -8.916 19.860 -15.312 1.00 96.00 435 ASP A CA 1
ATOM 3478 C C . ASP A 1 435 ? -8.902 21.258 -14.672 1.00 96.00 435 ASP A C 1
ATOM 3480 O O . ASP A 1 435 ? -7.876 21.765 -14.219 1.00 96.00 435 ASP A O 1
ATOM 3484 N N . THR A 1 436 ? -10.063 21.915 -14.650 1.00 94.56 436 THR A N 1
ATOM 3485 C CA . THR A 1 436 ? -10.190 23.253 -14.053 1.00 94.56 436 THR A CA 1
ATOM 3486 C C . THR A 1 436 ? -9.881 23.203 -12.556 1.00 94.56 436 THR A C 1
ATOM 3488 O O . THR A 1 436 ? -10.393 22.332 -11.861 1.00 94.56 436 THR A O 1
ATOM 3491 N N . GLY A 1 437 ? -9.080 24.154 -12.068 1.00 91.12 437 GLY A N 1
ATOM 3492 C CA . GLY A 1 437 ? -8.644 24.213 -10.667 1.00 91.12 437 GLY A CA 1
ATOM 3493 C C . GLY A 1 437 ? -7.285 23.562 -10.400 1.00 91.12 437 GLY A C 1
ATOM 3494 O O . GLY A 1 437 ? -6.790 23.686 -9.289 1.00 91.12 437 GLY A O 1
ATOM 3495 N N . TYR A 1 438 ? -6.672 22.930 -11.405 1.00 92.69 438 TYR A N 1
ATOM 3496 C CA . TYR A 1 438 ? -5.323 22.367 -11.334 1.00 92.69 438 TYR A CA 1
ATOM 3497 C C . TYR A 1 438 ? -4.321 23.177 -12.176 1.00 92.69 438 TYR A C 1
ATOM 3499 O O . TYR A 1 438 ? -4.733 23.823 -13.146 1.00 92.69 438 TYR A O 1
ATOM 3507 N N . PRO A 1 439 ? -3.012 23.112 -11.863 1.00 92.56 439 PRO A N 1
ATOM 3508 C CA . PRO A 1 439 ? -2.390 22.346 -10.772 1.00 92.56 439 PRO A CA 1
ATOM 3509 C C . PRO A 1 439 ? -2.684 22.915 -9.370 1.00 92.56 439 PRO A C 1
ATOM 3511 O O . PRO A 1 439 ? -3.017 24.087 -9.236 1.00 92.56 439 PRO A O 1
ATOM 3514 N N . VAL A 1 440 ? -2.553 22.082 -8.333 1.00 88.81 440 VAL A N 1
ATOM 3515 C CA . VAL A 1 440 ? -2.676 22.469 -6.913 1.00 88.81 440 VAL A CA 1
ATOM 3516 C C . VAL A 1 440 ? -1.412 22.100 -6.137 1.00 88.81 440 VAL A C 1
ATOM 3518 O O . VAL A 1 440 ? -0.714 21.149 -6.499 1.00 88.81 440 VAL A O 1
ATOM 3521 N N . THR A 1 441 ? -1.144 22.820 -5.049 1.00 87.50 441 THR A N 1
ATOM 3522 C CA . THR A 1 441 ? -0.137 22.443 -4.047 1.00 87.50 441 THR A CA 1
ATOM 3523 C C . THR A 1 441 ? -0.812 21.599 -2.968 1.00 87.50 441 THR A C 1
ATOM 3525 O O . THR A 1 441 ? -1.754 22.066 -2.333 1.00 87.50 441 THR A O 1
ATOM 3528 N N . LEU A 1 442 ? -0.359 20.357 -2.784 1.00 82.69 442 LEU A N 1
ATOM 3529 C CA . LEU A 1 442 ? -0.892 19.437 -1.769 1.00 82.69 442 LEU A CA 1
ATOM 3530 C C . LEU A 1 442 ? -0.139 19.535 -0.444 1.00 82.69 442 LEU A C 1
ATOM 3532 O O . LEU A 1 442 ? -0.743 19.464 0.623 1.00 82.69 442 LEU A O 1
ATOM 3536 N N . VAL A 1 443 ? 1.184 19.675 -0.521 1.00 80.44 443 VAL A N 1
ATOM 3537 C CA . VAL A 1 443 ? 2.054 19.845 0.643 1.00 80.44 443 VAL A CA 1
ATOM 3538 C C . VAL A 1 443 ? 2.794 21.152 0.456 1.00 80.44 443 VAL A C 1
ATOM 3540 O O . VAL A 1 443 ? 3.616 21.252 -0.451 1.00 80.44 443 VAL A O 1
ATOM 3543 N N . ASP A 1 444 ? 2.475 22.115 1.314 1.00 80.94 444 ASP A N 1
ATOM 3544 C CA . ASP A 1 444 ? 3.121 23.421 1.395 1.00 80.94 444 ASP A CA 1
ATOM 3545 C C . ASP A 1 444 ? 3.913 23.494 2.704 1.00 80.94 444 ASP A C 1
ATOM 3547 O O . ASP A 1 444 ? 3.362 23.713 3.791 1.00 80.94 444 ASP A O 1
ATOM 3551 N N . LYS A 1 445 ? 5.201 23.153 2.621 1.00 73.75 445 LYS A N 1
ATOM 3552 C CA . LYS A 1 445 ? 6.103 23.076 3.772 1.00 73.75 445 LYS A CA 1
ATOM 3553 C C . LYS A 1 445 ? 7.473 23.584 3.354 1.00 73.75 445 LYS A C 1
ATOM 3555 O O . LYS A 1 445 ? 8.040 23.067 2.404 1.00 73.75 445 LYS A O 1
ATOM 3560 N N . SER A 1 446 ? 8.036 24.495 4.151 1.00 74.00 446 SER A N 1
ATOM 3561 C CA . SER A 1 446 ? 9.436 24.919 3.997 1.00 74.00 446 SER A CA 1
ATOM 3562 C C . SER A 1 446 ? 10.380 23.709 3.931 1.00 74.00 446 SER A C 1
ATOM 3564 O O . SER A 1 446 ? 10.134 22.704 4.603 1.00 74.00 446 SER A O 1
ATOM 3566 N N . GLY A 1 447 ? 11.452 23.815 3.152 1.00 78.19 447 GLY A N 1
ATOM 3567 C CA . GLY A 1 447 ? 12.384 22.756 2.788 1.00 78.19 447 GLY A CA 1
ATOM 3568 C C . GLY A 1 447 ? 12.028 22.048 1.479 1.00 78.19 447 GLY A C 1
ATOM 3569 O O . GLY A 1 447 ? 11.143 22.457 0.731 1.00 78.19 447 GLY A O 1
ATOM 3570 N N . VAL A 1 448 ? 12.729 20.947 1.206 1.00 79.44 448 VAL A N 1
ATOM 3571 C CA . VAL A 1 448 ? 12.579 20.183 -0.037 1.00 79.44 448 VAL A CA 1
ATOM 3572 C C . VAL A 1 448 ? 11.675 18.975 0.198 1.00 79.44 448 VAL A C 1
ATOM 3574 O O . VAL A 1 448 ? 12.050 18.050 0.919 1.00 79.44 448 VAL A O 1
ATOM 3577 N N . GLN A 1 449 ? 10.498 18.974 -0.431 1.00 81.69 449 GLN A N 1
ATOM 3578 C CA . GLN A 1 449 ? 9.550 17.860 -0.423 1.00 81.69 449 GLN A CA 1
ATOM 3579 C C . GLN A 1 449 ? 9.668 17.038 -1.719 1.00 81.69 449 GLN A C 1
ATOM 3581 O O . GLN A 1 449 ? 9.134 17.406 -2.772 1.00 81.69 449 GLN A O 1
ATOM 3586 N N . LYS A 1 450 ? 10.373 15.903 -1.670 1.00 80.62 450 LYS A N 1
ATOM 3587 C CA . LYS A 1 450 ? 10.631 15.056 -2.849 1.00 80.62 450 LYS A CA 1
ATOM 3588 C C . LYS A 1 450 ? 9.599 13.953 -2.994 1.00 80.62 450 LYS A C 1
ATOM 3590 O O . LYS A 1 450 ? 9.487 13.096 -2.130 1.00 80.62 450 LYS A O 1
ATOM 3595 N N . VAL A 1 451 ? 8.866 13.921 -4.101 1.00 83.00 451 VAL A N 1
ATOM 3596 C CA . VAL A 1 451 ? 7.917 12.841 -4.378 1.00 83.00 451 VAL A CA 1
ATOM 3597 C C . VAL A 1 451 ? 8.679 11.561 -4.736 1.00 83.00 451 VAL A C 1
ATOM 3599 O O . VAL A 1 451 ? 9.580 11.583 -5.577 1.00 83.00 451 VAL A O 1
ATOM 3602 N N . HIS A 1 452 ? 8.286 10.444 -4.120 1.00 78.81 452 HIS A N 1
ATOM 3603 C CA . HIS A 1 452 ? 8.893 9.122 -4.318 1.00 78.81 452 HIS A CA 1
ATOM 3604 C C . HIS A 1 452 ? 7.897 8.036 -4.735 1.00 78.81 452 HIS A C 1
ATOM 3606 O O . HIS A 1 452 ? 8.290 7.080 -5.400 1.00 78.81 452 HIS A O 1
ATOM 3612 N N . GLY A 1 453 ? 6.611 8.175 -4.405 1.00 82.19 453 GLY A N 1
ATOM 3613 C CA . GLY A 1 453 ? 5.603 7.175 -4.749 1.00 82.19 453 GLY A CA 1
ATOM 3614 C C . GLY A 1 453 ? 4.220 7.773 -4.961 1.00 82.19 453 GLY A C 1
ATOM 3615 O O . GLY A 1 453 ? 3.844 8.739 -4.303 1.00 82.19 453 GLY A O 1
ATOM 3616 N N . LEU A 1 454 ? 3.454 7.161 -5.864 1.00 85.75 454 LEU A N 1
ATOM 3617 C CA . LEU A 1 454 ? 2.051 7.478 -6.116 1.00 85.75 454 LEU A CA 1
ATOM 3618 C C . LEU A 1 454 ? 1.249 6.174 -6.205 1.00 85.75 454 LEU A C 1
ATOM 3620 O O . LEU A 1 454 ? 1.478 5.362 -7.104 1.00 85.75 454 LEU A O 1
ATOM 3624 N N . ALA A 1 455 ? 0.292 6.004 -5.297 1.00 82.88 455 ALA A N 1
ATOM 3625 C CA . ALA A 1 455 ? -0.749 4.987 -5.355 1.00 82.88 455 ALA A CA 1
ATOM 3626 C C . ALA A 1 455 ? -2.100 5.685 -5.475 1.00 82.88 455 ALA A C 1
ATOM 3628 O O . ALA A 1 455 ? -2.399 6.606 -4.730 1.00 82.88 455 ALA A O 1
ATOM 3629 N N . VAL A 1 456 ? -2.920 5.250 -6.420 1.00 82.31 456 VAL A N 1
ATOM 3630 C CA . VAL A 1 456 ? -4.195 5.895 -6.746 1.00 82.31 456 VAL A CA 1
ATOM 3631 C C . VAL A 1 456 ? -5.234 4.817 -6.856 1.00 82.31 456 VAL A C 1
ATOM 3633 O O . VAL A 1 456 ? -5.070 3.995 -7.743 1.00 82.31 456 VAL A O 1
ATOM 3636 N N . LYS A 1 457 ? -6.287 4.823 -6.043 1.00 79.06 457 LYS A N 1
ATOM 3637 C CA . LYS A 1 457 ? -7.502 4.043 -6.310 1.00 79.06 457 LYS A CA 1
ATOM 3638 C C . LYS A 1 457 ? -8.384 4.803 -7.298 1.00 79.06 457 LYS A C 1
ATOM 3640 O O . LYS A 1 457 ? -8.723 4.252 -8.345 1.00 79.06 457 LYS A O 1
ATOM 3645 N N . ASP A 1 458 ? -8.641 6.073 -7.014 1.00 83.50 458 ASP A N 1
ATOM 3646 C CA . ASP A 1 458 ? -9.292 7.017 -7.917 1.00 83.50 458 ASP A CA 1
ATOM 3647 C C . ASP A 1 458 ? -8.901 8.469 -7.569 1.00 83.50 458 ASP A C 1
ATOM 3649 O O . ASP A 1 458 ? -7.975 8.701 -6.789 1.00 83.50 458 ASP A O 1
ATOM 3653 N N . LYS A 1 459 ? -9.543 9.457 -8.201 1.00 85.00 459 LYS A N 1
ATOM 3654 C CA . LYS A 1 459 ? -9.244 10.884 -8.012 1.00 85.00 459 LYS A CA 1
ATOM 3655 C C . LYS A 1 459 ? -9.463 11.414 -6.589 1.00 85.00 459 LYS A C 1
ATOM 3657 O O . LYS A 1 459 ? -8.882 12.451 -6.286 1.00 85.00 459 LYS A O 1
ATOM 3662 N N . ASP A 1 460 ? -10.279 10.751 -5.773 1.00 81.88 460 ASP A N 1
ATOM 3663 C CA . ASP A 1 460 ? -10.594 11.153 -4.395 1.00 81.88 460 ASP A CA 1
ATOM 3664 C C . ASP A 1 460 ? -9.936 10.213 -3.363 1.00 81.88 460 ASP A C 1
ATOM 3666 O O . ASP A 1 460 ? -10.015 10.448 -2.161 1.00 81.88 460 ASP A O 1
ATOM 3670 N N . GLU A 1 461 ? -9.257 9.159 -3.832 1.00 79.56 461 GLU A N 1
ATOM 3671 C CA . GLU A 1 461 ? -8.648 8.125 -2.997 1.00 79.56 461 GLU A CA 1
ATOM 3672 C C . GLU A 1 461 ? -7.228 7.791 -3.466 1.00 79.56 461 GLU A C 1
ATOM 3674 O O . GLU A 1 461 ? -7.009 6.971 -4.371 1.00 79.56 461 GLU A O 1
ATOM 3679 N N . TYR A 1 462 ? -6.228 8.421 -2.850 1.00 80.00 462 TYR A N 1
ATOM 3680 C CA . TYR A 1 462 ? -4.832 8.269 -3.255 1.00 80.00 462 TYR A CA 1
ATOM 3681 C C . TYR A 1 462 ? -3.848 8.459 -2.100 1.00 80.00 462 TYR A C 1
ATOM 3683 O O . TYR A 1 462 ? -4.121 9.131 -1.109 1.00 80.00 462 TYR A O 1
ATOM 3691 N N . ILE A 1 463 ? -2.657 7.885 -2.259 1.00 79.56 463 ILE A N 1
ATOM 3692 C CA . ILE A 1 463 ? -1.509 8.088 -1.380 1.00 79.56 463 ILE A CA 1
ATOM 3693 C C . ILE A 1 463 ? -0.335 8.597 -2.203 1.00 79.56 463 ILE A C 1
ATOM 3695 O O . ILE A 1 463 ? -0.010 8.061 -3.266 1.00 79.56 463 ILE A O 1
ATOM 3699 N N . ILE A 1 464 ? 0.336 9.611 -1.669 1.00 80.19 464 ILE A N 1
ATOM 3700 C CA . ILE A 1 464 ? 1.597 10.121 -2.192 1.00 80.19 464 ILE A CA 1
ATOM 3701 C C . ILE A 1 464 ? 2.653 9.924 -1.116 1.00 80.19 464 ILE A C 1
ATOM 3703 O O . ILE A 1 464 ? 2.557 10.499 -0.035 1.00 80.19 464 ILE A O 1
ATOM 3707 N N . ALA A 1 465 ? 3.667 9.121 -1.419 1.00 78.62 465 ALA A N 1
ATOM 3708 C CA . ALA A 1 465 ? 4.854 9.014 -0.585 1.00 78.62 465 ALA A CA 1
ATOM 3709 C C . ALA A 1 465 ? 5.852 10.088 -1.018 1.00 78.62 465 ALA A C 1
ATOM 3711 O O . ALA A 1 465 ? 6.187 10.192 -2.205 1.00 78.62 465 ALA A O 1
ATOM 3712 N N . TYR A 1 466 ? 6.329 10.875 -0.063 1.00 76.62 466 TYR A N 1
ATOM 3713 C CA . TYR A 1 466 ? 7.321 11.912 -0.290 1.00 76.62 466 TYR A CA 1
ATOM 3714 C C . TYR A 1 466 ? 8.328 11.970 0.859 1.00 76.62 466 TYR A C 1
ATOM 3716 O O . TYR A 1 466 ? 8.083 11.470 1.950 1.00 76.62 466 TYR A O 1
ATOM 3724 N N . VAL A 1 467 ? 9.481 12.563 0.601 1.00 74.62 467 VAL A N 1
ATOM 3725 C CA . VAL A 1 467 ? 10.553 12.773 1.569 1.00 74.62 467 VAL A CA 1
ATOM 3726 C C . VAL A 1 467 ? 10.602 14.250 1.942 1.00 74.62 467 VAL A C 1
ATOM 3728 O O . VAL A 1 467 ? 10.548 15.091 1.049 1.00 74.62 467 VAL A O 1
ATOM 3731 N N . ASP A 1 468 ? 10.734 14.551 3.235 1.00 72.50 468 ASP A N 1
ATOM 3732 C CA . ASP A 1 468 ? 11.055 15.895 3.744 1.00 72.50 468 ASP A CA 1
ATOM 3733 C C . ASP A 1 468 ? 12.545 15.974 4.107 1.00 72.50 468 ASP A C 1
ATOM 3735 O O . ASP A 1 468 ? 12.992 15.275 5.020 1.00 72.50 468 ASP A O 1
ATOM 3739 N N . GLU A 1 469 ? 13.315 16.813 3.405 1.00 70.31 469 GLU A N 1
ATOM 3740 C CA . GLU A 1 469 ? 14.780 16.908 3.564 1.00 70.31 469 GLU A CA 1
ATOM 3741 C C . GLU A 1 469 ? 15.249 17.957 4.594 1.00 70.31 469 GLU A C 1
ATOM 3743 O O . GLU A 1 469 ? 16.440 18.277 4.675 1.00 70.31 469 GLU A O 1
ATOM 3748 N N . ARG A 1 470 ? 14.354 18.528 5.411 1.00 63.00 470 ARG A N 1
ATOM 3749 C CA . ARG A 1 470 ? 14.718 19.618 6.334 1.00 63.00 470 ARG A CA 1
ATOM 3750 C C . ARG A 1 470 ? 15.828 19.284 7.350 1.00 63.00 470 ARG A C 1
ATOM 3752 O O . ARG A 1 470 ? 15.714 18.400 8.198 1.00 63.00 470 ARG A O 1
ATOM 3759 N N . GLY A 1 471 ? 16.848 20.151 7.381 1.00 46.31 471 GLY A N 1
ATOM 3760 C CA . GLY A 1 471 ? 17.473 20.670 8.610 1.00 46.31 471 GLY A CA 1
ATOM 3761 C C . GLY A 1 471 ? 18.403 19.766 9.431 1.00 46.31 471 GLY A C 1
ATOM 3762 O O . GLY A 1 471 ? 18.863 20.205 10.484 1.00 46.31 471 GLY A O 1
ATOM 3763 N N . SER A 1 472 ? 18.703 18.535 9.004 1.00 44.38 472 SER A N 1
ATOM 3764 C CA . SER A 1 472 ? 19.721 17.694 9.676 1.00 44.38 472 SER A CA 1
ATOM 3765 C C . SER A 1 472 ? 20.268 16.521 8.846 1.00 44.38 472 SER A C 1
ATOM 3767 O O . SER A 1 472 ? 20.849 15.608 9.430 1.00 44.38 472 SER A O 1
ATOM 3769 N N . GLY A 1 473 ? 20.020 16.494 7.526 1.00 45.44 473 GLY A N 1
ATOM 3770 C CA . GLY A 1 473 ? 20.333 15.331 6.683 1.00 45.44 473 GLY A CA 1
ATOM 3771 C C . GLY A 1 473 ? 19.593 14.067 7.130 1.00 45.44 473 GLY A C 1
ATOM 3772 O O . GLY A 1 473 ? 20.196 13.009 7.263 1.00 45.44 473 GLY A O 1
ATOM 3773 N N . LYS A 1 474 ? 18.306 14.210 7.474 1.00 46.88 474 LYS A N 1
ATOM 3774 C CA . LYS A 1 474 ? 17.421 13.113 7.874 1.00 46.88 474 LYS A CA 1
ATOM 3775 C C . LYS A 1 474 ? 16.231 13.095 6.930 1.00 46.88 474 LYS A C 1
ATOM 3777 O O . LYS A 1 474 ? 15.328 13.907 7.114 1.00 46.88 474 LYS A O 1
ATOM 3782 N N . GLU A 1 475 ? 16.213 12.195 5.955 1.00 50.41 475 GLU A N 1
ATOM 3783 C CA . GLU A 1 475 ? 15.003 12.011 5.147 1.00 50.41 475 GLU A CA 1
ATOM 3784 C C . GLU A 1 475 ? 13.943 11.312 6.015 1.00 50.41 475 GLU A C 1
ATOM 3786 O O . GLU A 1 475 ? 14.201 10.257 6.595 1.00 50.41 475 GLU A O 1
ATOM 3791 N N . ASN A 1 476 ? 12.763 11.918 6.160 1.00 53.06 476 ASN A N 1
ATOM 3792 C CA . ASN A 1 476 ? 11.599 11.247 6.742 1.00 53.06 476 ASN A CA 1
ATOM 3793 C C . ASN A 1 476 ? 10.648 1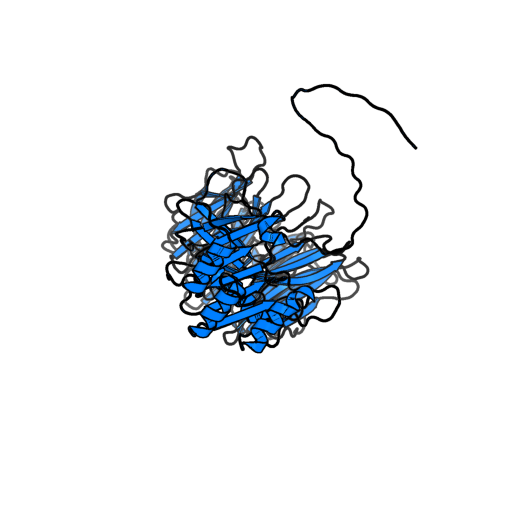0.922 5.585 1.00 53.06 476 ASN A C 1
ATOM 3795 O O . ASN A 1 476 ? 10.196 11.845 4.906 1.00 53.06 476 ASN A O 1
ATOM 3799 N N . ILE A 1 477 ? 10.338 9.642 5.353 1.00 60.31 477 ILE A N 1
ATOM 3800 C CA . ILE A 1 477 ? 9.325 9.250 4.360 1.00 60.31 477 ILE A CA 1
ATOM 3801 C C . ILE A 1 477 ? 7.944 9.571 4.926 1.00 60.31 477 ILE A C 1
ATOM 3803 O O . ILE A 1 477 ? 7.418 8.852 5.761 1.00 60.31 477 ILE A O 1
ATOM 3807 N N . ILE A 1 478 ? 7.337 10.648 4.458 1.00 61.28 478 ILE A N 1
ATOM 3808 C CA . ILE A 1 478 ? 5.994 11.072 4.833 1.00 61.28 478 ILE A CA 1
ATOM 3809 C C . ILE A 1 478 ? 5.003 10.579 3.774 1.00 61.28 478 ILE A C 1
ATOM 3811 O O . ILE A 1 478 ? 5.315 10.502 2.586 1.00 61.28 478 ILE A O 1
ATOM 3815 N N . ALA A 1 479 ? 3.784 10.247 4.197 1.00 61.94 479 ALA A N 1
ATOM 3816 C CA . ALA A 1 479 ? 2.687 9.963 3.286 1.00 61.94 479 ALA A CA 1
ATOM 3817 C C . ALA A 1 479 ? 1.648 11.088 3.355 1.00 61.94 479 ALA A C 1
ATOM 3819 O O . ALA A 1 479 ? 1.167 11.462 4.424 1.00 61.94 479 ALA A O 1
ATOM 3820 N N . TYR A 1 480 ? 1.261 11.619 2.204 1.00 65.38 480 TYR A N 1
ATOM 3821 C CA . TYR A 1 480 ? 0.000 12.334 2.062 1.00 65.38 480 TYR A CA 1
ATOM 3822 C C . TYR A 1 480 ? -1.077 11.315 1.694 1.00 65.38 480 TYR A C 1
ATOM 3824 O O . TYR A 1 480 ? -0.870 10.542 0.757 1.00 65.38 480 TYR A O 1
ATOM 3832 N N . VAL A 1 481 ? -2.187 11.280 2.430 1.00 67.88 481 VAL A N 1
ATOM 3833 C CA . VAL A 1 481 ? -3.237 10.271 2.255 1.00 67.88 481 VAL A CA 1
ATOM 3834 C C . VAL A 1 481 ? -4.575 10.962 2.092 1.00 67.88 481 VAL A C 1
ATOM 3836 O O . VAL A 1 481 ? -5.122 11.487 3.054 1.00 67.88 481 VAL A O 1
ATOM 3839 N N . GLU A 1 482 ? -5.126 10.912 0.887 1.00 73.06 482 GLU A N 1
ATOM 3840 C CA . GLU A 1 482 ? -6.473 11.403 0.645 1.00 73.06 482 GLU A CA 1
ATOM 3841 C C . GLU A 1 482 ? -7.492 10.287 0.875 1.00 73.06 482 GLU A C 1
ATOM 3843 O O . GLU A 1 482 ? -7.372 9.184 0.335 1.00 73.06 482 GLU A O 1
ATOM 3848 N N . ILE A 1 483 ? -8.472 10.595 1.721 1.00 74.44 483 ILE A N 1
ATOM 3849 C CA . ILE A 1 483 ? -9.612 9.746 2.065 1.00 74.44 483 ILE A CA 1
ATOM 3850 C C . ILE A 1 483 ? -10.858 10.581 1.746 1.00 74.44 483 ILE A C 1
ATOM 3852 O O . ILE A 1 483 ? -10.931 11.718 2.232 1.00 74.44 483 ILE A O 1
ATOM 3856 N N . PRO A 1 484 ? -11.821 10.057 0.978 1.00 76.00 484 PRO A N 1
ATOM 3857 C CA . PRO A 1 484 ? -12.857 10.862 0.343 1.00 76.00 484 PRO A CA 1
ATOM 3858 C C . PRO A 1 484 ? -13.902 11.366 1.340 1.00 76.00 484 PRO A C 1
ATOM 3860 O O . PRO A 1 484 ? -14.465 12.436 1.115 1.00 76.00 484 PRO A O 1
ATOM 3863 N N . ASP A 1 485 ? -14.111 10.657 2.458 1.00 85.81 485 ASP A N 1
ATOM 3864 C CA . ASP A 1 485 ? -15.196 10.961 3.393 1.00 85.81 485 ASP A CA 1
ATOM 3865 C C . ASP A 1 485 ? -14.757 11.150 4.857 1.00 85.81 485 ASP A C 1
ATOM 3867 O O . ASP A 1 485 ? -13.559 11.254 5.176 1.00 85.81 485 ASP A O 1
ATOM 3871 N N . TYR A 1 486 ? -15.743 11.306 5.738 1.00 87.88 486 TYR A N 1
ATOM 3872 C CA . TYR A 1 486 ? -15.645 11.476 7.182 1.00 87.88 486 TYR A CA 1
ATOM 3873 C C . TYR A 1 486 ? -16.867 10.854 7.888 1.00 87.88 486 TYR A C 1
ATOM 3875 O O . TYR A 1 486 ? -17.986 10.974 7.413 1.00 87.88 486 TYR A O 1
ATOM 3883 N N . ASP A 1 487 ? -16.680 10.302 9.091 1.00 90.62 487 ASP A N 1
ATOM 3884 C CA . ASP A 1 487 ? -17.802 9.972 9.988 1.00 90.62 487 ASP A CA 1
ATOM 3885 C C . ASP A 1 487 ? -18.278 11.290 10.628 1.00 90.62 487 ASP A C 1
ATOM 3887 O O . ASP A 1 487 ? -17.557 11.918 11.421 1.00 90.62 487 ASP A O 1
ATOM 3891 N N . GLU A 1 488 ? -19.445 11.784 10.208 1.00 91.00 488 GLU A N 1
ATOM 3892 C CA . GLU A 1 488 ? -20.019 13.034 10.714 1.00 91.00 488 GLU A CA 1
ATOM 3893 C C . GLU A 1 488 ? -20.732 12.805 12.050 1.00 91.00 488 GLU A C 1
ATOM 3895 O O . GLU A 1 488 ? -21.752 12.121 12.142 1.00 91.00 488 GLU A O 1
ATOM 3900 N N . VAL A 1 489 ? -20.206 13.433 13.105 1.00 89.75 489 VAL A N 1
ATOM 3901 C CA . VAL A 1 489 ? -20.718 13.284 14.468 1.00 89.75 489 VAL A CA 1
ATOM 3902 C C . VAL A 1 489 ? -21.370 14.569 14.963 1.00 89.75 489 VAL A C 1
ATOM 3904 O O . VAL A 1 489 ? -20.820 15.665 14.854 1.00 89.75 489 VAL A O 1
ATOM 3907 N N . ASP A 1 490 ? -22.523 14.427 15.614 1.00 87.81 490 ASP A N 1
ATOM 3908 C CA . ASP A 1 490 ? -23.252 15.559 16.201 1.00 87.81 490 ASP A CA 1
ATOM 3909 C C . ASP A 1 490 ? -22.619 16.075 17.505 1.00 87.81 490 ASP A C 1
ATOM 3911 O O . ASP A 1 490 ? -22.906 17.187 17.952 1.00 87.81 490 ASP A O 1
ATOM 3915 N N . SER A 1 491 ? -21.797 15.256 18.172 1.00 84.00 491 SER A N 1
ATOM 3916 C CA . SER A 1 491 ? -21.244 15.579 19.490 1.00 84.00 491 SER A CA 1
ATOM 3917 C C . SER A 1 491 ? -19.925 14.867 19.782 1.00 84.00 491 SER A C 1
ATOM 3919 O O . SER A 1 491 ? -19.838 13.643 19.661 1.00 84.00 491 SER A O 1
ATOM 3921 N N . ILE A 1 492 ? -18.958 15.632 20.291 1.00 89.88 492 ILE A N 1
ATOM 3922 C CA . ILE A 1 492 ? -17.770 15.138 20.996 1.00 89.88 492 ILE A CA 1
ATOM 3923 C C . ILE A 1 492 ? -17.817 15.726 22.408 1.00 89.88 492 ILE A C 1
ATOM 3925 O O . ILE A 1 492 ? -17.668 16.936 22.590 1.00 89.88 492 ILE A O 1
ATOM 3929 N N . GLU A 1 493 ? -18.067 14.882 23.404 1.00 89.25 493 GLU A N 1
ATOM 3930 C CA . GLU A 1 493 ? -18.173 15.290 24.806 1.00 89.25 493 GLU A CA 1
ATOM 3931 C C . GLU A 1 493 ? -16.812 15.079 25.491 1.00 89.25 493 GLU A C 1
ATOM 3933 O O . GLU A 1 493 ? -16.266 13.979 25.451 1.00 89.25 493 GLU A O 1
ATOM 3938 N N . MET A 1 494 ? -16.247 16.121 26.110 1.00 88.50 494 MET A N 1
ATOM 3939 C CA . MET A 1 494 ? -14.954 16.058 26.806 1.00 88.50 494 MET A CA 1
ATOM 3940 C C . MET A 1 494 ? -15.135 16.335 28.299 1.00 88.50 494 MET A C 1
ATOM 3942 O O . MET A 1 494 ? -15.770 17.317 28.685 1.00 88.50 494 MET A O 1
ATOM 3946 N N . PHE A 1 495 ? -14.516 15.499 29.128 1.00 85.81 495 PHE A N 1
ATOM 3947 C CA . PHE A 1 495 ? -14.600 15.547 30.582 1.00 85.81 495 PHE A CA 1
ATOM 3948 C C . PHE A 1 495 ? -13.204 15.658 31.193 1.00 85.81 495 PHE A C 1
ATOM 3950 O O . PHE A 1 495 ? -12.272 14.977 30.764 1.00 85.81 495 PHE A O 1
ATOM 3957 N N . PHE A 1 496 ? -13.074 16.502 32.216 1.00 85.62 496 PHE A N 1
ATOM 3958 C CA . PHE A 1 496 ? -11.850 16.676 32.996 1.00 85.62 496 PHE A CA 1
ATOM 3959 C C . PHE A 1 496 ? -12.098 16.218 34.427 1.00 85.62 496 PHE A C 1
ATOM 3961 O O . PHE A 1 496 ? -13.039 16.694 35.065 1.00 85.62 496 PHE A O 1
ATOM 3968 N N . ASN A 1 497 ? -11.227 15.344 34.921 1.00 81.56 497 ASN A N 1
ATOM 3969 C CA . ASN A 1 497 ? -11.235 14.850 36.290 1.00 81.56 497 ASN A CA 1
ATOM 3970 C C . ASN A 1 497 ? -9.960 15.334 37.014 1.00 81.56 497 ASN A C 1
ATOM 3972 O O . ASN A 1 497 ? -8.904 15.349 36.386 1.00 81.56 497 ASN A O 1
ATOM 3976 N N . PRO A 1 498 ? -10.033 15.766 38.285 1.00 77.19 498 PRO A N 1
ATOM 3977 C CA . PRO A 1 498 ? -11.274 16.137 38.943 1.00 77.19 498 PRO A CA 1
ATOM 3978 C C . PRO A 1 498 ? -11.949 17.310 38.237 1.00 77.19 498 PRO A C 1
ATOM 3980 O O . PRO A 1 498 ? -11.290 18.142 37.605 1.00 77.19 498 PRO A O 1
ATOM 3983 N N . LYS A 1 499 ? -13.276 17.385 38.367 1.00 71.44 499 LYS A N 1
ATOM 3984 C CA . LYS A 1 499 ? -14.065 18.461 37.767 1.00 71.44 499 LYS A CA 1
ATOM 3985 C C . LYS A 1 499 ? -13.466 19.828 38.142 1.00 71.44 499 LYS A C 1
ATOM 3987 O O . LYS A 1 499 ? -13.269 20.097 39.334 1.00 71.44 499 LYS A O 1
ATOM 3992 N N . PRO A 1 500 ? -13.190 20.719 37.170 1.00 67.62 500 PRO A N 1
ATOM 3993 C CA . PRO A 1 500 ? -12.671 22.044 37.474 1.00 67.62 500 PRO A CA 1
ATOM 3994 C C . PRO A 1 500 ? -13.625 22.804 38.403 1.00 67.62 500 PRO A C 1
ATOM 3996 O O . PRO A 1 500 ? -14.845 22.753 38.267 1.00 67.62 500 PRO A O 1
ATOM 3999 N N . THR A 1 501 ? -13.058 23.538 39.360 1.00 64.19 501 THR A N 1
ATOM 4000 C CA . THR A 1 501 ? -13.767 24.201 40.470 1.00 64.19 501 THR A CA 1
ATOM 4001 C C . THR A 1 501 ? -14.611 25.423 40.065 1.00 64.19 501 THR A C 1
ATOM 4003 O O . THR A 1 501 ? -15.037 26.193 40.930 1.00 64.19 501 THR A O 1
ATOM 4006 N N . SER A 1 502 ? 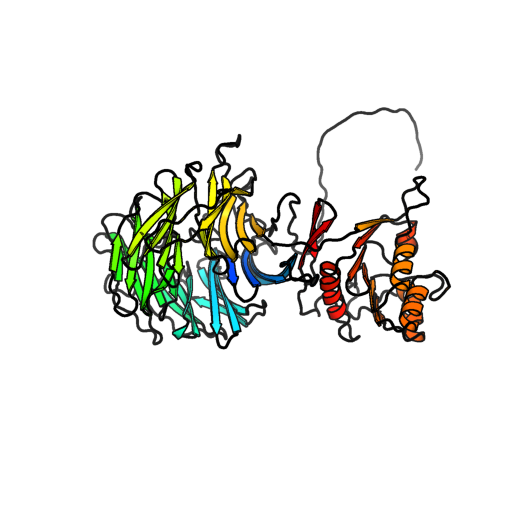-14.877 25.636 38.772 1.00 51.81 502 SER A N 1
ATOM 4007 C CA . SER A 1 502 ? -15.697 26.750 38.290 1.00 51.81 502 SER A CA 1
ATOM 4008 C C . SER A 1 502 ? -17.197 26.492 38.463 1.00 51.81 502 SER A C 1
ATOM 4010 O O . SER A 1 502 ? -17.683 25.368 38.433 1.00 51.81 502 SER A O 1
ATOM 4012 N N . THR A 1 503 ? -17.937 27.584 38.633 1.00 48.03 503 THR A N 1
ATOM 4013 C CA . THR A 1 503 ? -19.353 27.715 39.019 1.00 48.03 503 THR A CA 1
ATOM 4014 C C . THR A 1 503 ? -20.409 27.074 38.101 1.00 48.03 503 THR A C 1
ATOM 4016 O O . THR A 1 503 ? -21.597 27.265 38.361 1.00 48.03 503 THR A O 1
ATOM 4019 N N . ASP A 1 504 ? -20.027 26.293 37.090 1.00 48.25 504 ASP A N 1
ATOM 4020 C CA . ASP A 1 504 ? -20.972 25.600 36.208 1.00 48.25 504 ASP A CA 1
ATOM 4021 C C . ASP A 1 504 ? -21.406 24.263 36.821 1.00 48.25 504 ASP A C 1
ATOM 4023 O O . ASP A 1 504 ? -20.778 23.204 36.691 1.00 48.25 504 ASP A O 1
ATOM 4027 N N . LYS A 1 505 ? -22.545 24.322 37.515 1.00 46.41 505 LYS A N 1
ATOM 4028 C CA . LYS A 1 505 ? -23.271 23.147 38.019 1.00 46.41 505 LYS A CA 1
ATOM 4029 C C . LYS A 1 505 ? -23.755 22.206 36.904 1.00 46.41 505 LYS A C 1
ATOM 4031 O O . LYS A 1 505 ? -24.157 21.098 37.232 1.00 46.41 505 LYS A O 1
ATOM 4036 N N . ASP A 1 506 ? -23.640 22.611 35.639 1.00 48.19 506 ASP A N 1
ATOM 4037 C CA . ASP A 1 506 ? -24.212 21.920 34.477 1.00 48.19 506 ASP A CA 1
ATOM 4038 C C . ASP A 1 506 ? -23.234 20.980 33.741 1.00 48.19 506 ASP A C 1
ATOM 4040 O O . ASP A 1 506 ? -23.641 20.292 32.811 1.00 48.19 506 ASP A O 1
ATOM 4044 N N . ILE A 1 507 ? -21.957 20.898 34.142 1.00 52.72 507 ILE A N 1
ATOM 4045 C CA . ILE A 1 507 ? -21.037 19.880 33.592 1.00 52.72 507 ILE A CA 1
ATOM 4046 C C . ILE A 1 507 ? -21.330 18.539 34.282 1.00 52.72 507 ILE A C 1
ATOM 4048 O O . ILE A 1 507 ? -21.053 18.417 35.483 1.00 52.72 507 ILE A O 1
ATOM 4052 N N . SER A 1 508 ? -21.890 17.569 33.550 1.00 59.00 508 SER A N 1
ATOM 4053 C CA . SER A 1 508 ? -22.107 16.201 34.039 1.00 59.00 508 SER A CA 1
ATOM 4054 C C . SER A 1 508 ? -20.773 15.522 34.354 1.00 59.00 508 SER A C 1
ATOM 4056 O O . SER A 1 508 ? -19.790 15.717 33.638 1.00 59.00 508 SER A O 1
ATOM 4058 N N . ASP A 1 509 ? -20.733 14.729 35.424 1.00 80.75 509 ASP A N 1
ATOM 4059 C CA . ASP A 1 509 ? -19.600 13.843 35.709 1.00 80.75 509 ASP A CA 1
ATOM 4060 C C . ASP A 1 509 ? -19.456 12.834 34.556 1.00 80.75 509 ASP A C 1
ATOM 4062 O O . ASP A 1 509 ? -20.461 12.346 34.031 1.00 80.75 509 ASP A O 1
ATOM 4066 N N . TYR A 1 510 ? -18.219 12.524 34.155 1.00 88.12 510 TYR A N 1
ATOM 4067 C CA . TYR A 1 510 ? -17.932 11.479 33.173 1.00 88.12 510 TYR A CA 1
ATOM 4068 C C . TYR A 1 510 ? -18.637 10.165 33.534 1.00 88.12 510 TYR A C 1
ATOM 4070 O O . TYR A 1 510 ? -19.241 9.528 32.672 1.00 88.12 510 TYR A O 1
ATOM 4078 N N . ILE A 1 511 ? -18.612 9.782 34.812 1.00 89.81 511 ILE A N 1
ATOM 4079 C CA . ILE A 1 511 ? -19.203 8.521 35.269 1.00 89.81 511 ILE A CA 1
ATOM 4080 C C . ILE A 1 511 ? -20.724 8.579 35.294 1.00 89.81 511 ILE A C 1
ATOM 4082 O O . ILE A 1 511 ? -21.372 7.595 34.940 1.00 89.81 511 ILE A O 1
ATOM 4086 N N . ASP A 1 512 ? -21.315 9.716 35.657 1.00 89.75 512 ASP A N 1
ATOM 4087 C CA . ASP A 1 512 ? -22.767 9.892 35.558 1.00 89.75 512 ASP A CA 1
ATOM 4088 C C . ASP A 1 512 ? -23.224 9.814 34.104 1.00 89.75 512 ASP A C 1
ATOM 4090 O O . ASP A 1 512 ? -24.149 9.064 33.790 1.00 89.75 512 ASP A O 1
ATOM 4094 N N . ARG A 1 513 ? -22.505 10.486 33.201 1.00 92.25 513 ARG A N 1
ATOM 4095 C CA . ARG A 1 513 ? -22.788 10.431 31.770 1.00 92.25 513 ARG A CA 1
ATOM 4096 C C . ARG A 1 513 ? -22.654 9.017 31.211 1.00 92.25 513 ARG A C 1
ATOM 4098 O O . ARG A 1 513 ? -23.496 8.577 30.431 1.00 92.25 513 ARG A O 1
ATOM 4105 N N . LEU A 1 514 ? -21.622 8.286 31.623 1.00 94.62 514 LEU A N 1
ATOM 4106 C CA . LEU A 1 514 ? -21.418 6.902 31.216 1.00 94.62 514 LEU A CA 1
ATOM 4107 C C . LEU A 1 514 ? -22.560 5.997 31.706 1.00 94.62 514 LEU A C 1
ATOM 4109 O O . LEU A 1 514 ? -23.079 5.205 30.921 1.00 94.62 514 LEU A O 1
ATOM 4113 N N . LYS A 1 515 ? -23.004 6.148 32.963 1.00 96.25 515 LYS A N 1
ATOM 4114 C CA . LYS A 1 515 ? -24.162 5.415 33.505 1.00 96.25 515 LYS A CA 1
ATOM 4115 C C . LYS A 1 515 ? -25.438 5.708 32.716 1.00 96.25 515 LYS A C 1
ATOM 4117 O O . LYS A 1 515 ? -26.136 4.766 32.362 1.00 96.25 515 LYS A O 1
ATOM 4122 N N . GLU A 1 516 ? -25.710 6.972 32.380 1.00 95.81 516 GLU A N 1
ATOM 4123 C CA . GLU A 1 516 ? -26.864 7.347 31.546 1.00 95.81 516 GLU A CA 1
ATOM 4124 C C . GLU A 1 516 ? -26.846 6.641 30.184 1.00 95.81 516 GLU A C 1
ATOM 4126 O O . GLU A 1 516 ? -27.867 6.115 29.733 1.00 95.81 516 GLU A O 1
ATOM 4131 N N . LEU A 1 517 ? -25.683 6.617 29.525 1.00 97.00 517 LEU A N 1
ATOM 4132 C CA . LEU A 1 517 ? -25.525 5.973 28.224 1.00 97.00 517 LEU A CA 1
ATOM 4133 C C . LEU A 1 517 ? -25.705 4.453 28.325 1.00 97.00 517 LEU A C 1
ATOM 4135 O O . LEU A 1 517 ? -26.430 3.880 27.513 1.00 97.00 517 LEU A O 1
ATOM 4139 N N . ILE A 1 518 ? -25.123 3.818 29.347 1.00 98.31 518 ILE A N 1
ATOM 4140 C CA . ILE A 1 518 ? -25.298 2.385 29.637 1.00 98.31 518 ILE A CA 1
ATOM 4141 C C . ILE A 1 518 ? -26.770 2.060 29.902 1.00 98.31 518 ILE A C 1
ATOM 4143 O O . ILE A 1 518 ? -27.298 1.086 29.367 1.00 98.31 518 ILE A O 1
ATOM 4147 N N . ASP A 1 519 ? -27.461 2.888 30.683 1.00 97.12 519 ASP A N 1
ATOM 4148 C CA . ASP A 1 519 ? -28.878 2.698 30.983 1.00 97.12 519 ASP A CA 1
ATOM 4149 C C . ASP A 1 519 ? -29.767 2.799 29.742 1.00 97.12 519 ASP A C 1
ATOM 4151 O O . ASP A 1 519 ? -30.793 2.108 29.664 1.00 97.12 519 ASP A O 1
ATOM 4155 N N . SER A 1 520 ? -29.363 3.646 28.790 1.00 96.75 520 SER A N 1
ATOM 4156 C CA . SER A 1 520 ? -30.025 3.845 27.500 1.00 96.75 520 SER A CA 1
ATOM 4157 C C . SER A 1 520 ? -29.676 2.791 26.443 1.00 96.75 520 SER A C 1
ATOM 4159 O O . SER A 1 520 ? -30.360 2.729 25.420 1.00 96.75 520 SER A O 1
ATOM 4161 N N . ALA A 1 521 ? -28.655 1.960 26.688 1.00 97.94 521 ALA A N 1
ATOM 4162 C CA . ALA A 1 521 ? -28.158 0.990 25.723 1.00 97.94 521 ALA A CA 1
ATOM 4163 C C . ALA A 1 521 ? -29.258 0.017 25.280 1.00 97.94 521 ALA A C 1
ATOM 4165 O O . ALA A 1 521 ? -30.077 -0.473 26.073 1.00 97.94 521 ALA A O 1
ATOM 4166 N N . SER A 1 522 ? -29.263 -0.280 23.988 1.00 97.69 522 SER A N 1
ATOM 4167 C CA . SER A 1 522 ? -30.304 -1.035 23.296 1.00 97.69 522 SER A CA 1
ATOM 4168 C C . SER A 1 522 ? -29.833 -2.408 22.815 1.00 97.69 522 SER A C 1
ATOM 4170 O O . SER A 1 522 ? -30.649 -3.327 22.707 1.00 97.69 522 SER A O 1
ATOM 4172 N N . THR A 1 523 ? -28.532 -2.597 22.619 1.00 98.25 523 THR A N 1
ATOM 4173 C CA . THR A 1 523 ? -27.944 -3.816 22.052 1.00 98.25 523 THR A CA 1
ATOM 4174 C C . THR A 1 523 ? -26.785 -4.355 22.887 1.00 98.25 523 THR A C 1
ATOM 4176 O O . THR A 1 523 ? -26.881 -5.490 23.357 1.00 98.25 523 THR A O 1
ATOM 4179 N N . SER A 1 524 ? -25.736 -3.569 23.139 1.00 98.62 524 SER A N 1
ATOM 4180 C CA . SER A 1 524 ? -24.505 -4.063 23.771 1.00 98.62 524 SER A CA 1
ATOM 4181 C C . SER A 1 524 ? -23.754 -2.993 24.554 1.00 98.62 524 SER A C 1
ATOM 4183 O O . SER A 1 524 ? -23.781 -1.816 24.197 1.00 98.62 524 SER A O 1
ATOM 4185 N N . VAL A 1 525 ? -23.031 -3.430 25.588 1.00 98.81 525 VAL A N 1
ATOM 4186 C CA . VAL A 1 525 ? -22.106 -2.607 26.376 1.00 98.81 525 VAL A CA 1
ATOM 4187 C C . VAL A 1 525 ? -20.822 -3.395 26.622 1.00 98.81 525 VAL A C 1
ATOM 4189 O O . VAL A 1 525 ? -20.822 -4.382 27.358 1.00 98.81 525 VAL A O 1
ATOM 4192 N N . TYR A 1 526 ? -19.716 -2.958 26.028 1.00 98.88 526 TYR A N 1
ATOM 4193 C CA . TYR A 1 526 ? -18.406 -3.588 26.191 1.00 98.88 526 TYR A CA 1
ATOM 4194 C C . TYR A 1 526 ? -17.469 -2.666 26.952 1.00 98.88 526 TYR A C 1
ATOM 4196 O O . TYR A 1 526 ? -17.294 -1.515 26.568 1.00 98.88 526 TYR A O 1
ATOM 4204 N N . VAL A 1 527 ? -16.885 -3.168 28.037 1.00 98.75 527 VAL A N 1
ATOM 4205 C CA . VAL A 1 527 ? -16.049 -2.391 28.956 1.00 98.75 527 VAL A CA 1
ATOM 4206 C C . VAL A 1 527 ? -14.669 -3.024 29.037 1.00 98.75 527 VAL A C 1
ATOM 4208 O O . VAL A 1 527 ? -14.560 -4.148 29.516 1.00 98.75 527 VAL A O 1
ATOM 4211 N N . ALA A 1 528 ? -13.626 -2.304 28.633 1.00 98.00 528 ALA A N 1
ATOM 4212 C CA . ALA A 1 528 ? -12.241 -2.659 28.928 1.00 98.00 528 ALA A CA 1
ATOM 4213 C C . ALA A 1 528 ? -11.646 -1.572 29.822 1.00 98.00 528 ALA A C 1
ATOM 4215 O O . ALA A 1 528 ? -11.534 -0.420 29.407 1.00 98.00 528 ALA A O 1
ATOM 4216 N N . VAL A 1 529 ? -11.321 -1.907 31.069 1.00 97.31 529 VAL A N 1
ATOM 4217 C CA . VAL A 1 529 ? -10.753 -0.948 32.024 1.00 97.31 529 VAL A CA 1
ATOM 4218 C C . VAL A 1 529 ? -9.735 -1.621 32.935 1.00 97.31 529 VAL A C 1
ATOM 4220 O O . VAL A 1 529 ? -10.043 -2.625 33.564 1.00 97.31 529 VAL A O 1
ATOM 4223 N N . ALA A 1 530 ? -8.531 -1.061 33.050 1.00 94.81 530 ALA A N 1
ATOM 4224 C CA . ALA A 1 530 ? -7.493 -1.644 33.905 1.00 94.81 530 ALA A CA 1
ATOM 4225 C C . ALA A 1 530 ? -7.967 -1.829 35.354 1.00 94.81 530 ALA A C 1
ATOM 4227 O O . ALA A 1 530 ? -7.969 -2.940 35.882 1.00 94.81 530 ALA A O 1
ATOM 4228 N N . PHE A 1 531 ? -8.431 -0.746 35.987 1.00 95.38 531 PHE A N 1
ATOM 4229 C CA . PHE A 1 531 ? -8.901 -0.788 37.370 1.00 95.38 531 PHE A CA 1
ATOM 4230 C C . PHE A 1 531 ? -10.378 -0.431 37.473 1.00 95.38 531 PHE A C 1
ATOM 4232 O O . PHE A 1 531 ? -10.799 0.635 37.023 1.00 95.38 531 PHE A O 1
ATOM 4239 N N . PHE A 1 532 ? -11.148 -1.304 38.120 1.00 96.81 532 PHE A N 1
ATOM 4240 C CA . PHE A 1 532 ? -12.552 -1.085 38.441 1.00 96.81 532 PHE A CA 1
ATOM 4241 C C . PHE A 1 532 ? -12.793 -1.449 39.903 1.00 96.81 532 PHE A C 1
ATOM 4243 O O . PHE A 1 532 ? -12.750 -2.620 40.283 1.00 96.81 532 PHE A O 1
ATOM 4250 N N . ARG A 1 533 ? -13.014 -0.428 40.736 1.00 95.00 533 ARG A N 1
ATOM 4251 C CA . ARG A 1 533 ? -13.150 -0.563 42.187 1.00 95.00 533 ARG A CA 1
ATOM 4252 C C . ARG A 1 533 ? -14.259 0.346 42.693 1.00 95.00 533 ARG A C 1
ATOM 4254 O O . ARG A 1 533 ? -14.255 1.547 42.447 1.00 95.00 533 ARG A O 1
ATOM 4261 N N . GLU A 1 534 ? -15.181 -0.225 43.455 1.00 93.25 534 GLU A N 1
ATOM 4262 C CA . GLU A 1 534 ? -16.260 0.509 44.111 1.00 93.25 534 GLU A CA 1
ATOM 4263 C C . GLU A 1 534 ? -16.400 0.027 45.554 1.00 93.25 534 GLU A C 1
ATOM 4265 O O . GLU A 1 534 ? -16.247 -1.158 45.836 1.00 93.25 534 GLU A O 1
ATOM 4270 N N . ASN A 1 535 ? -16.741 0.933 46.475 1.00 88.75 535 ASN A N 1
ATOM 4271 C CA . ASN A 1 535 ? -16.933 0.586 47.889 1.00 88.75 535 ASN A CA 1
ATOM 4272 C C . ASN A 1 535 ? -18.155 -0.321 48.134 1.00 88.75 535 ASN A C 1
ATOM 4274 O O . ASN A 1 535 ? -18.234 -0.978 49.169 1.00 88.75 535 ASN A O 1
ATOM 4278 N N . ASN A 1 536 ? -19.134 -0.319 47.224 1.00 93.38 536 ASN A N 1
ATOM 4279 C CA . ASN A 1 536 ? -20.356 -1.119 47.322 1.00 93.38 536 ASN A CA 1
ATOM 4280 C C . ASN A 1 536 ? -20.823 -1.588 45.928 1.00 93.38 536 ASN A C 1
ATOM 4282 O O . ASN A 1 536 ? -21.801 -1.035 45.417 1.00 93.38 536 ASN A O 1
ATOM 4286 N N . PRO A 1 537 ? -20.134 -2.560 45.295 1.00 96.69 537 PRO A N 1
ATOM 4287 C CA . PRO A 1 537 ? -20.522 -3.082 43.986 1.00 96.69 537 PRO A CA 1
ATOM 4288 C C . PRO A 1 537 ? -21.989 -3.535 43.955 1.00 96.69 537 PRO A C 1
ATOM 4290 O O . PRO A 1 537 ? -22.453 -4.233 44.856 1.00 96.69 537 PRO A O 1
ATOM 4293 N N . GLY A 1 538 ? -22.734 -3.108 42.937 1.00 96.44 538 GLY A N 1
ATOM 4294 C CA . GLY A 1 538 ? -24.169 -3.359 42.790 1.00 96.44 538 GLY A CA 1
ATOM 4295 C C . GLY A 1 538 ? -25.080 -2.463 43.626 1.00 96.44 538 GLY A C 1
ATOM 4296 O O . GLY A 1 538 ? -26.301 -2.597 43.556 1.00 96.44 538 GLY A O 1
ATOM 4297 N N . GLY A 1 539 ? -24.523 -1.535 44.405 1.00 96.75 539 GLY A N 1
ATOM 4298 C CA . GLY A 1 539 ? -25.299 -0.524 45.112 1.00 96.75 539 GLY A CA 1
ATOM 4299 C C . GLY A 1 539 ? -26.006 0.440 44.159 1.00 96.75 539 GLY A C 1
ATOM 4300 O O . GLY A 1 539 ? -25.507 0.744 43.077 1.00 96.75 539 GLY A O 1
ATOM 4301 N N . GLU A 1 540 ? -27.154 0.973 44.570 1.00 94.44 540 GLU A N 1
ATOM 4302 C CA . GLU A 1 540 ? -27.856 1.999 43.792 1.00 94.44 540 GLU A CA 1
ATOM 4303 C C . GLU A 1 540 ? -26.945 3.200 43.487 1.00 94.44 540 GLU A C 1
ATOM 4305 O O . GLU A 1 540 ? -26.246 3.706 44.366 1.00 94.44 540 GLU A O 1
ATOM 4310 N N . GLY A 1 541 ? -26.948 3.639 42.225 1.00 88.69 541 GLY A N 1
ATOM 4311 C CA . GLY A 1 541 ? -26.122 4.744 41.725 1.00 88.69 541 GLY A CA 1
ATOM 4312 C C . GLY A 1 541 ? -24.679 4.385 41.338 1.00 88.69 541 GLY A C 1
ATOM 4313 O O . GLY A 1 541 ? -23.977 5.253 40.814 1.00 88.69 541 GLY A O 1
ATOM 4314 N N . THR A 1 542 ? -24.242 3.141 41.558 1.00 95.38 542 THR A N 1
ATOM 4315 C CA . THR A 1 542 ? -22.911 2.656 41.147 1.00 95.38 542 THR A CA 1
ATOM 4316 C C . THR A 1 542 ? -22.855 2.288 39.663 1.00 95.38 542 THR A C 1
ATOM 4318 O O . THR A 1 542 ? -23.875 1.968 39.046 1.00 95.38 542 THR A O 1
ATOM 4321 N N . LEU A 1 543 ? -21.658 2.313 39.075 1.00 96.50 543 LEU A N 1
ATOM 4322 C CA . LEU A 1 543 ? -21.449 1.918 37.682 1.00 96.50 543 LEU A CA 1
ATOM 4323 C C . LEU A 1 543 ? -21.654 0.408 37.506 1.00 96.50 543 LEU A C 1
ATOM 4325 O O . LEU A 1 543 ? -22.240 -0.027 36.513 1.00 96.50 543 LEU A O 1
ATOM 4329 N N . SER A 1 544 ? -21.245 -0.400 38.491 1.00 98.12 544 SER A N 1
ATOM 4330 C CA . SER A 1 544 ? -21.477 -1.850 38.453 1.00 98.12 544 SER A CA 1
ATOM 4331 C C . SER A 1 544 ? -22.963 -2.221 38.503 1.00 98.12 544 SER A C 1
ATOM 4333 O O . SER A 1 544 ? -23.376 -3.201 37.874 1.00 98.12 544 SER A O 1
ATOM 4335 N N . LYS A 1 545 ? -23.796 -1.415 39.178 1.00 98.06 545 LYS A N 1
ATOM 4336 C CA . LYS A 1 545 ? -25.257 -1.552 39.134 1.00 98.06 545 LYS A CA 1
ATOM 4337 C C . LYS A 1 545 ? -25.825 -1.218 37.755 1.00 98.06 545 LYS A C 1
ATOM 4339 O O . LYS A 1 545 ? -26.594 -2.022 37.240 1.00 98.06 545 LYS A O 1
ATOM 4344 N N . ALA A 1 546 ? -25.404 -0.116 37.130 1.00 98.44 546 ALA A N 1
ATOM 4345 C CA . ALA A 1 546 ? -25.858 0.253 35.782 1.00 98.44 546 ALA A CA 1
ATOM 4346 C C . ALA A 1 546 ? -25.536 -0.839 34.740 1.00 98.44 546 ALA A C 1
ATOM 4348 O O . ALA A 1 546 ? -26.391 -1.221 33.941 1.00 98.44 546 ALA A O 1
ATOM 4349 N N . LEU A 1 547 ? -24.330 -1.416 34.797 1.00 98.69 547 LEU A N 1
ATOM 4350 C CA . LEU A 1 547 ? -23.928 -2.530 33.928 1.00 98.69 547 LEU A CA 1
ATOM 4351 C C . LEU A 1 547 ? -24.765 -3.794 34.171 1.00 98.69 547 LEU A C 1
ATOM 4353 O O . LEU A 1 547 ? -25.202 -4.442 33.219 1.00 98.69 547 LEU A O 1
ATOM 4357 N N . LYS A 1 548 ? -25.027 -4.134 35.439 1.00 98.62 548 LYS A N 1
ATOM 4358 C CA . LYS A 1 548 ? -25.902 -5.260 35.794 1.00 98.62 548 LYS A CA 1
ATOM 4359 C C . LYS A 1 548 ? -27.336 -5.039 35.313 1.00 98.62 548 LYS A C 1
ATOM 4361 O O . LYS A 1 548 ? -27.942 -5.968 34.790 1.00 98.62 548 LYS A O 1
ATOM 4366 N N . ASP A 1 549 ? -27.863 -3.826 35.447 1.00 98.56 549 ASP A N 1
ATOM 4367 C CA . ASP A 1 549 ? -29.210 -3.486 34.989 1.00 98.56 549 ASP A CA 1
ATOM 4368 C C . ASP A 1 549 ? -29.320 -3.557 33.463 1.00 98.56 549 ASP A C 1
ATOM 4370 O O . ASP A 1 549 ? -30.320 -4.053 32.943 1.00 98.56 549 ASP A O 1
ATOM 4374 N N . ALA A 1 550 ? -28.296 -3.112 32.729 1.00 98.62 550 ALA A N 1
ATOM 4375 C CA . ALA A 1 550 ? -28.223 -3.302 31.282 1.00 98.62 550 ALA A CA 1
ATOM 4376 C C . ALA A 1 550 ? -28.226 -4.798 30.915 1.00 98.62 550 ALA A C 1
ATOM 4378 O O . ALA A 1 550 ? -28.999 -5.220 30.053 1.00 98.62 550 ALA A O 1
ATOM 4379 N N . TYR A 1 551 ? -27.442 -5.620 31.615 1.00 98.69 551 TYR A N 1
ATOM 4380 C CA . TYR A 1 551 ? -27.439 -7.071 31.415 1.00 98.69 551 TYR A CA 1
ATOM 4381 C C . TYR A 1 551 ? -28.817 -7.701 31.695 1.00 98.69 551 TYR A C 1
ATOM 4383 O O . TYR A 1 551 ? -29.326 -8.468 30.880 1.00 98.69 551 TYR A O 1
ATOM 4391 N N . ASP A 1 552 ? -29.482 -7.312 32.786 1.00 98.38 552 ASP A N 1
ATOM 4392 C CA . ASP A 1 552 ? -30.821 -7.805 33.148 1.00 98.38 552 ASP A CA 1
ATOM 4393 C C . ASP A 1 552 ? -31.912 -7.375 32.160 1.00 98.38 552 ASP A C 1
ATOM 4395 O O . ASP A 1 552 ? -32.896 -8.091 31.959 1.00 98.38 552 ASP A O 1
ATOM 4399 N N . LYS A 1 553 ? -31.728 -6.227 31.497 1.00 98.12 553 LYS A N 1
ATOM 4400 C CA . LYS A 1 553 ? -32.560 -5.777 30.368 1.00 98.12 553 LYS A CA 1
ATOM 4401 C C . LYS A 1 553 ? -32.294 -6.579 29.079 1.00 98.12 553 LYS A C 1
ATOM 4403 O O . LYS A 1 553 ? -32.935 -6.309 28.063 1.00 98.12 553 LYS A O 1
ATOM 4408 N N . GLY A 1 554 ? -31.383 -7.555 29.104 1.00 98.19 554 GLY A N 1
ATOM 4409 C CA . GLY A 1 554 ? -31.051 -8.438 27.985 1.00 98.19 554 GLY A CA 1
ATOM 4410 C C . GLY A 1 554 ? -30.034 -7.857 27.002 1.00 98.19 554 GLY A C 1
ATOM 4411 O O . GLY A 1 554 ? -29.983 -8.314 25.861 1.00 98.19 554 GLY A O 1
ATOM 4412 N N . ARG A 1 555 ? -29.263 -6.837 27.404 1.00 98.50 555 ARG A N 1
ATOM 4413 C CA . ARG A 1 555 ? -28.173 -6.290 26.581 1.00 98.50 555 ARG A CA 1
ATOM 4414 C C . ARG A 1 555 ? -26.951 -7.195 26.656 1.00 98.50 555 ARG A C 1
ATOM 4416 O O . ARG A 1 555 ? -26.695 -7.822 27.683 1.00 98.50 555 ARG A O 1
ATOM 4423 N N . ASP A 1 556 ? -26.178 -7.237 25.579 1.00 98.62 556 ASP A N 1
ATOM 4424 C CA . ASP A 1 556 ? -24.923 -7.979 25.547 1.00 98.62 556 ASP A CA 1
ATOM 4425 C C . ASP A 1 556 ? -23.831 -7.199 26.294 1.00 98.62 556 ASP A C 1
ATOM 4427 O O . ASP A 1 556 ? -23.197 -6.302 25.735 1.00 98.62 556 ASP A O 1
ATOM 4431 N N . VAL A 1 557 ? -23.666 -7.502 27.584 1.00 98.81 557 VAL A N 1
ATOM 4432 C CA . VAL A 1 557 ? -22.685 -6.855 28.462 1.00 98.81 557 VAL A CA 1
ATOM 4433 C C . VAL A 1 557 ? -21.467 -7.754 28.643 1.00 98.81 557 VAL A C 1
ATOM 4435 O O . VAL A 1 557 ? -21.602 -8.900 29.073 1.00 98.81 557 VAL A O 1
ATOM 4438 N N . LYS A 1 558 ? -20.275 -7.228 28.344 1.00 98.81 558 LYS A N 1
ATOM 4439 C CA . LYS A 1 558 ? -18.991 -7.920 28.539 1.00 98.81 558 LYS A CA 1
ATOM 4440 C C . LYS A 1 558 ? -17.974 -6.987 29.175 1.00 98.81 558 LYS A C 1
ATOM 4442 O O . LYS A 1 558 ? -17.875 -5.824 28.786 1.00 98.81 558 LYS A O 1
ATOM 4447 N N . ILE A 1 559 ? -17.213 -7.508 30.131 1.00 98.75 559 ILE A N 1
ATOM 4448 C CA . ILE A 1 559 ? -16.282 -6.714 30.932 1.00 98.75 559 ILE A CA 1
ATOM 4449 C C . ILE A 1 559 ? -14.899 -7.371 30.926 1.00 98.75 559 ILE A C 1
ATOM 4451 O O . ILE A 1 559 ? -14.765 -8.565 31.179 1.00 98.75 559 ILE A O 1
ATOM 4455 N N . ILE A 1 560 ? -13.870 -6.584 30.644 1.00 98.19 560 ILE A N 1
ATOM 4456 C CA . ILE A 1 560 ? -12.464 -6.972 30.683 1.00 98.19 560 ILE A CA 1
ATOM 4457 C C . ILE A 1 560 ? -11.781 -6.050 31.686 1.00 98.19 560 ILE A C 1
ATOM 4459 O O . ILE A 1 560 ? -11.876 -4.825 31.576 1.00 98.19 560 ILE A O 1
ATOM 4463 N N . ILE A 1 561 ? -11.116 -6.643 32.672 1.00 96.75 561 ILE A N 1
ATOM 4464 C CA . ILE A 1 561 ? -10.348 -5.926 33.691 1.00 96.75 561 ILE A CA 1
ATOM 4465 C C . ILE A 1 561 ? -8.953 -6.525 33.839 1.00 96.75 561 ILE A C 1
ATOM 4467 O O . ILE A 1 561 ? -8.695 -7.652 33.414 1.00 96.75 561 ILE A O 1
ATOM 4471 N N . ASP A 1 562 ? -8.045 -5.771 34.446 1.00 94.44 562 ASP A N 1
ATOM 4472 C CA . ASP A 1 562 ? -6.759 -6.317 34.861 1.00 94.44 562 ASP A CA 1
ATOM 4473 C C . ASP A 1 562 ? -6.930 -7.321 36.021 1.00 94.44 562 ASP A C 1
ATOM 4475 O O . ASP A 1 562 ? -7.919 -7.271 36.763 1.00 94.44 562 ASP A O 1
ATOM 4479 N N . ASN A 1 563 ? -5.968 -8.231 36.200 1.00 91.06 563 ASN A N 1
ATOM 4480 C CA . ASN A 1 563 ? -5.983 -9.210 37.293 1.00 91.06 563 ASN A CA 1
ATOM 4481 C C . ASN A 1 563 ? -5.517 -8.657 38.654 1.00 91.06 563 ASN A C 1
ATOM 4483 O O . ASN A 1 563 ? -5.422 -9.419 39.624 1.00 91.06 563 ASN A O 1
ATOM 4487 N N . ASP A 1 564 ? -5.275 -7.348 38.745 1.00 91.44 564 ASP A N 1
ATOM 4488 C CA . ASP A 1 564 ? -4.959 -6.639 39.977 1.00 91.44 564 ASP A CA 1
ATOM 4489 C C . ASP A 1 564 ? -5.918 -6.979 41.134 1.00 91.44 564 ASP A C 1
ATOM 4491 O O . ASP A 1 564 ? -7.148 -6.991 41.017 1.00 91.44 564 ASP A O 1
ATOM 4495 N N . THR A 1 565 ? -5.331 -7.211 42.312 1.00 90.75 565 THR A N 1
ATOM 4496 C CA . THR A 1 565 ? -6.069 -7.629 43.516 1.00 90.75 565 THR A CA 1
ATOM 4497 C C . THR A 1 565 ? -7.130 -6.630 43.978 1.00 90.75 565 THR A C 1
ATOM 4499 O O . THR A 1 565 ? -8.098 -7.027 44.625 1.00 90.75 565 THR A O 1
ATOM 4502 N N . GLY A 1 566 ? -6.991 -5.349 43.637 1.00 92.00 566 GLY A N 1
ATOM 4503 C CA . GLY A 1 566 ? -7.978 -4.319 43.931 1.00 92.00 566 GLY A CA 1
ATOM 4504 C C . GLY A 1 566 ? -9.276 -4.472 43.136 1.00 92.00 566 GLY A C 1
ATOM 4505 O O . GLY A 1 566 ? -10.299 -3.963 43.582 1.00 92.00 566 GLY A O 1
ATOM 4506 N N . ASN A 1 567 ? -9.278 -5.209 42.020 1.00 94.88 567 ASN A N 1
ATOM 4507 C CA . ASN A 1 567 ? -10.481 -5.468 41.224 1.00 94.88 567 ASN A CA 1
ATOM 4508 C C . ASN A 1 567 ? -11.338 -6.633 41.771 1.00 94.88 567 ASN A C 1
ATOM 4510 O O . ASN A 1 567 ? -12.423 -6.902 41.251 1.00 94.88 567 ASN A O 1
ATOM 4514 N N . ILE A 1 568 ? -10.881 -7.342 42.815 1.00 95.38 568 ILE A N 1
ATOM 4515 C CA . ILE A 1 568 ? -11.471 -8.622 43.247 1.00 95.38 568 ILE A CA 1
ATOM 4516 C C . ILE A 1 568 ? -12.950 -8.531 43.638 1.00 95.38 568 ILE A C 1
ATOM 4518 O O . ILE A 1 568 ? -13.712 -9.461 43.373 1.00 95.38 568 ILE A O 1
ATOM 4522 N N . ASP A 1 569 ? -13.371 -7.430 44.261 1.00 96.50 569 ASP A N 1
ATOM 4523 C CA . ASP A 1 569 ? -14.754 -7.271 44.716 1.00 96.50 569 ASP A CA 1
ATOM 4524 C C . ASP A 1 569 ? -15.705 -7.020 43.540 1.00 96.50 569 ASP A C 1
ATOM 4526 O O . ASP A 1 569 ? -16.802 -7.578 43.514 1.00 96.50 569 ASP A O 1
ATOM 4530 N N . ILE A 1 570 ? -15.254 -6.279 42.523 1.00 97.50 570 ILE A N 1
ATOM 4531 C CA . ILE A 1 570 ? -15.989 -6.092 41.267 1.00 97.50 570 ILE A CA 1
ATOM 4532 C C . ILE A 1 570 ? -16.047 -7.397 40.470 1.00 97.50 570 ILE A C 1
ATOM 4534 O O . ILE A 1 570 ? -17.124 -7.794 40.018 1.00 97.50 570 ILE A O 1
ATOM 4538 N N . TYR A 1 571 ? -14.920 -8.106 40.354 1.00 97.00 571 TYR A N 1
ATOM 4539 C CA . TYR A 1 571 ? -14.868 -9.403 39.680 1.00 97.00 571 TYR A CA 1
ATOM 4540 C C . TYR A 1 571 ? -15.831 -10.409 40.316 1.00 97.00 571 TYR A C 1
ATOM 4542 O O . TYR A 1 571 ? -16.622 -11.057 39.623 1.00 97.00 571 TYR A O 1
ATOM 4550 N N . ARG A 1 572 ? -15.805 -10.506 41.653 1.00 97.69 572 ARG A N 1
ATOM 4551 C CA . ARG A 1 572 ? -16.703 -11.376 42.417 1.00 97.69 572 ARG A CA 1
ATOM 4552 C C . ARG A 1 572 ? -18.159 -10.982 42.204 1.00 97.69 572 ARG A C 1
ATOM 4554 O O . ARG A 1 572 ? -18.961 -11.857 41.892 1.00 97.69 572 ARG A O 1
ATOM 4561 N N . TYR A 1 573 ? -18.484 -9.694 42.319 1.00 98.44 573 TYR A N 1
ATOM 4562 C CA . TYR A 1 573 ? -19.846 -9.200 42.128 1.00 98.44 573 TYR A CA 1
ATOM 4563 C C . TYR A 1 573 ? -20.419 -9.615 40.770 1.00 98.44 573 TYR A C 1
ATOM 4565 O O . TYR A 1 573 ? -21.488 -10.223 40.732 1.00 98.44 573 TYR A O 1
ATOM 4573 N N . PHE A 1 574 ? -19.717 -9.345 39.666 1.00 98.50 574 PHE A N 1
ATOM 4574 C CA . PHE A 1 574 ? -20.213 -9.694 38.332 1.00 98.50 574 PHE A CA 1
ATOM 4575 C C . PHE A 1 574 ? -20.291 -11.208 38.111 1.00 98.50 574 PHE A C 1
ATOM 4577 O O . PHE A 1 574 ? -21.298 -11.686 37.586 1.00 98.50 574 PHE A O 1
ATOM 4584 N N . THR A 1 575 ? -19.304 -11.969 38.597 1.00 97.94 575 THR A N 1
ATOM 4585 C CA . THR A 1 575 ? -19.299 -13.440 38.511 1.00 97.94 575 THR A CA 1
ATOM 4586 C C . THR A 1 575 ? -20.481 -14.059 39.264 1.00 97.94 575 THR A C 1
ATOM 4588 O O . THR A 1 575 ? -21.214 -14.871 38.703 1.00 97.94 575 THR A O 1
ATOM 4591 N N . GLU A 1 576 ? -20.721 -13.653 40.516 1.00 98.25 576 GLU A N 1
ATOM 4592 C CA . GLU A 1 576 ? -21.842 -14.143 41.338 1.00 98.25 576 GLU A CA 1
ATOM 4593 C C . GLU A 1 576 ? -23.212 -13.768 40.747 1.00 98.25 576 GLU A C 1
ATOM 4595 O O . GLU A 1 576 ? -24.213 -14.441 40.996 1.00 98.25 576 GLU A O 1
ATOM 4600 N N . ASN A 1 577 ? -23.246 -12.717 39.929 1.00 98.31 577 ASN A N 1
ATOM 4601 C CA . ASN A 1 577 ? -24.435 -12.207 39.259 1.00 98.31 577 ASN A CA 1
ATOM 4602 C C . ASN A 1 577 ? -24.564 -12.639 37.787 1.00 98.31 577 ASN A C 1
ATOM 4604 O O . ASN A 1 577 ? -25.488 -12.187 37.108 1.00 98.31 577 ASN A O 1
ATOM 4608 N N . ASN A 1 578 ? -23.693 -13.534 37.310 1.00 97.94 578 ASN A N 1
ATOM 4609 C CA . ASN A 1 578 ? -23.656 -14.066 35.941 1.00 97.94 578 ASN A CA 1
ATOM 4610 C C . ASN A 1 578 ? -23.461 -13.015 34.830 1.00 97.94 578 ASN A C 1
ATOM 4612 O O . ASN A 1 578 ? -23.806 -13.279 33.680 1.00 97.94 578 ASN A O 1
ATOM 4616 N N . VAL A 1 579 ? -22.895 -11.846 35.138 1.00 98.50 579 VAL A N 1
ATOM 4617 C CA . VAL A 1 579 ? -22.492 -10.880 34.106 1.00 98.50 579 VAL A CA 1
ATOM 4618 C C . VAL A 1 579 ? -21.123 -11.304 33.561 1.00 98.50 579 VAL A C 1
ATOM 4620 O O . VAL A 1 579 ? -20.198 -11.471 34.359 1.00 98.50 579 VAL A O 1
ATOM 4623 N N . PRO A 1 580 ? -20.960 -11.492 32.237 1.00 98.38 580 PRO A N 1
ATOM 4624 C CA . PRO A 1 580 ? -19.690 -11.910 31.651 1.00 98.38 580 PRO A CA 1
ATOM 4625 C C . PRO A 1 580 ? -18.541 -10.945 31.977 1.00 98.38 580 PRO A C 1
ATOM 4627 O O . PRO A 1 580 ? -18.552 -9.782 31.568 1.00 98.38 580 PRO A O 1
ATOM 4630 N N . ILE A 1 581 ? -17.527 -11.455 32.677 1.00 98.25 581 ILE A N 1
ATOM 4631 C CA . ILE A 1 581 ? -16.312 -10.723 33.033 1.00 98.25 581 ILE A CA 1
ATOM 4632 C C . ILE A 1 581 ? -15.081 -11.631 32.937 1.00 98.25 581 ILE A C 1
ATOM 4634 O O . ILE A 1 581 ? -15.136 -12.794 33.342 1.00 98.25 581 ILE A O 1
ATOM 4638 N N . ILE A 1 582 ? -13.973 -11.103 32.419 1.00 96.56 582 ILE A N 1
ATOM 4639 C CA . ILE A 1 582 ? -12.667 -11.775 32.408 1.00 96.56 582 ILE A CA 1
ATOM 4640 C C . ILE A 1 582 ? -11.588 -10.869 33.004 1.00 96.56 582 ILE A C 1
ATOM 4642 O O . ILE A 1 582 ? -11.684 -9.643 32.931 1.00 96.56 582 ILE A O 1
ATOM 4646 N N . ASN A 1 583 ? -10.560 -11.499 33.568 1.00 92.88 583 ASN A N 1
ATOM 4647 C CA . ASN A 1 583 ? -9.338 -10.830 34.005 1.00 92.88 583 ASN A CA 1
ATOM 4648 C C . ASN A 1 583 ? -8.235 -11.040 32.969 1.00 92.88 583 ASN A C 1
ATOM 4650 O O . ASN A 1 583 ? -8.260 -12.041 32.249 1.00 92.88 583 ASN A O 1
ATOM 4654 N N . ASP A 1 584 ? -7.236 -10.161 32.971 1.00 84.62 584 ASP A N 1
ATOM 4655 C CA . ASP A 1 584 ? -5.974 -10.411 32.279 1.00 84.62 584 ASP A CA 1
ATOM 4656 C C . ASP A 1 584 ? -5.349 -11.740 32.746 1.00 84.62 584 ASP A C 1
ATOM 4658 O O . ASP A 1 584 ? -5.044 -11.944 33.925 1.00 84.62 584 ASP A O 1
ATOM 4662 N N . THR A 1 585 ? -5.188 -12.682 31.820 1.00 74.56 585 THR A N 1
ATOM 4663 C CA . THR A 1 585 ? -4.580 -13.995 32.075 1.00 74.56 585 THR A CA 1
ATOM 4664 C C . THR A 1 585 ? -3.097 -14.047 31.707 1.00 74.56 585 THR A C 1
ATOM 4666 O O . THR A 1 585 ? -2.494 -15.118 31.811 1.00 74.56 585 THR A O 1
ATOM 4669 N N . SER A 1 586 ? -2.511 -12.931 31.263 1.00 72.94 586 SER A N 1
ATOM 4670 C CA . SER A 1 586 ? -1.102 -12.837 30.871 1.00 72.94 586 SER A CA 1
ATOM 4671 C C . SER A 1 586 ? -0.182 -13.273 32.009 1.00 72.94 586 SER A C 1
ATOM 4673 O O . SER A 1 586 ? -0.353 -12.891 33.167 1.00 72.94 586 SER A O 1
ATOM 4675 N N . ALA A 1 587 ? 0.819 -14.090 31.685 1.00 57.91 587 ALA A N 1
ATOM 4676 C CA . ALA A 1 587 ? 1.784 -14.572 32.663 1.00 57.91 587 ALA A CA 1
ATOM 4677 C C . ALA A 1 587 ? 2.891 -13.531 32.911 1.00 57.91 587 ALA A C 1
ATOM 4679 O O . ALA A 1 587 ? 3.569 -13.116 31.978 1.00 57.91 587 ALA A O 1
ATOM 4680 N N . GLY A 1 588 ? 3.137 -13.185 34.179 1.00 58.62 588 GLY A N 1
ATOM 4681 C CA . GLY A 1 588 ? 4.267 -12.352 34.611 1.00 58.62 588 GLY A CA 1
ATOM 4682 C C . GLY A 1 588 ? 3.841 -11.060 35.314 1.00 58.62 588 GLY A C 1
ATOM 4683 O O . GLY A 1 588 ? 2.887 -10.412 34.912 1.00 58.62 588 GLY A O 1
ATOM 4684 N N . GLU A 1 589 ? 4.579 -10.667 36.356 1.00 54.81 589 GLU A N 1
ATOM 4685 C CA . GLU A 1 589 ? 4.246 -9.542 37.260 1.00 54.81 589 GLU A CA 1
ATOM 4686 C C . GLU A 1 589 ? 4.310 -8.141 36.609 1.00 54.81 589 GLU A C 1
ATOM 4688 O O . GLU A 1 589 ? 4.026 -7.148 37.271 1.00 54.81 589 GLU A O 1
ATOM 4693 N N . ASN A 1 590 ? 4.684 -8.045 35.327 1.00 65.38 590 ASN A N 1
ATOM 4694 C CA . ASN A 1 590 ? 4.906 -6.780 34.614 1.00 65.38 590 ASN A CA 1
ATOM 4695 C C . ASN A 1 590 ? 3.916 -6.534 33.459 1.00 65.38 590 ASN A C 1
ATOM 4697 O O . ASN A 1 590 ? 4.117 -5.598 32.684 1.00 65.38 590 ASN A O 1
ATOM 4701 N N . HIS A 1 591 ? 2.887 -7.369 33.309 1.00 74.06 591 HIS A N 1
ATOM 4702 C CA . HIS A 1 591 ? 1.859 -7.210 32.279 1.00 74.06 591 HIS A CA 1
ATOM 4703 C C . HIS A 1 591 ? 0.586 -6.634 32.898 1.00 74.06 591 HIS A C 1
ATOM 4705 O O . HIS A 1 591 ? 0.181 -7.069 33.971 1.00 74.06 591 HIS A O 1
ATOM 4711 N N . ILE A 1 592 ? 0.007 -5.630 32.238 1.00 84.62 592 ILE A N 1
ATOM 4712 C CA . ILE A 1 592 ? -1.230 -4.974 32.662 1.00 84.62 592 ILE A CA 1
ATOM 4713 C C . ILE A 1 592 ? -2.132 -4.754 31.450 1.00 84.62 592 ILE A C 1
ATOM 4715 O O . ILE A 1 592 ? -1.699 -4.165 30.452 1.00 84.62 592 ILE A O 1
ATOM 4719 N N . MET A 1 593 ? -3.400 -5.154 31.548 1.00 91.31 593 MET A N 1
ATOM 4720 C CA . MET A 1 593 ? -4.431 -4.718 30.606 1.00 91.31 593 MET A CA 1
ATOM 4721 C C . MET A 1 593 ? -4.741 -3.249 30.905 1.00 91.31 593 MET A C 1
ATOM 4723 O O . MET A 1 593 ? -5.545 -2.923 31.773 1.00 91.31 593 MET A O 1
ATOM 4727 N N . HIS A 1 594 ? -4.011 -2.339 30.256 1.00 92.94 594 HIS A N 1
ATOM 4728 C CA . HIS A 1 594 ? -4.022 -0.915 30.598 1.00 92.94 594 HIS A CA 1
ATOM 4729 C C . HIS A 1 594 ? -5.069 -0.093 29.832 1.00 92.94 594 HIS A C 1
ATOM 4731 O O . HIS A 1 594 ? -5.098 1.135 29.959 1.00 92.94 594 HIS A O 1
ATOM 4737 N N . ASP A 1 595 ? -5.953 -0.728 29.074 1.00 94.25 595 ASP A N 1
ATOM 4738 C CA . ASP A 1 595 ? -7.000 -0.012 28.354 1.00 94.25 595 ASP A CA 1
ATOM 4739 C C . ASP A 1 595 ? -8.007 0.617 29.321 1.00 94.25 595 ASP A C 1
ATOM 4741 O O . ASP A 1 595 ? -8.199 0.139 30.442 1.00 94.25 595 ASP A O 1
ATOM 4745 N N . LYS A 1 596 ? -8.613 1.736 28.908 1.00 96.69 596 LYS A N 1
ATOM 4746 C CA . LYS A 1 596 ? -9.812 2.314 29.532 1.00 96.69 596 LYS A CA 1
ATOM 4747 C C . LYS A 1 596 ? -10.732 2.844 28.434 1.00 96.69 596 LYS A C 1
ATOM 4749 O O . LYS A 1 596 ? -10.589 3.979 27.972 1.00 96.69 596 LYS A O 1
ATOM 4754 N N . PHE A 1 597 ? -11.663 2.010 27.996 1.00 98.19 597 PHE A N 1
ATOM 4755 C CA . PHE A 1 597 ? -12.693 2.401 27.049 1.00 98.19 597 PHE A CA 1
ATOM 4756 C C . PHE A 1 597 ? -13.999 1.630 27.261 1.00 98.19 597 PHE A C 1
ATOM 4758 O O . PHE A 1 597 ? -14.028 0.525 27.809 1.00 98.19 597 PHE A O 1
ATOM 4765 N N . VAL A 1 598 ? -15.097 2.231 26.806 1.00 98.75 598 VAL A N 1
ATOM 4766 C CA . VAL A 1 598 ? -16.428 1.623 26.788 1.00 98.75 598 VAL A CA 1
ATOM 4767 C C . VAL A 1 598 ? -17.052 1.813 25.419 1.00 98.75 598 VAL A C 1
ATOM 4769 O O . VAL A 1 598 ? -17.033 2.914 24.874 1.00 98.75 598 VAL A O 1
ATOM 4772 N N . ILE A 1 599 ? -17.634 0.746 24.885 1.00 98.69 599 ILE A N 1
ATOM 4773 C CA . ILE A 1 599 ? -18.341 0.744 23.607 1.00 98.69 599 ILE A CA 1
ATOM 4774 C C . ILE A 1 599 ? -19.807 0.458 23.887 1.00 98.69 599 ILE A C 1
ATOM 4776 O O . ILE A 1 599 ? -20.130 -0.520 24.565 1.00 98.69 599 ILE A O 1
ATOM 4780 N N . ILE A 1 600 ? -20.692 1.302 23.366 1.00 98.69 600 ILE A N 1
ATOM 4781 C CA . ILE A 1 600 ? -22.138 1.174 23.547 1.00 98.69 600 ILE A CA 1
ATOM 4782 C C . ILE A 1 600 ? -22.796 1.155 22.169 1.00 98.69 600 ILE A C 1
ATOM 4784 O O . ILE A 1 600 ? -22.556 2.039 21.345 1.00 98.69 600 ILE A O 1
ATOM 4788 N N . ASP A 1 601 ? -23.616 0.131 21.936 1.00 97.94 601 ASP A N 1
ATOM 4789 C CA . ASP A 1 601 ? -24.452 -0.041 20.740 1.00 97.94 601 ASP A CA 1
ATOM 4790 C C . ASP A 1 601 ? -23.737 0.097 19.384 1.00 97.94 601 ASP A C 1
ATOM 4792 O O . ASP A 1 601 ? -24.328 0.547 18.407 1.00 97.94 601 ASP A O 1
ATOM 4796 N N . ASP A 1 602 ? -22.457 -0.284 19.314 1.00 96.38 602 ASP A N 1
ATOM 4797 C CA . ASP A 1 602 ? -21.620 -0.205 18.106 1.00 96.38 602 ASP A CA 1
ATOM 4798 C C . ASP A 1 602 ? -21.498 1.207 17.493 1.00 96.38 602 ASP A C 1
ATOM 4800 O O . ASP A 1 602 ? -21.043 1.355 16.361 1.00 96.38 602 ASP A O 1
ATOM 4804 N N . SER A 1 603 ? -21.885 2.256 18.226 1.00 96.06 603 SER A N 1
ATOM 4805 C CA . SER A 1 603 ? -21.919 3.629 17.706 1.00 96.06 603 SER A CA 1
ATOM 4806 C C . SER A 1 603 ? -21.461 4.693 18.697 1.00 96.06 603 SER A C 1
ATOM 4808 O O . SER A 1 603 ? -21.473 5.878 18.371 1.00 96.06 603 SER A O 1
ATOM 4810 N N . ILE A 1 604 ? -21.136 4.312 19.932 1.00 97.62 604 ILE A N 1
ATOM 4811 C CA . ILE A 1 604 ? -20.648 5.229 20.959 1.00 97.62 604 ILE A CA 1
ATOM 4812 C C . ILE A 1 604 ? -19.372 4.650 21.547 1.00 97.62 604 ILE A C 1
ATOM 4814 O O . ILE A 1 604 ? -19.368 3.520 22.035 1.00 97.62 604 ILE A O 1
ATOM 4818 N N . LEU A 1 605 ? -18.317 5.454 21.537 1.00 97.94 605 LEU A N 1
ATOM 4819 C CA . LEU A 1 605 ? -17.047 5.166 22.177 1.00 97.94 605 LEU A CA 1
ATOM 4820 C C . LEU A 1 605 ? -16.813 6.175 23.300 1.00 97.94 605 LEU A C 1
ATOM 4822 O O . LEU A 1 605 ? -16.772 7.379 23.059 1.00 97.94 605 LEU A O 1
ATOM 4826 N N . ALA A 1 606 ? -16.603 5.678 24.511 1.00 97.50 606 ALA A N 1
ATOM 4827 C CA . ALA A 1 606 ? -15.949 6.415 25.579 1.00 97.50 606 ALA A CA 1
ATOM 4828 C C . ALA A 1 606 ? -14.498 5.940 25.677 1.00 97.50 606 ALA A C 1
ATOM 4830 O O . ALA A 1 606 ? -14.263 4.744 25.816 1.00 97.50 606 ALA A O 1
ATOM 4831 N N . VAL A 1 607 ? -13.531 6.851 25.629 1.00 95.69 607 VAL A N 1
ATOM 4832 C CA . VAL A 1 607 ? -12.104 6.561 25.831 1.00 95.69 607 VAL A CA 1
ATOM 4833 C C . VAL A 1 607 ? -11.541 7.529 26.862 1.00 95.69 607 VAL A C 1
ATOM 4835 O O . VAL A 1 607 ? -11.866 8.720 26.849 1.00 95.69 607 VAL A O 1
ATOM 4838 N N . SER A 1 608 ? -10.724 7.038 27.792 1.00 93.75 608 SER A N 1
ATOM 4839 C CA . SER A 1 608 ? -10.264 7.862 28.910 1.00 93.75 608 SER A CA 1
ATOM 4840 C C . SER A 1 608 ? -8.871 7.513 29.414 1.00 93.75 608 SER A C 1
ATOM 4842 O O . SER A 1 608 ? -8.363 6.414 29.222 1.00 93.75 608 SER A O 1
ATOM 4844 N N . THR A 1 609 ? -8.257 8.455 30.130 1.00 93.88 609 THR A N 1
ATOM 4845 C CA . THR A 1 609 ? -7.137 8.157 31.038 1.00 93.88 609 THR A CA 1
ATOM 4846 C C . THR A 1 609 ? -7.639 7.723 32.420 1.00 93.88 609 THR A C 1
ATOM 4848 O O . THR A 1 609 ? -6.932 7.026 33.140 1.00 93.88 609 THR A O 1
ATOM 4851 N N . THR A 1 610 ? -8.878 8.095 32.766 1.00 91.94 610 THR A N 1
ATOM 4852 C CA . THR A 1 610 ? -9.591 7.726 33.998 1.00 91.94 610 THR A CA 1
ATOM 4853 C C . THR A 1 610 ? -9.864 6.222 34.066 1.00 91.94 610 THR A C 1
ATOM 4855 O O . THR A 1 610 ? -10.543 5.690 33.187 1.00 91.94 610 THR A O 1
ATOM 4858 N N . ASN A 1 611 ? -9.399 5.552 35.126 1.00 95.38 611 ASN A N 1
ATOM 4859 C CA . ASN A 1 611 ? -9.881 4.225 35.524 1.00 95.38 611 ASN A CA 1
ATOM 4860 C C . ASN A 1 611 ? -11.209 4.323 36.275 1.00 95.38 611 ASN A C 1
ATOM 4862 O O . ASN A 1 611 ? -11.620 5.403 36.696 1.00 95.38 611 ASN A O 1
ATOM 4866 N N . PHE A 1 612 ? -11.866 3.186 36.510 1.00 95.62 612 PHE A N 1
ATOM 4867 C CA . PHE A 1 612 ? -13.115 3.149 37.258 1.00 95.62 612 PHE A CA 1
ATOM 4868 C C . PHE A 1 612 ? -12.900 3.032 38.766 1.00 95.62 612 PHE A C 1
ATOM 4870 O O . PHE A 1 612 ? -13.309 2.056 39.394 1.00 95.62 612 PHE A O 1
ATOM 4877 N N . ILE A 1 613 ? -12.213 4.025 39.332 1.00 93.06 613 ILE A N 1
ATOM 4878 C CA . ILE A 1 613 ? -11.913 4.124 40.763 1.00 93.06 613 ILE A CA 1
ATOM 4879 C C . ILE A 1 613 ? -12.210 5.548 41.266 1.00 93.06 613 ILE A C 1
ATOM 4881 O O . ILE A 1 613 ? -11.919 6.503 40.541 1.00 93.06 613 ILE A O 1
ATOM 4885 N N . PRO A 1 614 ? -12.744 5.729 42.492 1.00 87.75 614 PRO A N 1
ATOM 4886 C CA . PRO A 1 614 ? -13.095 7.048 43.030 1.00 87.75 614 PRO A CA 1
ATOM 4887 C C . PRO A 1 614 ? -11.959 8.073 42.975 1.00 87.75 614 PRO A C 1
ATOM 4889 O O . PRO A 1 614 ? -12.180 9.244 42.669 1.00 87.75 614 PRO A O 1
ATOM 4892 N N . GLU A 1 615 ? -10.720 7.641 43.216 1.00 88.19 615 GLU A N 1
ATOM 4893 C CA . GLU A 1 615 ? -9.552 8.519 43.192 1.00 88.19 615 GLU A CA 1
ATOM 4894 C C . GLU A 1 615 ? -9.313 9.152 41.814 1.00 88.19 615 GLU A C 1
ATOM 4896 O O . GLU A 1 615 ? -8.914 10.318 41.741 1.00 88.19 615 GLU A O 1
ATOM 4901 N N . ASP A 1 616 ? -9.597 8.425 40.729 1.00 90.31 616 ASP A N 1
ATOM 4902 C CA . ASP A 1 616 ? -9.419 8.911 39.358 1.00 90.31 616 ASP A CA 1
ATOM 4903 C C . ASP A 1 616 ? -10.504 9.894 38.917 1.00 90.31 616 ASP A C 1
ATOM 4905 O O . ASP A 1 616 ? -10.284 10.644 37.961 1.00 90.31 616 ASP A O 1
ATOM 4909 N N . TYR A 1 617 ? -11.641 9.907 39.616 1.00 83.19 617 TYR A N 1
ATOM 4910 C CA . TYR A 1 617 ? -12.731 10.858 39.404 1.00 83.19 617 TYR A CA 1
ATOM 4911 C C . TYR A 1 617 ? -12.532 12.128 40.237 1.00 83.19 617 TYR A C 1
ATOM 4913 O O . TYR A 1 617 ? -12.761 13.237 39.761 1.00 83.19 617 TYR A O 1
ATOM 4921 N N . GLU A 1 618 ? -12.108 11.969 41.494 1.00 82.38 618 GLU A N 1
ATOM 4922 C CA . GLU A 1 618 ? -12.160 13.034 42.502 1.00 82.38 618 GLU A CA 1
ATOM 4923 C C . GLU A 1 618 ? -10.821 13.734 42.749 1.00 82.38 618 GLU A C 1
ATOM 4925 O O . GLU A 1 618 ? -10.811 14.869 43.229 1.00 82.38 618 GLU A O 1
ATOM 4930 N N . ASN A 1 619 ? -9.691 13.079 42.456 1.00 83.31 619 ASN A N 1
ATOM 4931 C CA . ASN A 1 619 ? -8.379 13.548 42.910 1.00 83.31 619 ASN A CA 1
ATOM 4932 C C . ASN A 1 619 ? -7.310 13.586 41.811 1.00 83.31 619 ASN A C 1
ATOM 4934 O O . ASN A 1 619 ? -6.474 14.493 41.821 1.00 83.31 619 ASN A O 1
ATOM 4938 N N . ASN A 1 620 ? -7.313 12.635 40.875 1.00 85.88 620 ASN A N 1
ATOM 4939 C CA . ASN A 1 620 ? -6.269 12.543 39.853 1.00 85.88 620 ASN A CA 1
ATOM 4940 C C . ASN A 1 620 ? -6.638 13.307 38.581 1.00 85.88 620 ASN A C 1
ATOM 4942 O O . ASN A 1 620 ? -7.763 13.222 38.096 1.00 85.88 620 ASN A O 1
ATOM 4946 N N . ASN A 1 621 ? -5.649 14.004 38.015 1.00 89.50 621 ASN A N 1
ATOM 4947 C CA . ASN A 1 621 ? -5.796 14.722 36.754 1.00 89.50 621 ASN A CA 1
ATOM 4948 C C . ASN A 1 621 ? -5.949 13.733 35.594 1.00 89.50 621 ASN A C 1
ATOM 4950 O O . ASN A 1 621 ? -4.967 13.127 35.166 1.00 89.50 621 ASN A O 1
ATOM 4954 N N . ASN A 1 622 ? -7.162 13.605 35.076 1.00 89.06 622 ASN A N 1
ATOM 4955 C CA . ASN A 1 622 ? -7.506 12.724 33.976 1.00 89.06 622 ASN A CA 1
ATOM 4956 C C . ASN A 1 622 ? -8.426 13.414 32.963 1.00 89.06 622 ASN A C 1
ATOM 4958 O O . ASN A 1 622 ? -9.087 14.411 33.260 1.00 89.06 622 ASN A O 1
ATOM 4962 N N . VAL A 1 623 ? -8.479 12.848 31.760 1.00 90.25 623 VAL A N 1
ATOM 4963 C CA . VAL A 1 623 ? -9.362 13.286 30.678 1.00 90.25 623 VAL A CA 1
ATOM 4964 C C . VAL A 1 623 ? -10.144 12.088 30.157 1.00 90.25 623 VAL A C 1
ATOM 4966 O O . VAL A 1 623 ? -9.601 10.990 30.024 1.00 90.25 623 VAL A O 1
ATOM 4969 N N . ALA A 1 624 ? -11.415 12.310 29.841 1.00 90.00 624 ALA A N 1
ATOM 4970 C CA . ALA A 1 624 ? -12.245 11.360 29.119 1.00 90.00 624 ALA A CA 1
ATOM 4971 C C . ALA A 1 624 ? -12.933 12.042 27.938 1.00 90.00 624 ALA A C 1
ATOM 4973 O O . ALA A 1 624 ? -13.255 13.231 27.993 1.00 90.00 624 ALA A O 1
ATOM 4974 N N . ILE A 1 625 ? -13.154 11.281 26.873 1.00 92.50 625 ILE A N 1
ATOM 4975 C CA . ILE A 1 625 ? -13.858 11.728 25.677 1.00 92.50 625 ILE A CA 1
ATOM 4976 C C . ILE A 1 625 ? -14.937 10.699 25.358 1.00 92.50 625 ILE A C 1
ATOM 4978 O O . ILE A 1 625 ? -14.670 9.499 25.371 1.00 92.50 625 ILE A O 1
ATOM 4982 N N . ILE A 1 626 ? -16.145 11.173 25.061 1.00 94.75 626 ILE A N 1
ATOM 4983 C CA . ILE A 1 626 ? -17.233 10.360 24.522 1.00 94.75 626 ILE A CA 1
ATOM 4984 C C . ILE A 1 626 ? -17.554 10.866 23.118 1.00 94.75 626 ILE A C 1
ATOM 4986 O O . ILE A 1 626 ? -17.858 12.045 22.923 1.00 94.75 626 ILE A O 1
ATOM 4990 N N . VAL A 1 627 ? -17.492 9.965 22.142 1.00 94.75 627 VAL A N 1
ATOM 4991 C CA . VAL A 1 627 ? -17.767 10.237 20.729 1.00 94.75 627 VAL A CA 1
ATOM 4992 C C . VAL A 1 627 ? -18.846 9.281 20.243 1.00 94.75 627 VAL A C 1
ATOM 4994 O O . VAL A 1 627 ? -18.754 8.072 20.450 1.00 94.75 627 VAL A O 1
ATOM 4997 N N . LYS A 1 628 ? -19.865 9.811 19.565 1.00 95.12 628 LYS A N 1
ATOM 4998 C CA . LYS A 1 628 ? -20.901 9.005 18.904 1.00 95.12 628 LYS A CA 1
ATOM 4999 C C . LYS A 1 628 ? -20.495 8.681 17.467 1.00 95.12 628 LYS A C 1
ATOM 5001 O O . LYS A 1 628 ? -21.120 9.165 16.534 1.00 95.12 628 LYS A O 1
ATOM 5006 N N . SER A 1 629 ? -19.407 7.933 17.326 1.00 95.31 629 SER A N 1
ATOM 5007 C CA . SER A 1 629 ? -18.844 7.526 16.039 1.00 95.31 629 SER A CA 1
ATOM 5008 C C . SER A 1 629 ? -18.955 6.016 15.893 1.00 95.31 629 SER A C 1
ATOM 5010 O O . SER A 1 629 ? -18.488 5.264 16.755 1.00 95.31 629 SER A O 1
ATOM 5012 N N . LYS A 1 630 ? -19.553 5.578 14.786 1.00 95.44 630 LYS A N 1
ATOM 5013 C CA . LYS A 1 630 ? -19.605 4.158 14.423 1.00 95.44 630 LYS A CA 1
ATOM 5014 C C . LYS A 1 630 ? -18.240 3.660 13.977 1.00 95.44 630 LYS A C 1
ATOM 5016 O O . LYS A 1 630 ? -17.857 2.563 14.375 1.00 95.44 630 LYS A O 1
ATOM 5021 N N . SER A 1 631 ? -17.489 4.477 13.237 1.00 94.88 631 SER A N 1
ATOM 5022 C CA . SER A 1 631 ? -16.141 4.117 12.800 1.00 94.88 631 SER A CA 1
ATOM 5023 C C . SER A 1 631 ? -15.218 3.856 13.998 1.00 94.88 631 SER A C 1
ATOM 5025 O O . SER A 1 631 ? -14.641 2.774 14.126 1.00 94.88 631 SER A O 1
ATOM 5027 N N . LEU A 1 632 ? -15.148 4.781 14.964 1.00 96.44 632 LEU A N 1
ATOM 5028 C CA . LEU A 1 632 ? -14.327 4.585 16.165 1.00 96.44 632 LEU A CA 1
ATOM 5029 C C . LEU A 1 632 ? -14.819 3.410 17.018 1.00 96.44 632 LEU A C 1
ATOM 5031 O O . LEU A 1 632 ? -14.007 2.610 17.490 1.00 96.44 632 LEU A O 1
ATOM 5035 N N . ALA A 1 633 ? -16.136 3.277 17.205 1.00 97.25 633 ALA A N 1
ATOM 5036 C CA . ALA A 1 633 ? -16.711 2.156 17.944 1.00 97.25 633 ALA A CA 1
ATOM 5037 C C . ALA A 1 633 ? -16.378 0.807 17.287 1.00 97.25 633 ALA A C 1
ATOM 5039 O O . ALA A 1 633 ? -16.081 -0.154 17.998 1.00 97.25 633 ALA A O 1
ATOM 5040 N N . TYR A 1 634 ? -16.365 0.737 15.953 1.00 96.75 634 TYR A N 1
ATOM 5041 C CA . TYR A 1 634 ? -15.988 -0.457 15.202 1.00 96.75 634 TYR A CA 1
ATOM 5042 C C . TYR A 1 634 ? -14.555 -0.904 15.518 1.00 96.75 634 TYR A C 1
ATOM 5044 O O . TYR A 1 634 ? -14.355 -2.066 15.880 1.00 96.75 634 TYR A O 1
ATOM 5052 N N . TYR A 1 635 ? -13.570 -0.005 15.424 1.00 96.06 635 TYR A N 1
ATOM 5053 C CA . TYR A 1 635 ? -12.161 -0.363 15.633 1.00 96.06 635 TYR A CA 1
ATOM 5054 C C . TYR A 1 635 ? -11.870 -0.785 17.073 1.00 96.06 635 TYR A C 1
ATOM 5056 O O . TYR A 1 635 ? -11.273 -1.836 17.304 1.00 96.06 635 TYR A O 1
ATOM 5064 N N . TYR A 1 636 ? -12.364 -0.024 18.053 1.00 97.69 636 TYR A N 1
ATOM 5065 C CA . TYR A 1 636 ? -12.237 -0.401 19.463 1.00 97.69 636 TYR A CA 1
ATOM 5066 C C . TYR A 1 636 ? -12.970 -1.712 19.772 1.00 97.69 636 TYR A C 1
ATOM 5068 O O . TYR A 1 636 ? -12.528 -2.484 20.622 1.00 97.69 636 TYR A O 1
ATOM 5076 N N . LYS A 1 637 ? -14.070 -2.010 19.067 1.00 97.69 637 LYS A N 1
ATOM 5077 C CA . LYS A 1 637 ? -14.774 -3.290 19.200 1.00 97.69 637 LYS A CA 1
ATOM 5078 C C . LYS A 1 637 ? -13.943 -4.447 18.667 1.00 97.69 637 LYS A C 1
ATOM 5080 O O . LYS A 1 637 ? -13.984 -5.508 19.282 1.00 97.69 637 LYS A O 1
ATOM 5085 N N . GLN A 1 638 ? -13.201 -4.275 17.571 1.00 96.50 638 GLN A N 1
ATOM 5086 C CA . GLN A 1 638 ? -12.307 -5.331 17.087 1.00 96.50 638 GLN A CA 1
ATOM 5087 C C . GLN A 1 638 ? -11.226 -5.651 18.121 1.00 96.50 638 GLN A C 1
ATOM 5089 O O . GLN A 1 638 ? -11.041 -6.822 18.451 1.00 96.50 638 GLN A O 1
ATOM 5094 N N . GLU A 1 639 ? -10.603 -4.628 18.714 1.00 95.56 639 GLU A N 1
ATOM 5095 C CA . GLU A 1 639 ? -9.633 -4.844 19.792 1.00 95.56 639 GLU A CA 1
ATOM 5096 C C . GLU A 1 639 ? -10.284 -5.515 21.009 1.00 95.56 639 GLU A C 1
ATOM 5098 O O . GLU A 1 639 ? -9.794 -6.532 21.499 1.00 95.56 639 GLU A O 1
ATOM 5103 N N . PHE A 1 640 ? -11.454 -5.034 21.440 1.00 97.81 640 PHE A N 1
ATOM 5104 C CA . PHE A 1 640 ? -12.199 -5.649 22.537 1.00 97.81 640 PHE A CA 1
ATOM 5105 C C . PHE A 1 640 ? -12.502 -7.129 22.281 1.00 97.81 640 PHE A C 1
ATOM 5107 O O . PHE A 1 640 ? -12.313 -7.964 23.162 1.00 97.81 640 PHE A O 1
ATOM 5114 N N . LEU A 1 641 ? -12.998 -7.473 21.090 1.00 97.50 641 LEU A N 1
ATOM 5115 C CA . LEU A 1 641 ? -13.367 -8.844 20.739 1.00 97.50 641 LEU A CA 1
ATOM 5116 C C . LEU A 1 641 ? -12.143 -9.750 20.613 1.00 97.50 641 LEU A C 1
ATOM 5118 O O . LEU A 1 641 ? -12.223 -10.916 21.015 1.00 97.50 641 LEU A O 1
ATOM 5122 N N . GLN A 1 642 ? -11.027 -9.219 20.108 1.00 95.12 642 GLN A N 1
ATOM 5123 C CA . GLN A 1 642 ? -9.752 -9.923 20.094 1.00 95.12 642 GLN A CA 1
ATOM 5124 C C . GLN A 1 642 ? -9.314 -10.250 21.523 1.00 95.12 642 GLN A C 1
ATOM 5126 O O . GLN A 1 642 ? -9.060 -11.420 21.798 1.00 95.12 642 GLN A O 1
ATOM 5131 N N . ILE A 1 643 ? -9.307 -9.273 22.437 1.00 95.06 643 ILE A N 1
ATOM 5132 C CA . ILE A 1 643 ? -8.947 -9.504 23.843 1.00 95.06 643 ILE A CA 1
ATOM 5133 C C . ILE A 1 643 ? -9.935 -10.467 24.509 1.00 95.06 643 ILE A C 1
ATOM 5135 O O . ILE A 1 643 ? -9.530 -11.392 25.214 1.00 95.06 643 ILE A O 1
ATOM 5139 N N . 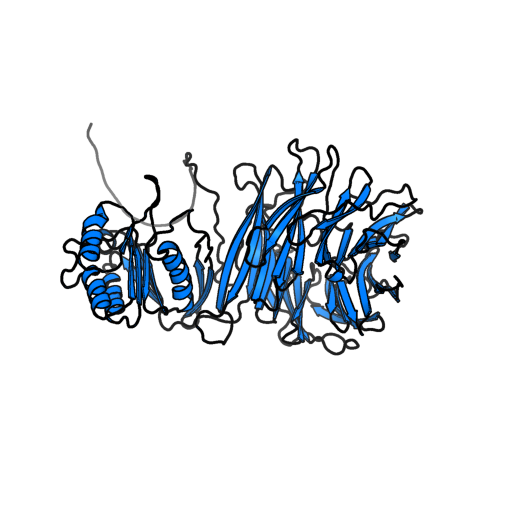TRP A 1 644 ? -11.235 -10.293 24.259 1.00 97.12 644 TRP A N 1
ATOM 5140 C CA . TRP A 1 644 ? -12.289 -11.139 24.810 1.00 97.12 644 TRP A CA 1
ATOM 5141 C C . TRP A 1 644 ? -12.103 -12.607 24.417 1.00 97.12 644 TRP A C 1
ATOM 5143 O O . TRP A 1 644 ? -12.235 -13.487 25.267 1.00 97.12 644 TRP A O 1
ATOM 5153 N N . ASN A 1 645 ? -11.809 -12.886 23.141 1.00 95.88 645 ASN A N 1
ATOM 5154 C CA . ASN A 1 645 ? -11.523 -14.222 22.607 1.00 95.88 645 ASN A CA 1
ATOM 5155 C C . ASN A 1 645 ? -12.507 -15.309 23.098 1.00 95.88 645 ASN A C 1
ATOM 5157 O O . ASN A 1 645 ? -12.122 -16.329 23.678 1.00 95.88 645 ASN A O 1
ATOM 5161 N N . ASN A 1 646 ? -13.810 -15.067 22.917 1.00 94.62 646 ASN A N 1
ATOM 5162 C CA . ASN A 1 646 ? -14.893 -15.929 23.421 1.00 94.62 646 ASN A CA 1
ATOM 5163 C C . ASN A 1 646 ? -14.837 -16.201 24.941 1.00 94.62 646 ASN A C 1
ATOM 5165 O O . ASN A 1 646 ? -15.256 -17.263 25.396 1.00 94.62 646 ASN A O 1
ATOM 5169 N N . GLY A 1 647 ? -14.329 -15.247 25.722 1.00 93.94 647 GLY A N 1
ATOM 5170 C CA . GLY A 1 647 ? -14.165 -15.337 27.173 1.00 93.94 647 GLY A CA 1
ATOM 5171 C C . GLY A 1 647 ? -12.873 -16.022 27.632 1.00 93.94 647 GLY A C 1
ATOM 5172 O O . GLY A 1 647 ? -12.709 -16.225 28.831 1.00 93.94 647 GLY A O 1
ATOM 5173 N N . ASN A 1 648 ? -11.966 -16.392 26.720 1.00 91.88 648 ASN A N 1
ATOM 5174 C CA . ASN A 1 648 ? -10.709 -17.059 27.084 1.00 91.88 648 ASN A CA 1
ATOM 5175 C C . ASN A 1 648 ? -9.561 -16.089 27.383 1.00 91.88 648 ASN A C 1
ATOM 5177 O O . ASN A 1 648 ? -8.574 -16.517 27.972 1.00 91.88 648 ASN A O 1
ATOM 5181 N N . GLY A 1 649 ? -9.675 -14.822 26.975 1.00 92.06 649 GLY A N 1
ATOM 5182 C CA . GLY A 1 649 ? -8.570 -13.874 27.068 1.00 92.06 649 GLY A CA 1
ATOM 5183 C C . GLY A 1 649 ? -7.524 -14.074 25.967 1.00 92.06 649 GLY A C 1
ATOM 5184 O O . GLY A 1 649 ? -7.117 -15.197 25.664 1.00 92.06 649 GLY A O 1
ATOM 5185 N N . LYS A 1 650 ? -7.099 -12.982 25.334 1.00 92.06 650 LYS A N 1
ATOM 5186 C CA . LYS A 1 650 ? -5.963 -12.945 24.403 1.00 92.06 650 LYS A CA 1
ATOM 5187 C C . LYS A 1 650 ? -5.308 -11.570 24.487 1.00 92.06 650 LYS A C 1
ATOM 5189 O O . LYS A 1 650 ? -5.691 -10.637 23.790 1.00 92.06 650 LYS A O 1
ATOM 5194 N N . PHE A 1 651 ? -4.372 -11.441 25.414 1.00 90.12 651 PHE A N 1
ATOM 5195 C CA . PHE A 1 651 ? -3.814 -10.163 25.846 1.00 90.12 651 PHE A CA 1
ATOM 5196 C C . PHE A 1 651 ? -2.387 -9.976 25.322 1.00 90.12 651 PHE A C 1
ATOM 5198 O O . PHE A 1 651 ? -1.696 -10.944 25.003 1.00 90.12 651 PHE A O 1
ATOM 5205 N N . GLY A 1 652 ? -1.930 -8.724 25.251 1.00 84.69 652 GLY A N 1
ATOM 5206 C CA . GLY A 1 652 ? -0.540 -8.403 24.920 1.00 84.69 652 GLY A CA 1
ATOM 5207 C C . GLY A 1 652 ? -0.043 -9.092 23.644 1.00 84.69 652 GLY A C 1
ATOM 5208 O O . GLY A 1 652 ? -0.662 -8.991 22.588 1.00 84.69 652 GLY A O 1
ATOM 5209 N N . THR A 1 653 ? 1.074 -9.813 23.762 1.00 84.81 653 THR A N 1
ATOM 5210 C CA . THR A 1 653 ? 1.741 -10.516 22.652 1.00 84.81 653 THR A CA 1
ATOM 5211 C C . THR A 1 653 ? 1.011 -11.765 22.162 1.00 84.81 653 THR A C 1
ATOM 5213 O O . THR A 1 653 ? 1.422 -12.333 21.154 1.00 84.81 653 THR A O 1
ATOM 5216 N N . ASP A 1 654 ? -0.042 -12.211 22.854 1.00 87.00 654 ASP A N 1
ATOM 5217 C CA . ASP A 1 654 ? -0.848 -13.346 22.394 1.00 87.00 654 ASP A CA 1
ATOM 5218 C C . ASP A 1 654 ? -1.809 -12.945 21.271 1.00 87.00 654 ASP A C 1
ATOM 5220 O O . ASP A 1 654 ? -2.316 -13.820 20.566 1.00 87.00 654 ASP A O 1
ATOM 5224 N N . LYS A 1 655 ? -2.071 -11.641 21.092 1.00 87.81 655 LYS A N 1
ATOM 5225 C CA . LYS A 1 655 ? -2.849 -11.085 19.976 1.00 87.81 655 LYS A CA 1
ATOM 5226 C C . LYS A 1 655 ? -2.191 -11.431 18.637 1.00 87.81 655 LYS A C 1
ATOM 5228 O O . LYS A 1 655 ? -0.976 -11.546 18.528 1.00 87.81 655 LYS A O 1
ATOM 5233 N N . THR A 1 656 ? -3.011 -11.655 17.611 1.00 86.94 656 THR A N 1
ATOM 5234 C CA . THR A 1 656 ? -2.515 -12.065 16.278 1.00 86.94 656 THR A CA 1
ATOM 5235 C C . THR A 1 656 ? -3.090 -11.234 15.143 1.00 86.94 656 THR A C 1
ATOM 5237 O O . THR A 1 656 ? -2.660 -11.388 14.003 1.00 86.94 656 THR A O 1
ATOM 5240 N N . GLU A 1 657 ? -4.091 -10.412 15.428 1.00 87.19 657 GLU A N 1
ATOM 5241 C CA . GLU A 1 657 ? -4.696 -9.489 14.482 1.00 87.19 657 GLU A CA 1
ATOM 5242 C C . GLU A 1 657 ? -4.275 -8.073 14.857 1.00 87.19 657 GLU A C 1
ATOM 5244 O O . GLU A 1 657 ? -4.222 -7.730 16.037 1.00 87.19 657 GLU A O 1
ATOM 5249 N N . ASP A 1 658 ? -3.983 -7.267 13.842 1.00 86.56 658 ASP A N 1
ATOM 5250 C CA . ASP A 1 658 ? -3.655 -5.857 14.001 1.00 86.56 658 ASP A CA 1
ATOM 5251 C C . ASP A 1 658 ? -4.842 -5.045 13.482 1.00 86.56 658 ASP A C 1
ATOM 5253 O O . ASP A 1 658 ? -5.151 -5.077 12.289 1.00 86.56 658 ASP A O 1
ATOM 5257 N N . HIS A 1 659 ? -5.522 -4.366 14.404 1.00 88.00 659 HIS A N 1
ATOM 5258 C CA . HIS A 1 659 ? -6.669 -3.498 14.119 1.00 88.00 659 HIS A CA 1
ATOM 5259 C C . HIS A 1 659 ? -6.302 -2.019 14.251 1.00 88.00 659 HIS A C 1
ATOM 5261 O O . HIS A 1 659 ? -7.169 -1.176 14.484 1.00 88.00 659 HIS A O 1
ATOM 5267 N N . SER A 1 660 ? -5.009 -1.694 14.150 1.00 87.62 660 SER A N 1
ATOM 5268 C CA . SER A 1 660 ? -4.548 -0.310 14.121 1.00 87.62 660 SER A CA 1
ATOM 5269 C C . SER A 1 660 ? -5.232 0.440 12.981 1.00 87.62 660 SER A C 1
ATOM 5271 O O . SER A 1 660 ? -5.464 -0.110 11.903 1.00 87.62 660 SER A O 1
ATOM 5273 N N . PHE A 1 661 ? -5.563 1.709 13.204 1.00 87.81 661 PHE A N 1
ATOM 5274 C CA . PHE A 1 661 ? -6.445 2.423 12.289 1.00 87.81 661 PHE A CA 1
ATOM 5275 C C . PHE A 1 661 ? -6.175 3.919 12.222 1.00 87.81 661 PHE A C 1
ATOM 5277 O O . PHE A 1 661 ? -5.513 4.494 13.090 1.00 87.81 661 PHE A O 1
ATOM 5284 N N . ILE A 1 662 ? -6.733 4.533 11.183 1.00 86.69 662 ILE A N 1
ATOM 5285 C CA . ILE A 1 662 ? -6.922 5.973 11.031 1.00 86.69 662 ILE A CA 1
ATOM 5286 C C . ILE A 1 662 ? -8.388 6.211 10.685 1.00 86.69 662 ILE A C 1
ATOM 5288 O O . ILE A 1 662 ? -8.931 5.506 9.843 1.00 86.69 662 ILE A O 1
ATOM 5292 N N . SER A 1 663 ? -9.033 7.194 11.309 1.00 88.12 663 SER A N 1
ATOM 5293 C CA . SER A 1 663 ? -10.408 7.587 10.983 1.00 88.12 663 SER A CA 1
ATOM 5294 C C . SER A 1 663 ? -10.545 9.102 10.935 1.00 88.12 663 SER A C 1
ATOM 5296 O O . SER A 1 663 ? -10.082 9.797 11.845 1.00 88.12 663 SER A O 1
ATOM 5298 N N . LYS A 1 664 ? -11.221 9.613 9.902 1.00 88.50 664 LYS A N 1
ATOM 5299 C CA . LYS A 1 664 ? -11.608 11.023 9.793 1.00 88.50 664 LYS A CA 1
ATOM 5300 C C . LYS A 1 664 ? -12.980 11.221 10.417 1.00 88.50 664 LYS A C 1
ATOM 5302 O O . LYS A 1 664 ? -13.948 10.608 9.989 1.00 88.50 664 LYS A O 1
ATOM 5307 N N . ILE A 1 665 ? -13.053 12.094 11.412 1.00 88.44 665 ILE A N 1
ATOM 5308 C CA . ILE A 1 665 ? -14.290 12.457 12.100 1.00 88.44 665 ILE A CA 1
ATOM 5309 C C . ILE A 1 665 ? -14.588 13.920 11.811 1.00 88.44 665 ILE A C 1
ATOM 5311 O O . ILE A 1 665 ? -13.741 14.784 12.058 1.00 88.44 665 ILE A O 1
ATOM 5315 N N . LYS A 1 666 ? -15.789 14.221 11.323 1.00 88.56 666 LYS A N 1
ATOM 5316 C CA . LYS A 1 666 ? -16.234 15.602 11.139 1.00 88.56 666 LYS A CA 1
ATOM 5317 C C . LYS A 1 666 ? -17.125 16.026 12.295 1.00 88.56 666 LYS A C 1
ATOM 5319 O O . LYS A 1 666 ? -18.108 15.368 12.608 1.00 88.56 666 LYS A O 1
ATOM 5324 N N . TYR A 1 667 ? -16.787 17.155 12.909 1.00 86.38 667 TYR A N 1
ATOM 5325 C CA . TYR A 1 667 ? -17.574 17.775 13.970 1.00 86.38 667 TYR A CA 1
ATOM 5326 C C . TYR A 1 667 ? -17.755 19.266 13.676 1.00 86.38 667 TYR A C 1
ATOM 5328 O O . TYR A 1 667 ? -16.822 20.068 13.808 1.00 86.38 667 TYR A O 1
ATOM 5336 N N . GLY A 1 668 ? -18.965 19.636 13.250 1.00 87.12 668 GLY A N 1
ATOM 5337 C CA . GLY A 1 668 ? -19.237 20.964 12.699 1.00 87.12 668 GLY A CA 1
ATOM 5338 C C . GLY A 1 668 ? -18.357 21.240 11.476 1.00 87.12 668 GLY A C 1
ATOM 5339 O O . GLY A 1 668 ? -18.300 20.436 10.551 1.00 87.12 668 GLY A O 1
ATOM 5340 N N . ASP A 1 669 ? -17.622 22.352 11.496 1.00 83.69 669 ASP A N 1
ATOM 5341 C CA . ASP A 1 669 ? -16.718 22.746 10.403 1.00 83.69 669 ASP A CA 1
ATOM 5342 C C . ASP A 1 669 ? -15.294 22.171 10.544 1.00 83.69 669 ASP A C 1
ATOM 5344 O O . ASP A 1 669 ? -14.381 22.578 9.825 1.00 83.69 669 ASP A O 1
ATOM 5348 N N . ARG A 1 670 ? -15.058 21.275 11.513 1.00 81.56 670 ARG A N 1
ATOM 5349 C CA . ARG A 1 670 ? -13.730 20.707 11.789 1.00 81.56 670 ARG A CA 1
ATOM 5350 C C . ARG A 1 670 ? -13.652 19.254 11.358 1.00 81.56 670 ARG A C 1
ATOM 5352 O O . ARG A 1 670 ? -14.545 18.472 11.666 1.00 81.56 670 ARG A O 1
ATOM 5359 N N . ILE A 1 671 ? -12.525 18.895 10.754 1.00 82.69 671 ILE A N 1
ATOM 5360 C CA . ILE A 1 671 ? -12.122 17.509 10.519 1.00 82.69 671 ILE A CA 1
ATOM 5361 C C . ILE A 1 671 ? -11.065 17.156 11.568 1.00 82.69 671 ILE A C 1
ATOM 5363 O O . ILE A 1 671 ? -10.106 17.901 11.770 1.00 82.69 671 ILE A O 1
ATOM 5367 N N . ILE A 1 672 ? -11.265 16.043 12.263 1.00 83.38 672 ILE A N 1
ATOM 5368 C CA . ILE A 1 672 ? -10.389 15.526 13.312 1.00 83.38 672 ILE A CA 1
ATOM 5369 C C . ILE A 1 672 ? -9.945 14.131 12.889 1.00 83.38 672 ILE A C 1
ATOM 5371 O O . ILE A 1 672 ? -10.774 13.285 12.566 1.00 83.38 672 ILE A O 1
ATOM 5375 N N . ILE A 1 673 ? -8.639 13.884 12.905 1.00 82.19 673 ILE A N 1
ATOM 5376 C CA . ILE A 1 673 ? -8.074 12.571 12.594 1.00 82.19 673 ILE A CA 1
ATOM 5377 C C . ILE A 1 673 ? -7.824 11.835 13.908 1.00 82.19 673 ILE A C 1
ATOM 5379 O O . ILE A 1 673 ? -7.096 12.327 14.771 1.00 82.19 673 ILE A O 1
ATOM 5383 N N . PHE A 1 674 ? -8.425 10.659 14.046 1.00 85.81 674 PHE A N 1
ATOM 5384 C CA . PHE A 1 674 ? -8.141 9.718 15.121 1.00 85.81 674 PHE A CA 1
ATOM 5385 C C . PHE A 1 674 ? -7.219 8.629 14.595 1.00 85.81 674 PHE A C 1
ATOM 5387 O O . PHE A 1 674 ? -7.452 8.084 13.519 1.00 85.81 674 PHE A O 1
ATOM 5394 N N . GLU A 1 675 ? -6.193 8.297 15.368 1.00 85.31 675 GLU A N 1
ATOM 5395 C CA . GLU A 1 675 ? -5.258 7.222 15.064 1.00 85.31 675 GLU A CA 1
ATOM 5396 C C . GLU A 1 675 ? -5.169 6.281 16.267 1.00 85.31 675 GLU A C 1
ATOM 5398 O O . GLU A 1 675 ? -4.988 6.731 17.401 1.00 85.31 675 GLU A O 1
ATOM 5403 N N . GLY A 1 676 ? -5.305 4.980 16.017 1.00 83.19 676 GLY A N 1
ATOM 5404 C CA . GLY A 1 676 ? -5.220 3.934 17.034 1.00 83.19 676 GLY A CA 1
ATOM 5405 C C . GLY A 1 676 ? -4.176 2.879 16.687 1.00 83.19 676 GLY A C 1
ATOM 5406 O O . GLY A 1 676 ? -3.897 2.628 15.511 1.00 83.19 676 GLY A O 1
ATOM 5407 N N . TYR A 1 677 ? -3.610 2.259 17.723 1.00 84.56 677 TYR A N 1
ATOM 5408 C CA . TYR A 1 677 ? -2.593 1.213 17.616 1.00 84.56 677 TYR A CA 1
ATOM 5409 C C . TYR A 1 677 ? -3.042 -0.013 18.416 1.00 84.56 677 TYR A C 1
ATOM 5411 O O . TYR A 1 677 ? -3.043 0.023 19.644 1.00 84.56 677 TYR A O 1
ATOM 5419 N N . PHE A 1 678 ? -3.418 -1.081 17.714 1.00 83.81 678 PHE A N 1
ATOM 5420 C CA . PHE A 1 678 ? -3.953 -2.327 18.280 1.00 83.81 678 PHE A CA 1
ATOM 5421 C C . PHE A 1 678 ? -3.167 -3.556 17.801 1.00 83.81 678 PHE A C 1
ATOM 5423 O O . PHE A 1 678 ? -3.736 -4.626 17.591 1.00 83.81 678 PHE A O 1
ATOM 5430 N N . SER A 1 679 ? -1.854 -3.387 17.624 1.00 70.69 679 SER A N 1
ATOM 5431 C CA . SER A 1 679 ? -0.926 -4.442 17.194 1.00 70.69 679 SER A CA 1
ATOM 5432 C C . SER A 1 679 ? -0.718 -5.541 18.225 1.00 70.69 679 SER A C 1
ATOM 5434 O O . SER A 1 679 ? -0.824 -5.225 19.440 1.00 70.69 679 SER A O 1
#

Secondary structure (DSSP, 8-state):
---------------------------------PPB-TTSSEE------PPSSSS--SS-SS----EEEETTTTEEEEEEEESSTTSS-EEEEEEEEEEE--SS--S---EEEEEEEEEEEES-EEEEEEEEEEEETTEEEEEEEEEEE-TTSSSEEEEEEEEETT--EEEEEEEE--TT--EEEEEEEEETTTTEEEEEEEETTTTEEEEEEEETT--B---EESS--S--PPPP-SSS-SEEEEESSSEEEEEEEE-TTS-EEEEEEEEPTTS-BPPPEEEE--SS-EEE-SB-EEEEETTEEEEEEEEEETTEEEEEEEETTT--EEEEEEEEEEEEEEEEEE-SS-EEEEEEETTS-EEEEEE-TTS-EEEEEEESS-TT-EEEEEEEETTTTEEEEEEEEE-TTSSSTT-EEEEEEEEE---TTS--EEPTT-SEEEE--SSBEEEEEEEEEETTEEEEEEEE--SSS--EEEEEEE-S--EE-S-EEEEEESPPSSS-TT---HHHHHHHHHHH-SSEEEEEES-B--SSTT-TT-HHHHHHHHHHTT-EEEEEE---GGGHHHHHHHHHTT--EEE---SSTT-----EEEEETTTEEEEES--BSHHHHHTS-EEEEEE--HHHHHHHHHHHHHHHGGGT---GGG------EEEEEEETTEEEEEEE---